Protein AF-0000000081631351 (afdb_homodimer)

Solvent-accessible surface area (backbone atoms only — not comparable to full-atom values): 30092 Å² total; per-residue (Å²): 136,74,83,63,80,68,80,69,80,75,77,76,64,79,64,84,70,84,74,77,76,72,81,70,78,74,83,83,75,81,66,84,67,86,76,77,79,75,81,73,78,77,80,75,79,80,76,78,82,72,78,80,76,76,81,75,80,80,75,80,74,75,80,72,78,80,72,78,82,71,82,80,69,78,81,71,82,78,73,76,79,73,76,80,75,77,73,80,62,75,58,62,59,49,53,46,48,52,51,51,51,48,42,53,54,51,51,52,50,44,52,53,49,49,55,54,34,49,43,35,45,32,50,47,59,69,66,31,41,72,54,90,85,36,37,36,36,71,63,84,40,70,35,27,51,68,58,32,41,50,54,21,42,76,32,73,27,36,41,25,63,56,66,44,70,70,44,38,49,48,53,26,51,54,20,45,76,69,70,35,41,24,45,37,47,36,33,17,74,92,42,82,92,48,56,20,37,85,84,63,45,72,66,87,45,84,53,61,31,90,81,40,71,63,38,70,94,75,56,31,39,24,30,30,35,34,38,87,78,49,31,31,38,50,31,49,44,81,47,67,30,31,33,32,23,27,77,131,88,82,83,83,76,88,74,85,85,81,91,82,88,86,80,84,76,84,77,82,75,89,74,83,86,86,81,85,73,73,70,77,76,79,81,75,85,74,84,81,78,82,77,82,77,76,83,80,75,84,82,69,85,77,76,79,78,75,80,71,78,77,71,82,77,72,79,79,70,81,78,68,78,80,69,78,78,73,75,79,71,74,79,75,78,74,80,61,75,59,61,61,50,52,46,48,50,51,49,50,50,41,51,54,49,51,52,49,43,52,54,50,49,54,55,34,48,44,35,44,32,50,46,58,70,66,31,43,71,54,90,85,36,36,37,37,71,64,84,42,68,34,26,50,69,58,32,41,51,55,20,42,76,33,72,28,35,40,26,63,56,67,44,69,69,43,38,48,47,54,26,51,54,20,44,76,69,69,34,41,23,47,36,46,37,33,18,75,92,42,83,90,48,57,19,37,86,84,62,45,72,67,87,45,84,52,60,31,91,82,40,73,63,38,69,95,73,56,31,37,24,31,29,35,34,40,88,78,47,31,30,37,50,29,48,44,79,48,69,28,31,32,33,24,27,76

InterPro domains:
  IPR001304 C-type lectin-like [PF00059] (143-247)
  IPR001304 C-type lectin-like [PS50041] (131-246)
  IPR001304 C-type lectin-like [SM00034] (125-246)
  IPR008160 Collagen triple helix repeat [PF01391] (38-93)
  IPR015097 Lung surfactant protein D coiled-coil trimerisation [PF09006] (97-136)
  IPR016186 C-type lectin-like/link domain superfamily [G3DSA:3.10.100.10] (130-247)
  IPR016187 C-type lectin fold [SSF56436] (133-247)
  IPR018378 C-type lectin, conserved site [PS00615] (222-245)
  IPR051077 Calcium-dependent Lectin [PTHR24024] (21-247)

pLDDT: mean 70.55, std 33.7, range [17.92, 98.94]

Structure (mmCIF, N/CA/C/O backbone):
data_AF-0000000081631351-model_v1
#
loop_
_entity.id
_entity.type
_entity.pdbx_description
1 polymer 'Pulmonary surfactant-associated protein D-like'
#
loop_
_atom_site.group_PDB
_atom_site.id
_atom_site.type_symbol
_atom_site.label_atom_id
_atom_site.label_alt_id
_atom_site.label_comp_id
_atom_site.label_asym_id
_atom_site.label_entity_id
_atom_site.label_seq_id
_atom_site.pdbx_PDB_ins_code
_atom_site.Cartn_x
_atom_site.Cartn_y
_atom_site.Cartn_z
_atom_site.occupancy
_atom_site.B_iso_or_equiv
_atom_site.auth_seq_id
_atom_site.auth_comp_id
_atom_site.auth_asym_id
_atom_site.auth_atom_id
_atom_site.pdbx_PDB_model_num
ATOM 1 N N . MET A 1 1 ? 14.141 -91.062 14.047 1 21.83 1 MET A N 1
ATOM 2 C CA . MET A 1 1 ? 14.945 -90.812 15.227 1 21.83 1 MET A CA 1
ATOM 3 C C . MET A 1 1 ? 15.031 -89.312 15.477 1 21.83 1 MET A C 1
ATOM 5 O O . MET A 1 1 ? 14.977 -88.5 14.531 1 21.83 1 MET A O 1
ATOM 9 N N . TYR A 1 2 ? 14.805 -88.75 16.734 1 21.77 2 TYR A N 1
ATOM 10 C CA . TYR A 1 2 ? 14.125 -87.688 17.438 1 21.77 2 TYR A CA 1
ATOM 11 C C . TYR A 1 2 ? 14.969 -86.438 17.469 1 21.77 2 TYR A C 1
ATOM 13 O O . TYR A 1 2 ? 14.578 -85.438 18.078 1 21.77 2 TYR A O 1
ATOM 21 N N . LEU A 1 3 ? 15.906 -86.188 16.484 1 21.81 3 LEU A N 1
ATOM 22 C CA . LEU A 1 3 ? 17.016 -85.562 17.203 1 21.81 3 LEU A CA 1
ATOM 23 C C . LEU A 1 3 ? 16.688 -84.125 17.562 1 21.81 3 LEU A C 1
ATOM 25 O O . LEU A 1 3 ? 16.484 -83.25 16.672 1 21.81 3 LEU A O 1
ATOM 29 N N . LEU A 1 4 ? 16.016 -83.875 18.625 1 22.67 4 LEU A N 1
ATOM 30 C CA . LEU A 1 4 ? 15.461 -82.75 19.406 1 22.67 4 LEU A CA 1
ATOM 31 C C . LEU A 1 4 ? 16.547 -81.75 19.766 1 22.67 4 LEU A C 1
ATOM 33 O O . LEU A 1 4 ? 16.5 -81.188 20.844 1 22.67 4 LEU A O 1
ATOM 37 N N . GLN A 1 5 ? 17.609 -81.75 18.844 1 22.48 5 GLN A N 1
ATOM 38 C CA . GLN A 1 5 ? 18.656 -81.188 19.688 1 22.48 5 GLN A CA 1
ATOM 39 C C . GLN A 1 5 ? 18.297 -79.812 20.203 1 22.48 5 GLN A C 1
ATOM 41 O O . GLN A 1 5 ? 17.875 -78.938 19.438 1 22.48 5 GLN A O 1
ATOM 46 N N . LEU A 1 6 ? 18.031 -79.75 21.484 1 23.58 6 LEU A N 1
ATOM 47 C CA . LEU A 1 6 ? 17.656 -78.75 22.531 1 23.58 6 LEU A CA 1
ATOM 48 C C . LEU A 1 6 ? 18.688 -77.625 22.625 1 23.58 6 LEU A C 1
ATOM 50 O O . LEU A 1 6 ? 19.828 -77.875 23.031 1 23.58 6 LEU A O 1
ATOM 54 N N . PHE A 1 7 ? 19.062 -77.125 21.453 1 23.23 7 PHE A N 1
ATOM 55 C CA . PHE A 1 7 ? 20.234 -76.312 21.75 1 23.23 7 PHE A CA 1
ATOM 56 C C . PHE A 1 7 ? 19.938 -75.25 22.859 1 23.23 7 PHE A C 1
ATOM 58 O O . PHE A 1 7 ? 18.969 -74.5 22.75 1 23.23 7 PHE A O 1
ATOM 65 N N . THR A 1 8 ? 20.406 -75.562 24.094 1 20.7 8 THR A N 1
ATOM 66 C CA . THR A 1 8 ? 20.281 -75 25.438 1 20.7 8 THR A CA 1
ATOM 67 C C . THR A 1 8 ? 20.953 -73.625 25.484 1 20.7 8 THR A C 1
ATOM 69 O O . THR A 1 8 ? 20.672 -72.812 26.391 1 20.7 8 THR A O 1
ATOM 72 N N . ALA A 1 9 ? 21.562 -73.25 24.297 1 21.36 9 ALA A N 1
ATOM 73 C CA . ALA A 1 9 ? 22.719 -72.5 24.812 1 21.36 9 ALA A CA 1
ATOM 74 C C . ALA A 1 9 ? 22.297 -71.438 25.844 1 21.36 9 ALA A C 1
ATOM 76 O O . ALA A 1 9 ? 21.156 -71 25.828 1 21.36 9 ALA A O 1
ATOM 77 N N . LEU A 1 10 ? 23.25 -71.125 26.562 1 21.03 10 LEU A N 1
ATOM 78 C CA . LEU A 1 10 ? 23.891 -70.688 27.812 1 21.03 10 LEU A CA 1
ATOM 79 C C . LEU A 1 10 ? 23.688 -69.188 28.047 1 21.03 10 LEU A C 1
ATOM 81 O O . LEU A 1 10 ? 24.047 -68.375 27.188 1 21.03 10 LEU A O 1
ATOM 85 N N . VAL A 1 11 ? 22.594 -68.812 28.766 1 23.8 11 VAL A N 1
ATOM 86 C CA . VAL A 1 11 ? 22.125 -67.562 29.328 1 23.8 11 VAL A CA 1
ATOM 87 C C . VAL A 1 11 ? 23.281 -66.812 30.016 1 23.8 11 VAL A C 1
ATOM 89 O O . VAL A 1 11 ? 23.406 -66.875 31.25 1 23.8 11 VAL A O 1
ATOM 92 N N . MET A 1 12 ? 24.453 -66.938 29.234 1 20.89 12 MET A N 1
ATOM 93 C CA . MET A 1 12 ? 25.516 -66.5 30.125 1 20.89 12 MET A CA 1
ATOM 94 C C . MET A 1 12 ? 25.125 -65.188 30.844 1 20.89 12 MET A C 1
ATOM 96 O O . MET A 1 12 ? 24.641 -64.25 30.219 1 20.89 12 MET A O 1
ATOM 100 N N . GLY A 1 13 ? 24.812 -65.312 32.125 1 21.83 13 GLY A N 1
ATOM 101 C CA . GLY A 1 13 ? 24.453 -64.5 33.281 1 21.83 13 GLY A CA 1
ATOM 102 C C . GLY A 1 13 ? 25.469 -63.406 33.531 1 21.83 13 GLY A C 1
ATOM 103 O O . GLY A 1 13 ? 25.375 -62.688 34.531 1 21.83 13 GLY A O 1
ATOM 104 N N . THR A 1 14 ? 26.281 -63.094 32.438 1 21.61 14 THR A N 1
ATOM 105 C CA . THR A 1 14 ? 27.438 -62.531 33.125 1 21.61 14 THR A CA 1
ATOM 106 C C . THR A 1 14 ? 27.016 -61.469 34.125 1 21.61 14 THR A C 1
ATOM 108 O O . THR A 1 14 ? 26.141 -60.656 33.812 1 21.61 14 THR A O 1
ATOM 111 N N . SER A 1 15 ? 27.281 -61.781 35.375 1 21.94 15 SER A N 1
ATOM 112 C CA . SER A 1 15 ? 27.094 -61.125 36.656 1 21.94 15 SER A CA 1
ATOM 113 C C . SER A 1 15 ? 27.844 -59.812 36.75 1 21.94 15 SER A C 1
ATOM 115 O O . SER A 1 15 ? 27.812 -59.156 37.781 1 21.94 15 SER A O 1
ATOM 117 N N . LEU A 1 16 ? 28.297 -59.375 35.625 1 21.81 16 LEU A N 1
ATOM 118 C CA . LEU A 1 16 ? 29.484 -58.656 36.031 1 21.81 16 LEU A CA 1
ATOM 119 C C . LEU A 1 16 ? 29.188 -57.75 37.219 1 21.81 16 LEU A C 1
ATOM 121 O O . LEU A 1 16 ? 28.219 -57 37.219 1 21.81 16 LEU A O 1
ATOM 125 N N . VAL A 1 17 ? 29.859 -58.125 38.25 1 21.83 17 VAL A N 1
ATOM 126 C CA . VAL A 1 17 ? 30 -57.781 39.656 1 21.83 17 VAL A CA 1
ATOM 127 C C . VAL A 1 17 ? 30.172 -56.281 39.812 1 21.83 17 VAL A C 1
ATOM 129 O O . VAL A 1 17 ? 29.453 -55.656 40.594 1 21.83 17 VAL A O 1
ATOM 132 N N . CYS A 1 18 ? 31.391 -55.938 39.406 1 22.14 18 CYS A N 1
ATOM 133 C CA . CYS A 1 18 ? 32.188 -55.5 40.531 1 22.14 18 CYS A CA 1
ATOM 134 C C . CYS A 1 18 ? 31.625 -54.188 41.125 1 22.14 18 CYS A C 1
ATOM 136 O O . CYS A 1 18 ? 30.844 -53.5 40.469 1 22.14 18 CYS A O 1
ATOM 138 N N . VAL A 1 19 ? 32.531 -53.406 41.562 1 22.27 19 VAL A N 1
ATOM 139 C CA . VAL A 1 19 ? 33.156 -52.875 42.781 1 22.27 19 VAL A CA 1
ATOM 140 C C . VAL A 1 19 ? 32.875 -51.375 42.875 1 22.27 19 VAL A C 1
ATOM 142 O O . VAL A 1 19 ? 33.156 -50.625 41.938 1 22.27 19 VAL A O 1
ATOM 145 N N . VAL A 1 20 ? 31.938 -51 43.656 1 24.47 20 VAL A N 1
ATOM 146 C CA . VAL A 1 20 ? 31.359 -49.719 44.062 1 24.47 20 VAL A CA 1
ATOM 147 C C . VAL A 1 20 ? 32.469 -48.75 44.469 1 24.47 20 VAL A C 1
ATOM 149 O O . VAL A 1 20 ? 32.219 -47.719 45.062 1 24.47 20 VAL A O 1
ATOM 152 N N . VAL A 1 21 ? 33.531 -48.844 43.688 1 22.55 21 VAL A N 1
ATOM 153 C CA . VAL A 1 21 ? 34.656 -48.344 44.469 1 22.55 21 VAL A CA 1
ATOM 154 C C . VAL A 1 21 ? 34.281 -47 45.094 1 22.55 21 VAL A C 1
ATOM 156 O O . VAL A 1 21 ? 33.688 -46.156 44.438 1 22.55 21 VAL A O 1
ATOM 159 N N . SER A 1 22 ? 34.531 -46.906 46.375 1 20.41 22 SER A 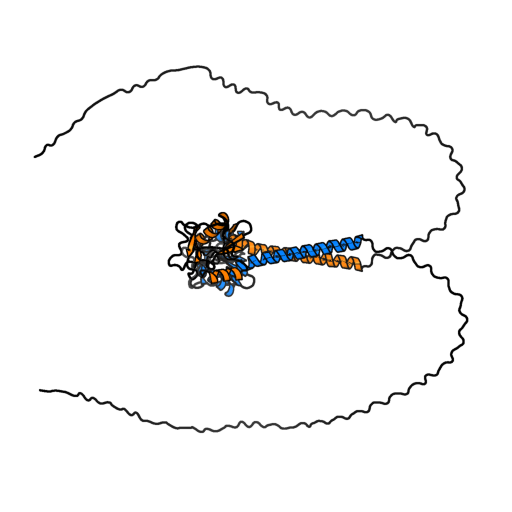N 1
ATOM 160 C CA . SER A 1 22 ? 34.156 -46.156 47.562 1 20.41 22 SER A CA 1
ATOM 161 C C . SER A 1 22 ? 34.656 -44.719 47.469 1 20.41 22 SER A C 1
ATOM 163 O O . SER A 1 22 ? 34 -43.781 47.969 1 20.41 22 SER A O 1
ATOM 165 N N . GLU A 1 23 ? 35.812 -44.469 46.844 1 21.09 23 GLU A N 1
ATOM 166 C CA . GLU A 1 23 ? 36.656 -43.812 47.812 1 21.09 23 GLU A CA 1
ATOM 167 C C . GLU A 1 23 ? 36.281 -42.344 47.969 1 21.09 23 GLU A C 1
ATOM 169 O O . GLU A 1 23 ? 36.125 -41.625 46.969 1 21.09 23 GLU A O 1
ATOM 174 N N . VAL A 1 24 ? 35.75 -41.938 49.094 1 27.8 24 VAL A N 1
ATOM 175 C CA . VAL A 1 24 ? 35.25 -40.719 49.719 1 27.8 24 VAL A CA 1
ATOM 176 C C . VAL A 1 24 ? 36.375 -39.688 49.75 1 27.8 24 VAL A C 1
ATOM 178 O O . VAL A 1 24 ? 37.031 -39.5 50.781 1 27.8 24 VAL A O 1
ATOM 181 N N . SER A 1 25 ? 37.219 -39.656 48.844 1 20.55 25 SER A N 1
ATOM 182 C CA . SER A 1 25 ? 38.406 -39.125 49.469 1 20.55 25 SER A CA 1
ATOM 183 C C . SER A 1 25 ? 38.125 -37.812 50.219 1 20.55 25 SER A C 1
ATOM 185 O O . SER A 1 25 ? 37.219 -37.062 49.812 1 20.55 25 SER A O 1
ATOM 187 N N . SER A 1 26 ? 38.781 -37.562 51.344 1 20.67 26 SER A N 1
ATOM 188 C CA . SER A 1 26 ? 38.688 -36.75 52.531 1 20.67 26 SER A CA 1
ATOM 189 C C . SER A 1 26 ? 38.969 -35.281 52.219 1 20.67 26 SER A C 1
ATOM 191 O O . SER A 1 26 ? 38.625 -34.375 53 1 20.67 26 SER A O 1
ATOM 193 N N . PRO A 1 27 ? 39.656 -34.906 51.156 1 21.98 27 PRO A N 1
ATOM 194 C CA . PRO A 1 27 ? 40.656 -34.062 51.781 1 21.98 27 PRO A CA 1
ATOM 195 C C . PRO A 1 27 ? 40.094 -32.844 52.5 1 21.98 27 PRO A C 1
ATOM 197 O O . PRO A 1 27 ? 38.938 -32.469 52.25 1 21.98 27 PRO A O 1
ATOM 200 N N . GLU A 1 28 ? 41 -32 53.125 1 22.25 28 GLU A N 1
ATOM 201 C CA . GLU A 1 28 ? 41.406 -31.016 54.125 1 22.25 28 GLU A CA 1
ATOM 202 C C . GLU A 1 28 ? 40.938 -29.609 53.781 1 22.25 28 GLU A C 1
ATOM 204 O O . GLU A 1 28 ? 41 -29.203 52.625 1 22.25 28 GLU A O 1
ATOM 209 N N . THR A 1 29 ? 40.156 -28.906 54.688 1 21.09 29 THR A N 1
ATOM 210 C CA . THR A 1 29 ? 39.344 -27.688 54.719 1 21.09 29 THR A CA 1
ATOM 211 C C . THR A 1 29 ? 40.188 -26.453 54.469 1 21.09 29 THR A C 1
ATOM 213 O O . THR A 1 29 ? 39.656 -25.359 54.312 1 21.09 29 THR A O 1
ATOM 216 N N . ASN A 1 30 ? 40.969 -26.312 53.594 1 20.17 30 ASN A N 1
ATOM 217 C CA . ASN A 1 30 ? 41.906 -25.266 54.062 1 20.17 30 ASN A CA 1
ATOM 218 C C . ASN A 1 30 ? 41.156 -23.969 54.344 1 20.17 30 ASN A C 1
ATOM 220 O O . ASN A 1 30 ? 40.438 -23.453 53.5 1 20.17 30 ASN A O 1
ATOM 224 N N . THR A 1 31 ? 41.062 -23.5 55.656 1 19.67 31 THR A N 1
ATOM 225 C CA . THR A 1 31 ? 40.344 -22.5 56.438 1 19.67 31 THR A CA 1
ATOM 226 C C . THR A 1 31 ? 40.688 -21.094 55.938 1 19.67 31 THR A C 1
ATOM 228 O O . THR A 1 31 ? 40.062 -20.125 56.375 1 19.67 31 THR A O 1
ATOM 231 N N . CYS A 1 32 ? 40.844 -20.656 54.781 1 19.92 32 CYS A N 1
ATOM 232 C CA . CYS A 1 32 ? 41.594 -19.422 55 1 19.92 32 CYS A CA 1
ATOM 233 C C . CYS A 1 32 ? 40.844 -18.5 55.969 1 19.92 32 CYS A C 1
ATOM 235 O O . CYS A 1 32 ? 39.688 -18.219 55.781 1 19.92 32 CYS A O 1
ATOM 237 N N . SER A 1 33 ? 41.344 -18.266 57.219 1 17.92 33 SER A N 1
ATOM 238 C CA . SER A 1 33 ? 41 -17.609 58.469 1 17.92 33 SER A CA 1
ATOM 239 C C . SER A 1 33 ? 40.719 -16.125 58.25 1 17.92 33 SER A C 1
ATOM 241 O O . SER A 1 33 ? 40.406 -15.406 59.219 1 17.92 33 SER A O 1
ATOM 243 N N . MET A 1 34 ? 40.938 -15.469 57.125 1 20.5 34 MET A N 1
ATOM 244 C CA . MET A 1 34 ? 41.344 -14.164 57.594 1 20.5 34 MET A CA 1
ATOM 245 C C . MET A 1 34 ? 40.344 -13.602 58.594 1 20.5 34 MET A C 1
ATOM 247 O O . MET A 1 34 ? 39.156 -13.875 58.5 1 20.5 34 MET A O 1
ATOM 251 N N . VAL A 1 35 ? 40.906 -12.992 59.688 1 19.62 35 VAL A N 1
ATOM 252 C CA . VAL A 1 35 ? 40.688 -12.344 60.969 1 19.62 35 VAL A CA 1
ATOM 253 C C . VAL A 1 35 ? 39.719 -11.188 60.812 1 19.62 35 VAL A C 1
ATOM 255 O O . VAL A 1 35 ? 39.781 -10.438 59.844 1 19.62 35 VAL A O 1
ATOM 258 N N . ALA A 1 36 ? 38.688 -11.125 61.594 1 21.97 36 ALA A N 1
ATOM 259 C CA . ALA A 1 36 ? 37.469 -10.352 61.812 1 21.97 36 ALA A CA 1
ATOM 260 C C . ALA A 1 36 ? 37.781 -8.906 62.156 1 21.97 36 ALA A C 1
ATOM 262 O O . ALA A 1 36 ? 36.875 -8.07 62.281 1 21.97 36 ALA A O 1
ATOM 263 N N . CYS A 1 37 ? 38.938 -8.281 61.562 1 21.78 37 CYS A N 1
ATOM 264 C CA . CYS A 1 37 ? 39.312 -7.297 62.562 1 21.78 37 CYS A CA 1
ATOM 265 C C . CYS A 1 37 ? 38.094 -6.578 63.125 1 21.78 37 CYS A C 1
ATOM 267 O O . CYS A 1 37 ? 37.125 -6.371 62.406 1 21.78 37 CYS A O 1
ATOM 269 N N . GLY A 1 38 ? 38.156 -6.305 64.375 1 18.31 38 GLY A N 1
ATOM 270 C CA . GLY A 1 38 ? 37.344 -5.906 65.562 1 18.31 38 GLY A CA 1
ATOM 271 C C . GLY A 1 38 ? 36.531 -4.668 65.25 1 18.31 38 GLY A C 1
ATOM 272 O O . GLY A 1 38 ? 35.312 -4.68 65.5 1 18.31 38 GLY A O 1
ATOM 273 N N . ILE A 1 39 ? 37.094 -3.424 65.312 1 21.19 39 ILE A N 1
ATOM 274 C CA . ILE A 1 39 ? 36.781 -2.764 66.625 1 21.19 39 ILE A CA 1
ATOM 275 C C . ILE A 1 39 ? 35.438 -2.086 66.5 1 21.19 39 ILE A C 1
ATOM 277 O O . ILE A 1 39 ? 35.062 -1.534 65.5 1 21.19 39 ILE A O 1
ATOM 281 N N . PRO A 1 40 ? 34.531 -2.113 67.5 1 20.88 40 PRO A N 1
ATOM 282 C CA . PRO A 1 40 ? 33.156 -1.727 67.812 1 20.88 40 PRO A CA 1
ATOM 283 C C . PRO A 1 40 ? 32.938 -0.221 67.688 1 20.88 40 PRO A C 1
ATOM 285 O O . PRO A 1 40 ? 31.781 0.233 67.688 1 20.88 40 PRO A O 1
ATOM 288 N N . GLY A 1 41 ? 33.594 0.679 66.812 1 21.25 41 GLY A N 1
ATOM 289 C CA . GLY A 1 41 ? 33.594 1.886 67.625 1 21.25 41 GLY A CA 1
ATOM 290 C C . GLY A 1 41 ? 32.219 2.252 68.125 1 21.25 41 GLY A C 1
ATOM 291 O O . GLY A 1 41 ? 31.188 1.795 67.625 1 21.25 41 GLY A O 1
ATOM 292 N N . LEU A 1 42 ? 32.156 2.787 69.438 1 20.33 42 LEU A N 1
ATOM 293 C CA . LEU A 1 42 ? 31.188 3.025 70.5 1 20.33 42 LEU A CA 1
ATOM 294 C C . LEU A 1 42 ? 30.062 3.924 70 1 20.33 42 LEU A C 1
ATOM 296 O O . LEU A 1 42 ? 30.219 4.656 69 1 20.33 42 LEU A O 1
ATOM 300 N N . PRO A 1 43 ? 28.891 3.781 70.562 1 21.55 43 PRO A N 1
ATOM 301 C CA . PRO A 1 43 ? 27.5 4.266 70.5 1 21.55 43 PRO A CA 1
ATOM 302 C C . PRO A 1 43 ? 27.406 5.785 70.625 1 21.55 43 PRO A C 1
ATOM 304 O O . PRO A 1 43 ? 26.344 6.355 70.375 1 21.55 43 PRO A O 1
ATOM 307 N N . GLY A 1 44 ? 28.375 6.652 70 1 21.42 44 GLY A N 1
ATOM 308 C CA . GLY A 1 44 ? 28.422 7.82 70.875 1 21.42 44 GLY A CA 1
ATOM 309 C C . GLY A 1 44 ? 27.047 8.352 71.25 1 21.42 44 GLY A C 1
ATOM 310 O O . GLY A 1 44 ? 26.062 8.047 70.562 1 21.42 44 GLY A O 1
ATOM 311 N N . ARG A 1 45 ? 26.984 9.008 72.5 1 21.42 45 ARG A N 1
ATOM 312 C CA . ARG A 1 45 ? 26 9.422 73.438 1 21.42 45 ARG A CA 1
ATOM 313 C C . ARG A 1 45 ? 24.969 10.367 72.875 1 21.42 45 ARG A C 1
ATOM 315 O O . ARG A 1 45 ? 25.219 10.969 71.812 1 21.42 45 ARG A O 1
ATOM 322 N N . ASP A 1 46 ? 23.828 10.484 73.562 1 22.53 46 ASP A N 1
ATOM 323 C CA . ASP A 1 46 ? 22.484 11.062 73.562 1 22.53 46 ASP A CA 1
ATOM 324 C C . ASP A 1 46 ? 22.531 12.586 73.5 1 22.53 46 ASP A C 1
ATOM 326 O O . ASP A 1 46 ? 21.5 13.234 73.312 1 22.53 46 ASP A O 1
ATOM 330 N N . GLY A 1 47 ? 23.438 13.289 72.688 1 21.36 47 GLY A N 1
ATOM 331 C CA . GLY A 1 47 ? 23.672 14.586 73.312 1 21.36 47 GLY A CA 1
ATOM 332 C C . GLY A 1 47 ? 22.391 15.312 73.688 1 21.36 47 GLY A C 1
ATOM 333 O O . GLY A 1 47 ? 21.328 15.039 73.125 1 21.36 47 GLY A O 1
ATOM 334 N N . ARG A 1 48 ? 22.453 15.992 74.875 1 22.45 48 ARG A N 1
ATOM 335 C CA . ARG A 1 48 ? 21.531 16.641 75.75 1 22.45 48 ARG A CA 1
ATOM 336 C C . ARG A 1 48 ? 20.672 17.672 75.062 1 22.45 48 ARG A C 1
ATOM 338 O O . ARG A 1 48 ? 21.047 18.172 74 1 22.45 48 ARG A O 1
ATOM 345 N N . ASP A 1 49 ? 19.438 17.922 75.625 1 23.55 49 ASP A N 1
ATOM 346 C CA . ASP A 1 49 ? 18.188 18.641 75.438 1 23.55 49 ASP A CA 1
ATOM 347 C C . ASP A 1 49 ? 18.422 20.156 75.438 1 23.55 49 ASP A C 1
ATOM 349 O O . ASP A 1 49 ? 17.5 20.938 75.188 1 23.55 49 ASP A O 1
ATOM 353 N N . GLY A 1 50 ? 19.531 20.75 74.75 1 21.42 50 GLY A N 1
ATOM 354 C CA . GLY A 1 50 ? 19.906 22.062 75.25 1 21.42 50 GLY A CA 1
ATOM 355 C C . GLY A 1 50 ? 18.703 23 75.438 1 21.42 50 GLY A C 1
ATOM 356 O O . GLY A 1 50 ? 17.672 22.797 74.812 1 21.42 50 GLY A O 1
ATOM 357 N N . THR A 1 51 ? 18.719 23.703 76.562 1 21.39 51 THR A N 1
ATOM 358 C CA . THR A 1 51 ? 17.766 24.5 77.312 1 21.39 51 THR A CA 1
ATOM 359 C C . THR A 1 51 ? 17.234 25.656 76.5 1 21.39 51 THR A C 1
ATOM 361 O O . THR A 1 51 ? 17.922 26.141 75.562 1 21.39 51 THR A O 1
ATOM 364 N N . LYS A 1 52 ? 15.953 25.703 76.312 1 25.77 52 LYS A N 1
ATOM 365 C CA . LYS A 1 52 ? 15.07 26.641 75.625 1 25.77 52 LYS A CA 1
ATOM 366 C C . LYS A 1 52 ? 15.398 28.078 76 1 25.77 52 LYS A C 1
ATOM 368 O O . LYS A 1 52 ? 15.438 28.422 77.188 1 25.77 52 LYS A O 1
ATOM 373 N N . GLY A 1 53 ? 16.531 28.672 75.375 1 23.25 53 GLY A N 1
ATOM 374 C CA . GLY A 1 53 ? 16.984 29.984 75.812 1 23.25 53 GLY A CA 1
ATOM 375 C C . GLY A 1 53 ? 15.852 30.953 76.125 1 23.25 53 GLY A C 1
ATOM 376 O O . GLY A 1 53 ? 14.727 30.734 75.625 1 23.25 53 GLY A O 1
ATOM 377 N N . GLU A 1 54 ? 16.094 31.766 77.125 1 22.22 54 GLU A N 1
ATOM 378 C CA . GLU A 1 54 ? 15.234 32.625 77.938 1 22.22 54 GLU A CA 1
ATOM 379 C C . GLU A 1 54 ? 14.547 33.688 77.062 1 22.22 54 GLU A C 1
ATOM 381 O O . GLU A 1 54 ? 15.109 34.125 76.125 1 22.22 54 GLU A O 1
ATOM 386 N N . LYS A 1 55 ? 13.234 33.625 77.062 1 27.14 55 LYS A N 1
ATOM 387 C CA . LYS A 1 55 ? 12.266 34.5 76.375 1 27.14 55 LYS A CA 1
ATOM 388 C C . LYS A 1 55 ? 12.547 35.969 76.688 1 27.14 55 LYS A C 1
ATOM 390 O O . LYS A 1 55 ? 12.648 36.344 77.875 1 27.14 55 LYS A O 1
ATOM 395 N N . GLY A 1 56 ? 13.547 36.625 75.938 1 24.28 56 GLY A N 1
ATOM 396 C CA . GLY A 1 56 ? 13.93 37.969 76.25 1 24.28 56 GLY A CA 1
ATOM 397 C C . GLY A 1 56 ? 12.75 38.875 76.562 1 24.28 56 GLY A C 1
ATOM 398 O O . GLY A 1 56 ? 11.609 38.562 76.25 1 24.28 56 GLY A O 1
ATOM 399 N N . ASP A 1 57 ? 13 39.875 77.5 1 21.72 57 ASP A N 1
ATOM 400 C CA . ASP A 1 57 ? 12.164 40.75 78.312 1 21.72 57 ASP A CA 1
ATOM 401 C C . ASP A 1 57 ? 11.25 41.625 77.438 1 21.72 57 ASP A C 1
ATOM 403 O O . ASP A 1 57 ? 11.586 41.938 76.312 1 21.72 57 ASP A O 1
ATOM 407 N N . GLN A 1 58 ? 9.922 41.562 77.688 1 22.67 58 GLN A N 1
ATOM 408 C CA . GLN A 1 58 ? 8.742 42.219 77.125 1 22.67 58 GLN A CA 1
ATOM 409 C C . GLN A 1 58 ? 8.883 43.719 77.188 1 22.67 58 GLN A C 1
ATOM 411 O O . GLN A 1 58 ? 9.047 44.281 78.312 1 22.67 58 GLN A O 1
ATOM 416 N N . GLY A 1 59 ? 9.734 44.344 76.25 1 25.42 59 GLY A N 1
ATOM 417 C CA . GLY A 1 59 ? 9.953 45.781 76.375 1 25.42 59 GLY A CA 1
ATOM 418 C C . GLY A 1 59 ? 8.688 46.562 76.625 1 25.42 59 GLY A C 1
ATOM 419 O O . GLY A 1 59 ? 7.582 46.094 76.312 1 25.42 59 GLY A O 1
ATOM 420 N N . VAL A 1 60 ? 8.758 47.438 77.625 1 25.39 60 VAL A N 1
ATOM 421 C CA . VAL A 1 60 ? 7.789 48.25 78.375 1 25.39 60 VAL A CA 1
ATOM 422 C C . VAL A 1 60 ? 7.043 49.156 77.438 1 25.39 60 VAL A C 1
ATOM 424 O O . VAL A 1 60 ? 7.664 49.844 76.562 1 25.39 60 VAL A O 1
ATOM 427 N N . GLY A 1 61 ? 5.852 48.781 76.875 1 25.12 61 GLY A N 1
ATOM 428 C CA . GLY A 1 61 ? 4.918 49.469 76 1 25.12 61 GLY A CA 1
ATOM 429 C C . GLY A 1 61 ? 4.516 50.844 76.5 1 25.12 61 GLY A C 1
ATOM 430 O O . GLY A 1 61 ? 3.717 50.938 77.375 1 25.12 61 GLY A O 1
ATOM 431 N N . LEU A 1 62 ? 5.559 51.719 76.875 1 26.59 62 LEU A N 1
ATOM 432 C CA . LEU A 1 62 ? 4.98 52.875 77.562 1 26.59 62 LEU A CA 1
ATOM 433 C C . LEU A 1 62 ? 3.9 53.531 76.688 1 26.59 62 LEU A C 1
ATOM 435 O O . LEU A 1 62 ? 4.023 53.562 75.5 1 26.59 62 LEU A O 1
ATOM 439 N N . LYS A 1 63 ? 2.689 53.594 77.25 1 26.8 63 LYS A N 1
ATOM 440 C CA . LYS A 1 63 ? 1.398 54.125 76.812 1 26.8 63 LYS A CA 1
ATOM 441 C C . LYS A 1 63 ? 1.495 55.625 76.5 1 26.8 63 LYS A C 1
ATOM 443 O O . LYS A 1 63 ? 1.799 56.406 77.438 1 26.8 63 LYS A O 1
ATOM 448 N N . GLY A 1 64 ? 2.146 56.031 75.438 1 25.36 64 GLY A N 1
ATOM 449 C CA . GLY A 1 64 ? 2.254 57.469 75.125 1 25.36 64 GLY A CA 1
ATOM 450 C C . GLY A 1 64 ? 0.921 58.188 75.125 1 25.36 64 GLY A C 1
ATOM 451 O O . GLY A 1 64 ? -0.134 57.562 75 1 25.36 64 GLY A O 1
ATOM 452 N N . TYR A 1 65 ? 0.819 59.25 75.938 1 25.95 65 TYR A N 1
ATOM 453 C CA . TYR A 1 65 ? -0.303 60.156 76.188 1 25.95 65 TYR A CA 1
ATOM 454 C C . TYR A 1 65 ? -0.898 60.656 74.875 1 25.95 65 TYR A C 1
ATOM 456 O O . TYR A 1 65 ? -0.171 60.906 73.938 1 25.95 65 TYR A O 1
ATOM 464 N N . GLN A 1 66 ? -2.133 60.281 74.625 1 24.91 66 GLN A N 1
ATOM 465 C CA . GLN A 1 66 ? -3.008 60.594 73.5 1 24.91 66 GLN A CA 1
ATOM 466 C C . GLN A 1 66 ? -3.158 62.094 73.312 1 24.91 66 GLN A C 1
ATOM 468 O O . GLN A 1 66 ? -3.672 62.781 74.188 1 24.91 66 GLN A O 1
ATOM 473 N N . GLY A 1 67 ? -2.203 62.781 72.688 1 26.61 67 GLY A N 1
ATOM 474 C CA . GLY A 1 67 ? -2.332 64.188 72.5 1 26.61 67 GLY A CA 1
ATOM 475 C C . GLY A 1 67 ? -3.654 64.625 71.875 1 26.61 67 GLY A C 1
ATOM 476 O O . GLY A 1 67 ? -4.371 63.75 71.312 1 26.61 67 GLY A O 1
ATOM 477 N N . SER A 1 68 ? -4.242 65.75 72.25 1 29.48 68 SER A N 1
ATOM 478 C CA . SER A 1 68 ? -5.52 66.375 71.938 1 29.48 68 SER A CA 1
ATOM 479 C C . SER A 1 68 ? -5.668 66.562 70.438 1 29.48 68 SER A C 1
ATOM 481 O O . SER A 1 68 ? -4.695 66.875 69.688 1 29.48 68 SER A O 1
ATOM 483 N N . PRO A 1 69 ? -6.699 66 69.75 1 27.5 69 PRO A N 1
ATOM 484 C CA . PRO A 1 69 ? -6.957 66 68.312 1 27.5 69 PRO A CA 1
ATOM 485 C C . PRO A 1 69 ? -6.934 67.375 67.75 1 27.5 69 PRO A C 1
ATOM 487 O O . PRO A 1 69 ? -7.473 68.312 68.312 1 27.5 69 PRO A O 1
ATOM 490 N N . GLY A 1 70 ? -5.863 67.812 67.125 1 28.66 70 GLY A N 1
ATOM 491 C CA . GLY A 1 70 ? -5.762 69.062 66.438 1 28.66 70 GLY A CA 1
ATOM 492 C C . GLY A 1 70 ? -6.938 69.375 65.5 1 28.66 70 GLY A C 1
ATOM 493 O O . GLY A 1 70 ? -7.684 68.438 65.125 1 28.66 70 GLY A O 1
ATOM 494 N N . LYS A 1 71 ? -7.344 70.625 65.438 1 32.47 71 LYS A N 1
ATOM 495 C CA . LYS A 1 71 ? -8.484 71.188 64.688 1 32.47 71 LYS A CA 1
ATOM 496 C C . LYS A 1 71 ? -8.43 70.75 63.219 1 32.47 71 LYS A C 1
ATOM 498 O O . LYS A 1 71 ? -7.359 70.75 62.625 1 32.47 71 LYS A O 1
ATOM 503 N N . ALA A 1 72 ? -9.43 70 62.781 1 32.06 72 ALA A N 1
ATOM 504 C CA . ALA A 1 72 ? -9.617 69.5 61.438 1 32.06 72 ALA A CA 1
ATOM 505 C C . ALA A 1 72 ? -9.484 70.625 60.406 1 32.06 72 ALA A C 1
ATOM 507 O O . ALA A 1 72 ? -10.086 71.688 60.562 1 32.06 72 ALA A O 1
ATOM 508 N N . GLY A 1 73 ? -8.359 70.75 59.688 1 32 73 GLY A N 1
ATOM 509 C CA . GLY A 1 73 ? -8.227 71.688 58.656 1 32 73 GLY A CA 1
ATOM 510 C C . GLY A 1 73 ? -9.367 71.688 57.656 1 32 73 GLY A C 1
ATOM 511 O O . GLY A 1 73 ? -10.117 70.688 57.594 1 32 73 GLY A O 1
ATOM 512 N N . PRO A 1 74 ? -9.781 72.75 57 1 35.53 74 PRO A N 1
ATOM 513 C CA . PRO A 1 74 ? -10.953 72.812 56.125 1 35.53 74 PRO A CA 1
ATOM 514 C C . PRO A 1 74 ? -10.891 71.75 55 1 35.53 74 PRO A C 1
ATOM 516 O O . PRO A 1 74 ? -9.797 71.375 54.625 1 35.53 74 PRO A O 1
ATOM 519 N N . PRO A 1 75 ? -11.969 71 54.781 1 33.88 75 PRO A N 1
ATOM 520 C CA . PRO A 1 75 ? -12 69.938 53.75 1 33.88 75 PRO A CA 1
ATOM 521 C C . PRO A 1 75 ? -11.492 70.438 52.406 1 33.88 75 PRO A C 1
ATOM 523 O O . PRO A 1 75 ? -11.75 71.562 52.031 1 33.88 75 PRO A O 1
ATOM 526 N N . GLY A 1 76 ? -10.344 70 51.969 1 34.38 76 GLY A N 1
ATOM 527 C CA . GLY A 1 76 ? -9.828 70.375 50.656 1 34.38 76 GLY A CA 1
ATOM 528 C C . GLY A 1 76 ? -10.828 70.125 49.531 1 34.38 76 GLY A C 1
ATOM 529 O O . GLY A 1 76 ? -11.805 69.438 49.719 1 34.38 76 GLY A O 1
ATOM 530 N N . PRO A 1 77 ? -10.945 71 48.531 1 37.47 77 PRO A N 1
ATOM 531 C CA . PRO A 1 77 ? -11.977 70.812 47.469 1 37.47 77 PRO A CA 1
ATOM 532 C C . PRO A 1 77 ? -11.969 69.438 46.844 1 37.47 77 PRO A C 1
ATOM 534 O O . PRO A 1 77 ? -10.938 68.75 46.844 1 37.47 77 PRO A O 1
ATOM 537 N N . PHE A 1 78 ? -13.117 68.75 46.781 1 37.12 78 PHE A N 1
ATOM 538 C CA . PHE A 1 78 ? -13.32 67.438 46.156 1 37.12 78 PHE A CA 1
ATOM 539 C C . PHE A 1 78 ? -12.719 67.438 44.75 1 37.12 78 PHE A C 1
ATOM 541 O O . PHE A 1 78 ? -12.953 68.312 43.938 1 37.12 78 PHE A O 1
ATOM 548 N N . GLY A 1 79 ? -11.609 66.75 44.562 1 35 79 GLY A N 1
ATOM 549 C CA . GLY A 1 79 ? -11.047 66.562 43.219 1 35 79 GLY A CA 1
ATOM 550 C C . GLY A 1 79 ? -12.062 66.062 42.219 1 35 79 GLY A C 1
ATOM 551 O O . GLY A 1 79 ? -12.992 65.375 42.562 1 35 79 GLY A O 1
ATOM 552 N N . MET A 1 80 ? -12.359 66.812 41.188 1 40.25 80 MET A N 1
ATOM 553 C CA . MET A 1 80 ? -13.281 66.438 40.125 1 40.25 80 MET A CA 1
ATOM 554 C C . MET A 1 80 ? -12.953 65.062 39.625 1 40.25 80 MET A C 1
ATOM 556 O O . MET A 1 80 ? -11.789 64.688 39.438 1 40.25 80 MET A O 1
ATOM 560 N N . GLN A 1 81 ? -13.805 64.062 39.781 1 40.22 81 GLN A N 1
ATOM 561 C CA . GLN A 1 81 ? -13.688 62.719 39.219 1 40.22 81 GLN A CA 1
ATOM 562 C C . GLN A 1 81 ? -13.227 62.75 37.781 1 40.22 81 GLN A C 1
ATOM 564 O O . GLN A 1 81 ? -13.812 63.469 36.969 1 40.22 81 GLN A O 1
ATOM 569 N N . GLY A 1 82 ? -12 62.406 37.438 1 41.34 82 GLY A N 1
ATOM 570 C CA . GLY A 1 82 ? -11.523 62.344 36.062 1 41.34 82 GLY A CA 1
ATOM 571 C C . GLY A 1 82 ? -12.453 61.562 35.156 1 41.34 82 GLY A C 1
ATOM 572 O O . GLY A 1 82 ? -13.258 60.75 35.625 1 41.34 82 GLY A O 1
ATOM 573 N N . PRO A 1 83 ? -12.789 62 33.969 1 42.69 83 PRO A N 1
ATOM 574 C CA . PRO A 1 83 ? -13.727 61.312 33.094 1 42.69 83 PRO A CA 1
ATOM 575 C C . PRO A 1 83 ? -13.344 59.844 32.875 1 42.69 83 PRO A C 1
ATOM 577 O O . PRO A 1 83 ? -12.172 59.469 33 1 42.69 83 PRO A O 1
ATOM 580 N N . PRO A 1 84 ? -14.203 58.875 33 1 45.19 84 PRO A N 1
ATOM 581 C CA . PRO A 1 84 ? -13.938 57.438 32.75 1 45.19 84 PRO A CA 1
ATOM 582 C C . PRO A 1 84 ? -13.188 57.188 31.453 1 45.19 84 PRO A C 1
ATOM 584 O O . PRO A 1 84 ? -13.391 57.938 30.484 1 45.19 84 PRO A O 1
ATOM 587 N N . GLY A 1 85 ? -12 56.656 31.453 1 44.34 85 GLY A N 1
ATOM 588 C CA . GLY A 1 85 ? -11.242 56.281 30.281 1 44.34 85 GLY A CA 1
ATOM 589 C C . GLY A 1 85 ? -12.086 55.594 29.219 1 44.34 85 GLY A C 1
ATOM 590 O O . GLY A 1 85 ? -13.125 55 29.516 1 44.34 85 GLY A O 1
ATOM 591 N N . GLU A 1 86 ? -12.055 56 28 1 43.94 86 GLU A N 1
ATOM 592 C CA . GLU A 1 86 ? -12.797 55.375 26.906 1 43.94 86 GLU A CA 1
ATOM 593 C C . GLU A 1 86 ? -12.547 53.875 26.844 1 43.94 86 GLU A C 1
ATOM 595 O O . GLU A 1 86 ? -11.406 53.438 27 1 43.94 86 GLU A O 1
ATOM 600 N N . LYS A 1 87 ? -13.461 52.969 27.047 1 47.31 87 LYS A N 1
ATOM 601 C CA . LYS A 1 87 ? -13.375 51.531 26.781 1 47.31 87 LYS A CA 1
ATOM 602 C C . LYS A 1 87 ? -12.562 51.25 25.516 1 47.31 87 LYS A C 1
ATOM 604 O O . LYS A 1 87 ? -12.695 51.969 24.516 1 47.31 87 LYS A O 1
ATOM 609 N N . GLY A 1 88 ? -11.398 50.594 25.641 1 48.41 88 GLY A N 1
ATOM 610 C CA . GLY A 1 88 ? -10.68 50.125 24.469 1 48.41 88 GLY A CA 1
ATOM 611 C C . GLY A 1 88 ? -11.594 49.781 23.297 1 48.41 88 GLY A C 1
ATOM 612 O O . GLY A 1 88 ? -12.703 49.281 23.5 1 48.41 88 GLY A O 1
ATOM 613 N N . GLN A 1 89 ? -11.398 50.344 22.156 1 50.25 89 GLN A N 1
ATOM 614 C CA . GLN A 1 89 ? -12.305 50.344 21.016 1 50.25 89 GLN A CA 1
ATOM 615 C C . GLN A 1 89 ? -12.609 48.938 20.547 1 50.25 89 GLN A C 1
ATOM 617 O O . GLN A 1 89 ? -11.758 48.062 20.609 1 50.25 89 GLN A O 1
ATOM 622 N N . LYS A 1 90 ? -13.906 48.438 20.391 1 56.84 90 LYS A N 1
ATOM 623 C CA . LYS A 1 90 ? -14.523 47.25 19.797 1 56.84 90 LYS A CA 1
ATOM 624 C C . LYS A 1 90 ? -13.656 46.688 18.672 1 56.84 90 LYS A C 1
ATOM 626 O O . LYS A 1 90 ? -13.656 45.469 18.438 1 56.84 90 LYS A O 1
ATOM 631 N N . GLY A 1 91 ? -12.656 47.406 18.234 1 58.25 91 GLY A N 1
ATOM 632 C CA . GLY A 1 91 ? -11.844 47 17.094 1 58.25 91 GLY A CA 1
ATOM 633 C C . GLY A 1 91 ? -10.758 46 17.469 1 58.25 91 GLY A C 1
ATOM 634 O O . GLY A 1 91 ? -10.477 45.094 16.719 1 58.25 91 GLY A O 1
ATOM 635 N N . GLU A 1 92 ? -10 46.312 18.578 1 61.22 92 GLU A N 1
ATOM 636 C CA . GLU A 1 92 ? -8.898 45.438 18.984 1 61.22 92 GLU A CA 1
ATOM 637 C C . GLU A 1 92 ? -9.406 44.062 19.359 1 61.22 92 GLU A C 1
ATOM 639 O O . GLU A 1 92 ? -8.797 43.062 19.016 1 61.22 92 GLU A O 1
ATOM 644 N N . ARG A 1 93 ? -10.445 44.031 20.094 1 66.25 93 ARG A N 1
ATOM 645 C CA . ARG A 1 93 ? -11.047 42.75 20.453 1 66.25 93 ARG A CA 1
ATOM 646 C C . ARG A 1 93 ? -11.492 42 19.219 1 66.25 93 ARG A C 1
ATOM 648 O O . ARG A 1 93 ? -11.344 40.781 19.141 1 66.25 93 ARG A O 1
ATOM 655 N N . ALA A 1 94 ? -11.906 42.781 18.25 1 71.81 94 ALA A N 1
ATOM 656 C CA . ALA A 1 94 ? -12.383 42.156 17.016 1 71.81 94 ALA A CA 1
ATOM 657 C C . ALA A 1 94 ? -11.227 41.5 16.25 1 71.81 94 ALA A C 1
ATOM 659 O O . ALA A 1 94 ? -11.383 40.406 15.695 1 71.81 94 ALA A O 1
ATOM 660 N N . ALA A 1 95 ? -10.047 42.094 16.328 1 72.31 95 ALA A N 1
ATOM 661 C CA . ALA A 1 95 ? -8.891 41.562 15.625 1 72.31 95 ALA A CA 1
ATOM 662 C C . ALA A 1 95 ? -8.383 40.312 16.312 1 72.31 95 ALA A C 1
ATOM 664 O O . ALA A 1 95 ? -8.039 39.312 15.648 1 72.31 95 ALA A O 1
ATOM 665 N N . THR A 1 96 ? -8.383 40.281 17.625 1 77.56 96 THR A N 1
ATOM 666 C CA . THR A 1 96 ? -7.941 39.094 18.375 1 77.56 96 THR A CA 1
ATOM 667 C C . THR A 1 96 ? -8.914 37.938 18.188 1 77.56 96 THR A C 1
ATOM 669 O O . THR A 1 96 ? -8.492 36.781 18.047 1 77.56 96 THR A O 1
ATOM 672 N N . ASP A 1 97 ? -10.109 38.281 18.125 1 81.31 97 ASP A N 1
ATOM 673 C CA . ASP A 1 97 ? -11.117 37.25 17.922 1 81.31 97 ASP A CA 1
ATOM 674 C C . ASP A 1 97 ? -10.992 36.625 16.531 1 81.31 97 ASP A C 1
ATOM 676 O O . ASP A 1 97 ? -11.156 35.406 16.375 1 81.31 97 ASP A O 1
ATOM 680 N N . ALA A 1 98 ? -10.742 37.438 15.578 1 81.62 98 ALA A N 1
ATOM 681 C CA . ALA A 1 98 ? -10.586 36.938 14.219 1 81.62 98 ALA A CA 1
ATOM 682 C C . ALA A 1 98 ? -9.391 36 14.117 1 81.62 98 ALA A C 1
ATOM 684 O O . ALA A 1 98 ? -9.477 34.938 13.469 1 81.62 98 ALA A O 1
ATOM 685 N N . VAL A 1 99 ? -8.305 36.344 14.781 1 86.62 99 VAL A N 1
ATOM 686 C CA . VAL A 1 99 ? -7.113 35.5 14.734 1 86.62 99 VAL A CA 1
ATOM 687 C C . VAL A 1 99 ? -7.355 34.219 15.523 1 86.62 99 VAL A C 1
ATOM 689 O O . VAL A 1 99 ? -6.902 33.125 15.133 1 86.62 99 VAL A O 1
ATOM 692 N N . GLN A 1 100 ? -8.102 34.344 16.562 1 88.69 100 GLN A N 1
ATOM 693 C CA . GLN A 1 100 ? -8.445 33.156 17.344 1 88.69 100 GLN A CA 1
ATOM 694 C C . GLN A 1 100 ? -9.336 32.219 16.531 1 88.69 100 GLN A C 1
ATOM 696 O O . GLN A 1 100 ? -9.211 31 16.641 1 88.69 100 GLN A O 1
ATOM 701 N N . ASN A 1 101 ? -10.227 32.844 15.781 1 91.31 101 ASN A N 1
ATOM 702 C CA . ASN A 1 101 ? -11.047 32.031 14.891 1 91.31 101 ASN A CA 1
ATOM 703 C C . ASN A 1 101 ? -10.195 31.328 13.836 1 91.31 101 ASN A C 1
ATOM 705 O O . ASN A 1 101 ? -10.477 30.188 13.461 1 91.31 101 ASN A O 1
ATOM 709 N N . GLN A 1 102 ? -9.18 32 13.398 1 91.38 102 GLN A N 1
ATOM 710 C CA . GLN A 1 102 ? -8.258 31.391 12.453 1 91.38 102 GLN A CA 1
ATOM 711 C C . GLN A 1 102 ? -7.527 30.219 13.086 1 91.38 102 GLN A C 1
ATOM 713 O O . GLN A 1 102 ? -7.328 29.188 12.438 1 91.38 102 GLN A O 1
ATOM 718 N N . VAL A 1 103 ? -7.16 30.328 14.305 1 92.19 103 VAL A N 1
ATOM 719 C CA . VAL A 1 103 ? -6.477 29.266 15.031 1 92.19 103 VAL A CA 1
ATOM 720 C C . VAL A 1 103 ? -7.391 28.047 15.141 1 92.19 103 VAL A C 1
ATOM 722 O O . VAL A 1 103 ? -6.969 26.922 14.859 1 92.19 103 VAL A O 1
ATOM 725 N N . THR A 1 104 ? -8.617 28.312 15.43 1 93.38 104 THR A N 1
ATOM 726 C CA . THR A 1 104 ? -9.57 27.219 15.578 1 93.38 104 THR A CA 1
ATOM 727 C C . THR A 1 104 ? -9.797 26.516 14.234 1 93.38 104 THR A C 1
ATOM 729 O O . THR A 1 104 ? -9.852 25.297 14.18 1 93.38 104 THR A O 1
ATOM 732 N N . ALA A 1 105 ? -9.898 27.281 13.219 1 94.06 105 ALA A N 1
ATOM 733 C CA . ALA A 1 105 ? -10.094 26.719 11.883 1 94.06 105 ALA A CA 1
ATOM 734 C C . ALA A 1 105 ? -8.891 25.875 11.469 1 94.06 105 ALA A C 1
ATOM 736 O O . ALA A 1 105 ? -9.062 24.781 10.906 1 94.06 105 ALA A O 1
ATOM 737 N N . LEU A 1 106 ? -7.715 26.328 11.812 1 94.31 106 LEU A N 1
ATOM 738 C CA . LEU A 1 106 ? -6.496 25.609 11.469 1 94.31 106 LEU A CA 1
ATOM 739 C C . LEU A 1 106 ? -6.371 24.328 12.289 1 94.31 106 LEU A C 1
ATOM 741 O O . LEU A 1 106 ? -5.934 23.297 11.773 1 94.31 106 LEU A O 1
ATOM 745 N N . GLU A 1 107 ? -6.793 24.344 13.469 1 95.12 107 GLU A N 1
ATOM 746 C CA . GLU A 1 107 ? -6.766 23.156 14.32 1 95.12 107 GLU A CA 1
ATOM 747 C C . GLU A 1 107 ? -7.73 22.094 13.805 1 95.12 107 GLU A C 1
ATOM 749 O O . GLU A 1 107 ? -7.406 20.906 13.805 1 95.12 107 GLU A O 1
ATOM 754 N N . ASN A 1 108 ? -8.891 22.578 13.367 1 95.88 108 ASN A N 1
ATOM 755 C CA . ASN A 1 108 ? -9.852 21.641 12.789 1 95.88 108 ASN A CA 1
ATOM 756 C C . ASN A 1 108 ? -9.32 21.016 11.508 1 95.88 108 ASN A C 1
ATOM 758 O O . ASN A 1 108 ? -9.484 19.812 11.289 1 95.88 108 ASN A O 1
ATOM 762 N N . LYS A 1 109 ? -8.719 21.812 10.75 1 95.69 109 LYS A N 1
ATOM 763 C CA . LYS A 1 109 ? -8.133 21.312 9.516 1 95.69 109 LYS A CA 1
ATOM 764 C C . LYS A 1 109 ? -7.016 20.312 9.805 1 95.69 109 LYS A C 1
ATOM 766 O O . LYS A 1 109 ? -6.898 19.297 9.125 1 95.69 109 LYS A O 1
ATOM 771 N N . LEU A 1 110 ? -6.246 20.594 10.812 1 95.88 110 LEU A N 1
ATOM 772 C C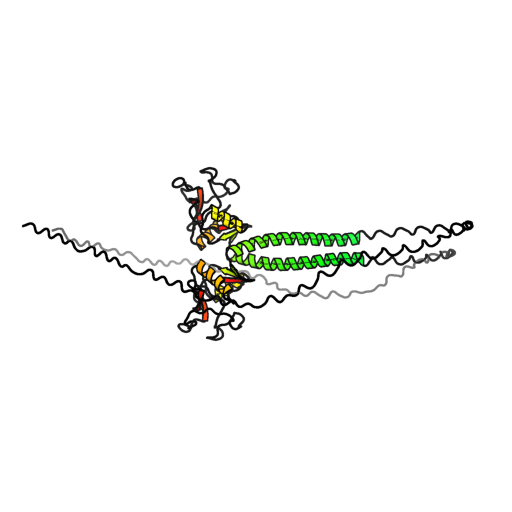A . LEU A 1 110 ? -5.148 19.719 11.211 1 95.88 110 LEU A CA 1
ATOM 773 C C . LEU A 1 110 ? -5.676 18.375 11.695 1 95.88 110 LEU A C 1
ATOM 775 O O . LEU A 1 110 ? -5.125 17.328 11.359 1 95.88 110 LEU A O 1
ATOM 779 N N . GLN A 1 111 ? -6.727 18.406 12.391 1 95.5 111 GLN A N 1
ATOM 780 C CA . GLN A 1 111 ? -7.316 17.172 12.906 1 95.5 111 GLN A CA 1
ATOM 781 C C . GLN A 1 111 ? -7.887 16.328 11.781 1 95.5 111 GLN A C 1
ATOM 783 O O . GLN A 1 111 ? -7.703 15.102 11.766 1 95.5 111 GLN A O 1
ATOM 788 N N . ALA A 1 112 ? -8.523 16.984 10.875 1 95.19 112 ALA A N 1
ATOM 789 C CA . ALA A 1 112 ? -9.094 16.281 9.742 1 95.19 112 ALA A CA 1
ATOM 790 C C . ALA A 1 112 ? -8 15.648 8.875 1 95.19 112 ALA A C 1
ATOM 792 O O . ALA A 1 112 ? -8.125 14.5 8.445 1 95.19 112 ALA A O 1
ATOM 793 N N . LEU A 1 113 ? -6.969 16.406 8.656 1 95.69 113 LEU A N 1
ATOM 794 C CA . LEU A 1 113 ? -5.859 15.914 7.852 1 95.69 113 LEU A CA 1
ATOM 795 C C . LEU A 1 113 ? -5.145 14.766 8.555 1 95.69 113 LEU A C 1
ATOM 797 O O . LEU A 1 113 ? -4.742 13.797 7.918 1 95.69 113 LEU A O 1
ATOM 801 N N . GLN A 1 114 ? -5.027 14.883 9.812 1 96.38 114 GLN A N 1
ATOM 802 C CA . GLN A 1 114 ? -4.383 13.828 10.594 1 96.38 114 GLN A CA 1
ATOM 803 C C . GLN A 1 114 ? -5.168 12.523 10.516 1 96.38 114 GLN A C 1
ATOM 805 O O . GLN A 1 114 ? -4.578 11.445 10.422 1 96.38 114 GLN A O 1
ATOM 810 N N . ALA A 1 115 ? -6.453 12.641 10.555 1 94.56 115 ALA A N 1
ATOM 811 C CA . ALA A 1 115 ? -7.301 11.453 10.453 1 94.56 115 ALA A CA 1
ATOM 812 C C . ALA A 1 115 ? -7.145 10.781 9.086 1 94.56 115 ALA A C 1
ATOM 814 O O . ALA A 1 115 ? -7.023 9.562 9 1 94.56 115 ALA A O 1
ATOM 815 N N . GLU A 1 116 ? -7.113 11.578 8.086 1 93.94 116 GLU A N 1
ATOM 816 C CA . GLU A 1 116 ? -6.922 11.047 6.738 1 93.94 116 GLU A CA 1
ATOM 817 C C . GLU A 1 116 ? -5.535 10.438 6.578 1 93.94 116 GLU A C 1
ATOM 819 O O . GLU A 1 116 ? -5.387 9.359 6.004 1 93.94 116 GLU A O 1
ATOM 824 N N . PHE A 1 117 ? -4.57 11.117 7.121 1 96.44 117 PHE A N 1
ATOM 825 C CA . PHE A 1 117 ? -3.189 10.656 7.082 1 96.44 117 PHE A CA 1
ATOM 826 C C . PHE A 1 117 ? -3.064 9.281 7.734 1 96.44 117 PHE A C 1
ATOM 828 O O . PHE A 1 117 ? -2.402 8.391 7.199 1 96.44 117 PHE A O 1
ATOM 835 N N . ASN A 1 118 ? -3.738 9.125 8.758 1 95.69 118 ASN A N 1
ATOM 836 C CA . ASN A 1 118 ? -3.652 7.871 9.5 1 95.69 118 ASN A CA 1
ATOM 837 C C . ASN A 1 118 ? -4.23 6.703 8.695 1 95.69 118 ASN A C 1
ATOM 839 O O . ASN A 1 118 ? -3.707 5.59 8.75 1 95.69 118 ASN A O 1
ATOM 843 N N . LYS A 1 119 ? -5.242 6.926 7.98 1 93.56 119 LYS A N 1
ATOM 844 C CA . LYS A 1 119 ? -5.832 5.875 7.152 1 93.56 119 LYS A CA 1
ATOM 845 C C . LYS A 1 119 ? -4.832 5.363 6.121 1 93.56 119 LYS A C 1
ATOM 847 O O . LYS A 1 119 ? -4.629 4.156 5.992 1 93.56 119 LYS A O 1
ATOM 852 N N . TYR A 1 120 ? -4.215 6.281 5.48 1 95.12 120 TYR A N 1
ATOM 853 C CA . TYR A 1 120 ? -3.258 5.914 4.441 1 95.12 120 TYR A CA 1
ATOM 854 C C . TYR A 1 120 ? -2.012 5.281 5.051 1 95.12 120 TYR A C 1
ATOM 856 O O . TYR A 1 120 ? -1.474 4.312 4.508 1 95.12 120 TYR A O 1
ATOM 864 N N . LYS A 1 121 ? -1.606 5.863 6.133 1 95.38 121 LYS A N 1
ATOM 865 C CA . LYS A 1 121 ? -0.444 5.316 6.828 1 95.38 121 LYS A CA 1
ATOM 866 C C . LYS A 1 121 ? -0.689 3.875 7.262 1 95.38 121 LYS A C 1
ATOM 868 O O . LYS A 1 121 ? 0.181 3.016 7.102 1 95.38 121 LYS A O 1
ATOM 873 N N . ASN A 1 122 ? -1.859 3.545 7.734 1 94.56 122 ASN A N 1
ATOM 874 C CA . ASN A 1 122 ? -2.197 2.197 8.18 1 94.56 122 ASN A CA 1
ATOM 875 C C . ASN A 1 122 ? -2.176 1.202 7.023 1 94.56 122 ASN A C 1
ATOM 877 O O . ASN A 1 122 ? -1.733 0.064 7.188 1 94.56 122 ASN A O 1
ATOM 881 N N . VAL A 1 123 ? -2.613 1.6 5.902 1 93.62 123 VAL A N 1
ATOM 882 C CA . VAL A 1 123 ? -2.615 0.741 4.723 1 93.62 123 VAL A CA 1
ATOM 883 C C . VAL A 1 123 ? -1.18 0.414 4.32 1 93.62 123 VAL A C 1
ATOM 885 O O . VAL A 1 123 ? -0.85 -0.746 4.059 1 93.62 123 VAL A O 1
ATOM 888 N N . VAL A 1 124 ? -0.365 1.407 4.309 1 94.56 124 VAL A N 1
ATOM 889 C CA . VAL A 1 124 ? 1.021 1.214 3.893 1 94.56 124 VAL A CA 1
ATOM 890 C C . VAL A 1 124 ? 1.74 0.317 4.898 1 94.56 124 VAL A C 1
ATOM 892 O O . VAL A 1 124 ? 2.547 -0.533 4.512 1 94.56 124 VAL A O 1
ATOM 895 N N . LEU A 1 125 ? 1.388 0.464 6.125 1 92.25 125 LEU A N 1
ATOM 896 C CA . LEU A 1 125 ? 2.039 -0.324 7.164 1 92.25 125 LEU A CA 1
ATOM 897 C C . LEU A 1 125 ? 1.583 -1.778 7.109 1 92.25 125 LEU A C 1
ATOM 899 O O . LEU A 1 125 ? 2.281 -2.672 7.594 1 92.25 125 LEU A O 1
ATOM 903 N N . LEU A 1 126 ? 0.451 -1.989 6.562 1 91.5 126 LEU A N 1
ATOM 904 C CA . LEU A 1 126 ? -0.05 -3.35 6.398 1 91.5 126 LEU A CA 1
ATOM 905 C C . LEU A 1 126 ? 0.709 -4.078 5.293 1 91.5 126 LEU A C 1
ATOM 907 O O . LEU A 1 126 ? 0.875 -5.297 5.348 1 91.5 126 LEU A O 1
ATOM 911 N N . GLN A 1 127 ? 1.206 -3.352 4.332 1 90.94 127 GLN A N 1
ATOM 912 C CA . GLN A 1 127 ? 1.771 -3.959 3.133 1 90.94 127 GLN A CA 1
ATOM 913 C C . GLN A 1 127 ? 3.285 -3.77 3.08 1 90.94 127 GLN A C 1
ATOM 915 O O . GLN A 1 127 ? 3.994 -4.57 2.471 1 90.94 127 GLN A O 1
ATOM 920 N N . GLY A 1 128 ? 3.725 -2.658 3.689 1 94.25 128 GLY A N 1
ATOM 921 C CA . GLY A 1 128 ? 5.133 -2.299 3.646 1 94.25 128 GLY A CA 1
ATOM 922 C C . GLY A 1 128 ? 5.879 -2.648 4.918 1 94.25 128 GLY A C 1
ATOM 923 O O . GLY A 1 128 ? 5.297 -3.205 5.852 1 94.25 128 GLY A O 1
ATOM 924 N N . LEU A 1 129 ? 7.207 -2.422 4.883 1 96.81 129 LEU A N 1
ATOM 925 C CA . LEU A 1 129 ? 8.078 -2.641 6.031 1 96.81 129 LEU A CA 1
ATOM 926 C C . LEU A 1 129 ? 8.898 -1.39 6.34 1 96.81 129 LEU A C 1
ATOM 928 O O . LEU A 1 129 ? 9.492 -0.797 5.438 1 96.81 129 LEU A O 1
ATOM 932 N N . THR A 1 130 ? 8.859 -1.088 7.621 1 97.44 130 THR A N 1
ATOM 933 C CA . THR A 1 130 ? 9.539 0.139 8.023 1 97.44 130 THR A CA 1
ATOM 934 C C . THR A 1 130 ? 10.773 -0.177 8.867 1 97.44 130 THR A C 1
ATOM 936 O O . THR A 1 130 ? 10.719 -1.01 9.773 1 97.44 130 THR A O 1
ATOM 939 N N . VAL A 1 131 ? 11.852 0.418 8.492 1 98.25 131 VAL A N 1
ATOM 940 C CA . VAL A 1 131 ? 13.109 0.369 9.234 1 98.25 131 VAL A CA 1
ATOM 941 C C . VAL A 1 131 ? 13.602 1.788 9.508 1 98.25 131 VAL A C 1
ATOM 943 O O . VAL A 1 131 ? 14.008 2.5 8.586 1 98.25 131 VAL A O 1
ATOM 946 N N . GLY A 1 132 ? 13.531 2.117 10.797 1 96.38 132 GLY A N 1
ATOM 947 C CA . GLY A 1 132 ? 13.828 3.51 11.094 1 96.38 132 GLY A CA 1
ATOM 948 C C . GLY A 1 132 ? 12.852 4.477 10.445 1 96.38 132 GLY A C 1
ATOM 949 O O . GLY A 1 132 ? 11.641 4.371 10.641 1 96.38 132 GLY A O 1
ATOM 950 N N . GLN A 1 133 ? 13.398 5.344 9.609 1 93.81 133 GLN A N 1
ATOM 951 C CA . GLN A 1 133 ? 12.562 6.359 8.977 1 93.81 133 GLN A CA 1
ATOM 952 C C . GLN A 1 133 ? 12.211 5.969 7.543 1 93.81 133 GLN A C 1
ATOM 954 O O . GLN A 1 133 ? 11.531 6.715 6.836 1 93.81 133 GLN A O 1
ATOM 959 N N . LYS A 1 134 ? 12.625 4.781 7.156 1 96.56 134 LYS A N 1
ATOM 960 C CA . LYS A 1 134 ? 12.375 4.352 5.785 1 96.56 134 LYS A CA 1
ATOM 961 C C . LYS A 1 134 ? 11.273 3.295 5.73 1 96.56 134 LYS A C 1
ATOM 963 O O . LYS A 1 134 ? 11.219 2.402 6.582 1 96.56 134 LYS A O 1
ATOM 968 N N . THR A 1 135 ? 10.438 3.494 4.828 1 97.56 135 THR A N 1
ATOM 969 C CA . THR A 1 135 ? 9.43 2.484 4.535 1 97.56 135 THR A CA 1
ATOM 970 C C . THR A 1 135 ? 9.656 1.868 3.158 1 97.56 135 THR A C 1
ATOM 972 O O . THR A 1 135 ? 9.812 2.588 2.17 1 97.56 135 THR A O 1
ATOM 975 N N . PHE A 1 136 ? 9.758 0.529 3.18 1 98.44 136 PHE A N 1
ATOM 976 C CA . PHE A 1 136 ? 9.914 -0.237 1.948 1 98.44 136 PHE A CA 1
ATOM 977 C C . PHE A 1 136 ? 8.594 -0.88 1.54 1 98.44 136 PHE A C 1
ATOM 979 O O . PHE A 1 136 ? 7.852 -1.381 2.389 1 98.44 136 PHE A O 1
ATOM 986 N N . PHE A 1 137 ? 8.273 -0.833 0.226 1 96.44 137 PHE A N 1
ATOM 987 C CA . PHE A 1 137 ? 7.031 -1.44 -0.224 1 96.44 137 PHE A CA 1
ATOM 988 C C . PHE A 1 137 ? 7.176 -1.993 -1.637 1 96.44 137 PHE A C 1
ATOM 990 O O . PHE A 1 137 ? 7.926 -1.448 -2.447 1 96.44 137 PHE A O 1
ATOM 997 N N . SER A 1 138 ? 6.531 -3.066 -1.897 1 95.88 138 SER A N 1
ATOM 998 C CA . SER A 1 138 ? 6.531 -3.678 -3.223 1 95.88 138 SER A CA 1
ATOM 999 C C . SER A 1 138 ? 5.449 -3.072 -4.109 1 95.88 138 SER A C 1
ATOM 1001 O O . SER A 1 138 ? 4.316 -2.879 -3.672 1 95.88 138 SER A O 1
ATOM 1003 N N . THR A 1 139 ? 5.812 -2.773 -5.352 1 93.94 139 THR A N 1
ATOM 1004 C CA . THR A 1 139 ? 4.824 -2.305 -6.316 1 93.94 139 THR A CA 1
ATOM 1005 C C . THR A 1 139 ? 4.109 -3.48 -6.977 1 93.94 139 THR A C 1
ATOM 1007 O O . THR A 1 139 ? 3.088 -3.299 -7.641 1 93.94 139 THR A O 1
ATOM 1010 N N . ARG A 1 140 ? 4.684 -4.625 -6.887 1 89.44 140 ARG A N 1
ATOM 1011 C CA . ARG A 1 140 ? 4.219 -5.875 -7.48 1 89.44 140 ARG A CA 1
ATOM 1012 C C . ARG A 1 140 ? 4.375 -5.855 -8.992 1 89.44 140 ARG A C 1
ATOM 1014 O O . ARG A 1 140 ? 3.906 -6.762 -9.688 1 89.44 140 ARG A O 1
ATOM 1021 N N . ARG A 1 141 ? 5 -4.91 -9.438 1 92.69 141 ARG A N 1
ATOM 1022 C CA . ARG A 1 141 ? 5.262 -4.812 -10.867 1 92.69 141 ARG A CA 1
ATOM 1023 C C . ARG A 1 141 ? 6.66 -5.312 -11.211 1 92.69 141 ARG A C 1
ATOM 1025 O O . ARG A 1 141 ? 7.582 -5.188 -10.398 1 92.69 141 ARG A O 1
ATOM 1032 N N . HIS A 1 142 ? 6.727 -5.938 -12.375 1 96.62 142 HIS A N 1
ATOM 1033 C CA . HIS A 1 142 ? 7.988 -6.398 -12.945 1 96.62 142 HIS A CA 1
ATOM 1034 C C . HIS A 1 142 ? 8.375 -5.578 -14.172 1 96.62 142 HIS A C 1
ATOM 1036 O O . HIS A 1 142 ? 7.617 -5.512 -15.141 1 96.62 142 HIS A O 1
ATOM 1042 N N . ASP A 1 143 ? 9.492 -4.961 -14.055 1 98.19 143 ASP A N 1
ATOM 1043 C CA . ASP A 1 143 ? 9.906 -4.098 -15.156 1 98.19 143 ASP A CA 1
ATOM 1044 C C . ASP A 1 143 ? 11.43 -3.969 -15.211 1 98.19 143 ASP A C 1
ATOM 1046 O O . ASP A 1 143 ? 12.141 -4.555 -14.383 1 98.19 143 ASP A O 1
ATOM 1050 N N . THR A 1 144 ? 11.938 -3.258 -16.219 1 98.81 144 THR A N 1
ATOM 1051 C CA . THR A 1 144 ? 13.367 -2.979 -16.312 1 98.81 144 THR A CA 1
ATOM 1052 C C . THR A 1 144 ? 13.812 -2.031 -15.211 1 98.81 144 THR A C 1
ATOM 1054 O O . THR A 1 144 ? 12.977 -1.438 -14.523 1 98.81 144 THR A O 1
ATOM 1057 N N . PHE A 1 145 ? 15.133 -1.943 -15.07 1 98.81 145 PHE A N 1
ATOM 1058 C CA . PHE A 1 145 ? 15.703 -1.089 -14.031 1 98.81 145 PHE A CA 1
ATOM 1059 C C . PHE A 1 145 ? 15.25 0.354 -14.211 1 98.81 145 PHE A C 1
ATOM 1061 O O . PHE A 1 145 ? 14.758 0.976 -13.266 1 98.81 145 PHE A O 1
ATOM 1068 N N . ALA A 1 146 ? 15.359 0.896 -15.422 1 98.62 146 ALA A N 1
A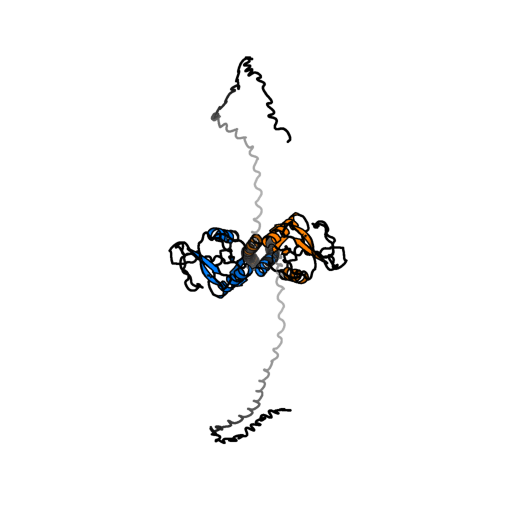TOM 1069 C CA . ALA A 1 146 ? 15.023 2.289 -15.711 1 98.62 146 ALA A CA 1
ATOM 1070 C C . ALA A 1 146 ? 13.539 2.555 -15.484 1 98.62 146 ALA A C 1
ATOM 1072 O O . ALA A 1 146 ? 13.172 3.553 -14.859 1 98.62 146 ALA A O 1
ATOM 1073 N N . ASN A 1 147 ? 12.719 1.678 -15.953 1 98.69 147 ASN A N 1
ATOM 1074 C CA . ASN A 1 147 ? 11.281 1.826 -15.766 1 98.69 147 ASN A CA 1
ATOM 1075 C C . ASN A 1 147 ? 10.891 1.716 -14.297 1 98.69 147 ASN A C 1
ATOM 1077 O O . ASN A 1 147 ? 9.969 2.387 -13.844 1 98.69 147 ASN A O 1
ATOM 1081 N N . GLY A 1 148 ? 11.602 0.813 -13.578 1 98.62 148 GLY A N 1
ATOM 1082 C CA . GLY A 1 148 ? 11.344 0.677 -12.148 1 98.62 148 GLY A CA 1
ATOM 1083 C C . GLY A 1 148 ? 11.664 1.935 -11.367 1 98.62 148 GLY A C 1
ATOM 1084 O O . GLY A 1 148 ? 10.891 2.346 -10.5 1 98.62 148 GLY A O 1
ATOM 1085 N N . ARG A 1 149 ? 12.734 2.539 -11.75 1 98.31 149 ARG A N 1
ATOM 1086 C CA . ARG A 1 149 ? 13.094 3.799 -11.109 1 98.31 149 ARG A CA 1
ATOM 1087 C C . ARG A 1 149 ? 12.047 4.871 -11.375 1 98.31 149 ARG A C 1
ATOM 1089 O O . ARG A 1 149 ? 11.672 5.617 -10.469 1 98.31 149 ARG A O 1
ATOM 1096 N N . ALA A 1 150 ? 11.602 4.918 -12.547 1 98.06 150 ALA A N 1
ATOM 1097 C CA . ALA A 1 150 ? 10.586 5.898 -12.922 1 98.06 150 ALA A CA 1
ATOM 1098 C C . ALA A 1 150 ? 9.273 5.641 -12.188 1 98.06 150 ALA A C 1
ATOM 1100 O O . ALA A 1 150 ? 8.594 6.582 -11.773 1 98.06 150 ALA A O 1
ATOM 1101 N N . LEU A 1 151 ? 8.953 4.418 -12.031 1 97.5 151 LEU A N 1
ATOM 1102 C CA . LEU A 1 151 ? 7.734 4.039 -11.328 1 97.5 151 LEU A CA 1
ATOM 1103 C C . LEU A 1 151 ? 7.762 4.523 -9.883 1 97.5 151 LEU A C 1
ATOM 1105 O O . LEU A 1 151 ? 6.781 5.09 -9.391 1 97.5 151 LEU A O 1
ATOM 1109 N N . CYS A 1 152 ? 8.859 4.27 -9.211 1 98.06 152 CYS A N 1
ATOM 1110 C CA . CYS A 1 152 ? 8.992 4.719 -7.824 1 98.06 152 CYS A CA 1
ATOM 1111 C C . CYS A 1 152 ? 8.969 6.242 -7.742 1 98.06 152 CYS A C 1
ATOM 1113 O O . CYS A 1 152 ? 8.344 6.809 -6.848 1 98.06 152 CYS A O 1
ATOM 1115 N N . ALA A 1 153 ? 9.531 6.891 -8.688 1 96.81 153 ALA A N 1
ATOM 1116 C CA . ALA A 1 153 ? 9.578 8.352 -8.703 1 96.81 153 ALA A CA 1
ATOM 1117 C C . ALA A 1 153 ? 8.18 8.945 -8.867 1 96.81 153 ALA A C 1
ATOM 1119 O O . ALA A 1 153 ? 7.871 9.984 -8.289 1 96.81 153 ALA A O 1
ATOM 1120 N N . LYS A 1 154 ? 7.355 8.32 -9.602 1 93.75 154 LYS A N 1
ATOM 1121 C CA . LYS A 1 154 ? 5.984 8.781 -9.805 1 93.75 154 LYS A CA 1
ATOM 1122 C C . LYS A 1 154 ? 5.227 8.836 -8.477 1 93.75 154 LYS A C 1
ATOM 1124 O O . LYS A 1 154 ? 4.34 9.672 -8.297 1 93.75 154 LYS A O 1
ATOM 1129 N N . ALA A 1 155 ? 5.668 7.984 -7.594 1 92.94 155 ALA A N 1
ATOM 1130 C CA . ALA A 1 155 ? 5.035 7.945 -6.277 1 92.94 155 ALA A CA 1
ATOM 1131 C C . ALA A 1 155 ? 5.797 8.805 -5.273 1 92.94 155 ALA A C 1
ATOM 1133 O O . ALA A 1 155 ? 5.605 8.672 -4.062 1 92.94 155 ALA A O 1
ATOM 1134 N N . GLU A 1 156 ? 6.695 9.586 -5.801 1 94.44 156 GLU A N 1
ATOM 1135 C CA . GLU A 1 156 ? 7.551 10.422 -4.961 1 94.44 156 GLU A CA 1
ATOM 1136 C C . GLU A 1 156 ? 8.375 9.578 -3.998 1 94.44 156 GLU A C 1
ATOM 1138 O O . GLU A 1 156 ? 8.586 9.969 -2.848 1 94.44 156 GLU A O 1
ATOM 1143 N N . ALA A 1 157 ? 8.688 8.406 -4.438 1 97.06 157 ALA A N 1
ATOM 1144 C CA . ALA A 1 157 ? 9.586 7.473 -3.76 1 97.06 157 ALA A CA 1
ATOM 1145 C C . ALA A 1 157 ? 10.797 7.145 -4.629 1 97.06 157 ALA A C 1
ATOM 1147 O O . ALA A 1 157 ? 10.977 7.734 -5.695 1 97.06 157 ALA A O 1
ATOM 1148 N N . THR A 1 158 ? 11.688 6.379 -4.066 1 97.94 158 THR A N 1
ATOM 1149 C CA . THR A 1 158 ? 12.836 5.891 -4.82 1 97.94 158 THR A CA 1
ATOM 1150 C C . THR A 1 158 ? 12.891 4.367 -4.801 1 97.94 158 THR A C 1
ATOM 1152 O O . THR A 1 158 ? 12.25 3.729 -3.963 1 97.94 158 THR A O 1
ATOM 1155 N N . MET A 1 159 ? 13.586 3.838 -5.758 1 98.62 159 MET A N 1
ATOM 1156 C CA . MET A 1 159 ? 13.789 2.393 -5.727 1 98.62 159 MET A CA 1
ATOM 1157 C C . MET A 1 159 ? 14.586 1.986 -4.488 1 98.62 159 MET A C 1
ATOM 1159 O O . MET A 1 159 ? 15.438 2.74 -4.012 1 98.62 159 MET A O 1
ATOM 1163 N N . ALA A 1 160 ? 14.281 0.822 -3.984 1 98.81 160 ALA A N 1
ATOM 1164 C CA . ALA A 1 160 ? 14.852 0.34 -2.732 1 98.81 160 ALA A CA 1
ATOM 1165 C C . ALA A 1 160 ? 16.375 0.288 -2.812 1 98.81 160 ALA A C 1
ATOM 1167 O O . ALA A 1 160 ? 16.938 -0.184 -3.807 1 98.81 160 ALA A O 1
ATOM 1168 N N . CYS A 1 161 ? 17.031 0.773 -1.803 1 98.56 161 CYS A N 1
ATOM 1169 C CA . CYS A 1 161 ? 18.484 0.812 -1.672 1 98.56 161 CYS A CA 1
ATOM 1170 C C . CYS A 1 161 ? 18.906 0.612 -0.222 1 98.56 161 CYS A C 1
ATOM 1172 O O . CYS A 1 161 ? 19.141 1.582 0.5 1 98.56 161 CYS A O 1
ATOM 1174 N N . PRO A 1 162 ? 19.016 -0.623 0.177 1 98.44 162 PRO A N 1
ATOM 1175 C CA . PRO A 1 162 ? 19.375 -0.871 1.578 1 98.44 162 PRO A CA 1
ATOM 1176 C C . PRO A 1 162 ? 20.781 -0.399 1.928 1 98.44 162 PRO A C 1
ATOM 1178 O O . PRO A 1 162 ? 21.719 -0.6 1.146 1 98.44 162 PRO A O 1
ATOM 1181 N N . LYS A 1 163 ? 20.844 0.188 3.107 1 97.94 163 LYS A N 1
ATOM 1182 C CA . LYS A 1 163 ? 22.125 0.747 3.533 1 97.94 163 LYS A CA 1
ATOM 1183 C C . LYS A 1 163 ? 22.672 0.017 4.762 1 97.94 163 LYS A C 1
ATOM 1185 O O . LYS A 1 163 ? 23.719 0.375 5.293 1 97.94 163 LYS A O 1
ATOM 1190 N N . ASN A 1 164 ? 21.969 -0.931 5.23 1 98.19 164 ASN A N 1
ATOM 1191 C CA . ASN A 1 164 ? 22.391 -1.776 6.344 1 98.19 164 ASN A CA 1
ATOM 1192 C C . ASN A 1 164 ? 21.641 -3.107 6.348 1 98.19 164 ASN A C 1
ATOM 1194 O O . ASN A 1 164 ? 20.75 -3.326 5.527 1 98.19 164 ASN A O 1
ATOM 1198 N N . ALA A 1 165 ? 22.031 -3.934 7.234 1 98.5 165 ALA A N 1
ATOM 1199 C CA . ALA A 1 165 ? 21.5 -5.297 7.262 1 98.5 165 ALA A CA 1
ATOM 1200 C C . ALA A 1 165 ? 20 -5.297 7.539 1 98.5 165 ALA A C 1
ATOM 1202 O O . ALA A 1 165 ? 19.25 -6.109 6.977 1 98.5 165 ALA A O 1
ATOM 1203 N N . ALA A 1 166 ? 19.562 -4.422 8.414 1 98.75 166 ALA A N 1
ATOM 1204 C CA . ALA A 1 166 ? 18.141 -4.355 8.75 1 98.75 166 ALA A CA 1
ATOM 1205 C C . ALA A 1 166 ? 17.312 -3.949 7.539 1 98.75 166 ALA A C 1
ATOM 1207 O O . ALA A 1 166 ? 16.266 -4.539 7.273 1 98.75 166 ALA A O 1
ATOM 1208 N N . GLU A 1 167 ? 17.766 -2.965 6.828 1 98.69 167 GLU A N 1
ATOM 1209 C CA . GLU A 1 167 ? 17.078 -2.531 5.617 1 98.69 167 GLU A CA 1
ATOM 1210 C C . GLU A 1 167 ? 17.094 -3.625 4.555 1 98.69 167 GLU A C 1
ATOM 1212 O O . GLU A 1 167 ? 16.078 -3.85 3.875 1 98.69 167 GLU A O 1
ATOM 1217 N N . ASN A 1 168 ? 18.203 -4.316 4.438 1 98.88 168 ASN A N 1
ATOM 1218 C CA . ASN A 1 168 ? 18.281 -5.426 3.492 1 98.88 168 ASN A CA 1
ATOM 1219 C C . ASN A 1 168 ? 17.297 -6.535 3.836 1 98.88 168 ASN A C 1
ATOM 1221 O O . ASN A 1 168 ? 16.672 -7.117 2.941 1 98.88 168 ASN A O 1
ATOM 1225 N N . ALA A 1 169 ? 17.188 -6.785 5.062 1 98.81 169 ALA A N 1
ATOM 1226 C CA . ALA A 1 169 ? 16.25 -7.809 5.508 1 98.81 169 ALA A CA 1
ATOM 1227 C C . ALA A 1 169 ? 14.812 -7.422 5.16 1 98.81 169 ALA A C 1
ATOM 1229 O O . ALA A 1 169 ? 14 -8.273 4.793 1 98.81 169 ALA A O 1
ATOM 1230 N N . ALA A 1 170 ? 14.516 -6.16 5.301 1 98.56 170 ALA A N 1
ATOM 1231 C CA . ALA A 1 170 ? 13.18 -5.684 4.953 1 98.56 170 ALA A CA 1
ATOM 1232 C C . ALA A 1 170 ? 12.898 -5.879 3.465 1 98.56 170 ALA A C 1
ATOM 1234 O O . ALA A 1 170 ? 11.828 -6.371 3.088 1 98.56 170 ALA A O 1
ATOM 1235 N N . VAL A 1 171 ? 13.844 -5.516 2.689 1 98.81 171 VAL A N 1
ATOM 1236 C CA . VAL A 1 171 ? 13.672 -5.68 1.25 1 98.81 171 VAL A CA 1
ATOM 1237 C C . VAL A 1 171 ? 13.578 -7.164 0.904 1 98.81 171 VAL A C 1
ATOM 1239 O O . VAL A 1 171 ? 12.734 -7.562 0.1 1 98.81 171 VAL A O 1
ATOM 1242 N N . HIS A 1 172 ? 14.406 -7.965 1.541 1 98.81 172 HIS A N 1
ATOM 1243 C CA . HIS A 1 172 ? 14.406 -9.406 1.337 1 98.81 172 HIS A CA 1
ATOM 1244 C C . HIS A 1 172 ? 13.031 -10 1.65 1 98.81 172 HIS A C 1
ATOM 1246 O O . HIS A 1 172 ? 12.516 -10.812 0.88 1 98.81 172 HIS A O 1
ATOM 1252 N N . GLU A 1 173 ? 12.492 -9.578 2.738 1 97.88 173 GLU A N 1
ATOM 1253 C CA . GLU A 1 173 ? 11.18 -10.094 3.127 1 97.88 173 GLU A CA 1
ATOM 1254 C C . GLU A 1 173 ? 10.133 -9.789 2.061 1 97.88 173 GLU A C 1
ATOM 1256 O O . GLU A 1 173 ? 9.281 -10.625 1.763 1 97.88 173 GLU A O 1
ATOM 1261 N N . LEU A 1 174 ? 10.18 -8.625 1.493 1 96.75 174 LEU A N 1
ATOM 1262 C CA . LEU A 1 174 ? 9.234 -8.25 0.452 1 96.75 174 LEU A CA 1
ATOM 1263 C C . LEU A 1 174 ? 9.422 -9.109 -0.793 1 96.75 174 LEU A C 1
ATOM 1265 O O . LEU A 1 174 ? 8.445 -9.469 -1.456 1 96.75 174 LEU A O 1
ATOM 1269 N N . THR A 1 175 ? 10.68 -9.461 -1.101 1 97.81 175 THR A N 1
ATOM 1270 C CA . THR A 1 175 ? 10.938 -10.336 -2.24 1 97.81 175 THR A CA 1
ATOM 1271 C C . THR A 1 175 ? 10.367 -11.727 -1.99 1 97.81 175 THR A C 1
ATOM 1273 O O . THR A 1 175 ? 9.883 -12.383 -2.918 1 97.81 175 THR A O 1
ATOM 1276 N N . LYS A 1 176 ? 10.477 -12.156 -0.802 1 95.88 176 LYS A N 1
ATOM 1277 C CA . LYS A 1 176 ? 9.945 -13.469 -0.45 1 95.88 176 LYS A CA 1
ATOM 1278 C C . LYS A 1 176 ? 8.43 -13.523 -0.652 1 95.88 176 LYS A C 1
ATOM 1280 O O . LYS A 1 176 ? 7.898 -14.516 -1.151 1 95.88 176 LYS A O 1
ATOM 1285 N N . ARG A 1 177 ? 7.809 -12.461 -0.246 1 89.75 177 ARG A N 1
ATOM 1286 C CA . ARG A 1 177 ? 6.355 -12.391 -0.367 1 89.75 177 ARG A CA 1
ATOM 1287 C C . ARG A 1 177 ? 5.922 -12.547 -1.82 1 89.75 177 ARG A C 1
ATOM 1289 O O . ARG A 1 177 ? 4.895 -13.172 -2.104 1 89.75 177 ARG A O 1
ATOM 1296 N N . ASP A 1 178 ? 6.691 -11.992 -2.723 1 89.81 178 ASP A N 1
ATOM 1297 C CA . ASP A 1 178 ? 6.352 -12.023 -4.145 1 89.81 178 ASP A CA 1
ATOM 1298 C C . ASP A 1 178 ? 7.055 -13.18 -4.852 1 89.81 178 ASP A C 1
ATOM 1300 O O . ASP A 1 178 ? 6.746 -13.484 -6.008 1 89.81 178 ASP A O 1
ATOM 1304 N N . SER A 1 179 ? 7.988 -13.852 -4.172 1 93 179 SER A N 1
ATOM 1305 C CA . SER A 1 179 ? 8.805 -14.93 -4.719 1 93 179 SER A CA 1
ATOM 1306 C C . SER A 1 179 ? 9.492 -14.492 -6.012 1 93 179 SER A C 1
ATOM 1308 O O . SER A 1 179 ? 9.477 -15.227 -7.004 1 93 179 SER A O 1
ATOM 1310 N N . LYS A 1 180 ? 10.039 -13.312 -5.98 1 95.44 180 LYS A N 1
ATOM 1311 C CA . LYS A 1 180 ? 10.711 -12.727 -7.133 1 95.44 180 LYS A CA 1
ATOM 1312 C C . LYS A 1 180 ? 11.977 -11.977 -6.711 1 95.44 180 LYS A C 1
ATOM 1314 O O . LYS A 1 180 ? 12.008 -11.359 -5.645 1 95.44 180 LYS A O 1
ATOM 1319 N N . PHE A 1 181 ? 12.969 -12.031 -7.559 1 97.81 181 PHE A N 1
ATOM 1320 C CA . PHE A 1 181 ? 14.094 -11.125 -7.32 1 97.81 181 PHE A CA 1
ATOM 1321 C C . PHE A 1 181 ? 13.703 -9.688 -7.613 1 97.81 181 PHE A C 1
ATOM 1323 O O . PHE A 1 181 ? 12.805 -9.43 -8.422 1 97.81 181 PHE A O 1
ATOM 1330 N N . ALA A 1 182 ? 14.367 -8.758 -6.938 1 98.88 182 ALA A N 1
ATOM 1331 C CA . ALA A 1 182 ? 14.016 -7.348 -7.062 1 98.88 182 ALA A CA 1
ATOM 1332 C C . ALA A 1 182 ? 15.25 -6.496 -7.328 1 98.88 182 ALA A C 1
ATOM 1334 O O . ALA A 1 182 ? 16.328 -6.781 -6.809 1 98.88 182 ALA A O 1
ATOM 1335 N N . TYR A 1 183 ? 15.039 -5.508 -8.094 1 98.94 183 TYR A N 1
ATOM 1336 C CA . TYR A 1 183 ? 16.109 -4.547 -8.328 1 98.94 183 TYR A CA 1
ATOM 1337 C C . TYR A 1 183 ? 16.422 -3.754 -7.066 1 98.94 183 TYR A C 1
ATOM 1339 O O . TYR A 1 183 ? 15.516 -3.43 -6.293 1 98.94 183 TYR A O 1
ATOM 1347 N N . LEU A 1 184 ? 17.656 -3.402 -6.902 1 98.94 184 LEU A N 1
ATOM 1348 C CA . LEU A 1 184 ? 18.125 -2.393 -5.961 1 98.94 184 LEU A CA 1
ATOM 1349 C C . LEU A 1 184 ? 18.641 -1.165 -6.703 1 98.94 184 LEU A C 1
ATOM 1351 O O . LEU A 1 184 ? 19.203 -1.284 -7.797 1 98.94 184 LEU A O 1
ATOM 1355 N N . ASP A 1 185 ? 18.516 -0.021 -6.105 1 98.88 185 ASP A N 1
ATOM 1356 C CA . ASP A 1 185 ? 18.938 1.211 -6.77 1 98.88 185 ASP A CA 1
ATOM 1357 C C . ASP A 1 185 ? 20.453 1.385 -6.691 1 98.88 185 ASP A C 1
ATOM 1359 O O . ASP A 1 185 ? 20.938 2.383 -6.16 1 98.88 185 ASP A O 1
ATOM 1363 N N . ILE A 1 186 ? 21.125 0.504 -7.199 1 98.75 186 ILE A N 1
ATOM 1364 C CA . ILE A 1 186 ? 22.578 0.41 -7.23 1 98.75 186 ILE A CA 1
ATOM 1365 C C . ILE A 1 186 ? 23.047 0.016 -8.633 1 98.75 186 ILE A C 1
ATOM 1367 O O . ILE A 1 186 ? 22.484 -0.904 -9.242 1 98.75 186 ILE A O 1
ATOM 1371 N N . THR A 1 187 ? 24.031 0.729 -9.188 1 98.75 187 THR A N 1
ATOM 1372 C CA . THR A 1 187 ? 24.516 0.399 -10.531 1 98.75 187 THR A CA 1
ATOM 1373 C C . THR A 1 187 ? 26.016 0.651 -10.648 1 98.75 187 THR A C 1
ATOM 1375 O O . THR A 1 187 ? 26.609 1.311 -9.789 1 98.75 187 THR A O 1
ATOM 1378 N N . ASP A 1 188 ? 26.609 0.102 -11.656 1 98.56 188 ASP A N 1
ATOM 1379 C CA . ASP A 1 188 ? 27.969 0.466 -12.062 1 98.56 188 ASP A CA 1
ATOM 1380 C C . ASP A 1 188 ? 28 0.934 -13.516 1 98.56 188 ASP A C 1
ATOM 1382 O O . ASP A 1 188 ? 29 0.746 -14.203 1 98.56 188 ASP A O 1
ATOM 1386 N N . ILE A 1 189 ? 26.922 1.559 -13.914 1 97 189 ILE A N 1
ATOM 1387 C CA . ILE A 1 189 ? 26.766 1.999 -15.297 1 97 189 ILE A CA 1
ATOM 1388 C C . ILE A 1 189 ? 27.797 3.082 -15.617 1 97 189 ILE A C 1
ATOM 1390 O O . ILE A 1 189 ? 28.328 3.127 -16.719 1 97 189 ILE A O 1
ATOM 1394 N N . GLN A 1 190 ? 28.062 3.957 -14.672 1 96 190 GLN A N 1
ATOM 1395 C CA . GLN A 1 190 ? 28.984 5.066 -14.891 1 96 190 GLN A CA 1
ATOM 1396 C C . GLN A 1 190 ? 30.422 4.57 -15.07 1 96 190 GLN A C 1
ATOM 1398 O O . GLN A 1 190 ? 31.141 5.031 -15.953 1 96 190 GLN A O 1
ATOM 1403 N N . THR A 1 191 ? 30.828 3.717 -14.18 1 97.19 191 THR A N 1
ATOM 1404 C CA . THR A 1 191 ? 32.125 3.074 -14.227 1 97.19 191 THR A CA 1
ATOM 1405 C C . THR A 1 191 ? 32 1.58 -13.945 1 97.19 191 THR A C 1
ATOM 1407 O O . THR A 1 191 ? 31.75 1.178 -12.812 1 97.19 191 THR A O 1
ATOM 1410 N N . GLU A 1 192 ? 32.344 0.782 -15 1 97.19 192 GLU A N 1
ATOM 1411 C CA . GLU A 1 192 ? 32.219 -0.666 -14.859 1 97.19 192 GLU A CA 1
ATOM 1412 C C . GLU A 1 192 ? 33.062 -1.174 -13.695 1 97.19 192 GLU A C 1
ATOM 1414 O O . GLU A 1 192 ? 34.25 -0.818 -13.562 1 97.19 192 GLU A O 1
ATOM 1419 N N . GLY A 1 193 ? 32.406 -1.961 -12.852 1 97.12 193 GLY A N 1
ATOM 1420 C CA . GLY A 1 193 ? 33.094 -2.555 -11.711 1 97.12 193 GLY A CA 1
ATOM 1421 C C . GLY A 1 193 ? 32.969 -1.731 -10.445 1 97.12 193 GLY A C 1
ATOM 1422 O O . GLY A 1 193 ? 33.281 -2.217 -9.352 1 97.12 193 GLY A O 1
ATOM 1423 N N . ARG A 1 194 ? 32.5 -0.545 -10.586 1 98 194 ARG A N 1
ATOM 1424 C CA . ARG A 1 194 ? 32.312 0.329 -9.43 1 98 194 ARG A CA 1
ATOM 1425 C C . ARG A 1 194 ? 30.828 0.612 -9.195 1 98 194 ARG A C 1
ATOM 1427 O O . ARG A 1 194 ? 30.281 1.567 -9.742 1 98 194 ARG A O 1
ATOM 1434 N N . PHE A 1 195 ? 30.312 -0.165 -8.336 1 98.75 195 PHE A N 1
ATOM 1435 C CA . PHE A 1 195 ? 28.891 0.018 -8.016 1 98.75 195 PHE A CA 1
ATOM 1436 C C . PHE A 1 195 ? 28.703 1.187 -7.055 1 98.75 195 PHE A C 1
ATOM 1438 O O . PHE A 1 195 ? 29.438 1.318 -6.074 1 98.75 195 PHE A O 1
ATOM 1445 N N . VAL A 1 196 ? 27.688 2.039 -7.379 1 98.56 196 VAL A N 1
ATOM 1446 C CA . VAL A 1 196 ? 27.469 3.252 -6.602 1 98.56 196 VAL A CA 1
ATOM 1447 C C . VAL A 1 196 ? 25.969 3.436 -6.352 1 98.56 196 VAL A C 1
ATOM 1449 O O . VAL A 1 196 ? 25.141 2.807 -7.016 1 98.56 196 VAL A O 1
ATOM 1452 N N . TYR A 1 197 ? 25.703 4.305 -5.418 1 97.88 197 TYR A N 1
ATOM 1453 C CA . TYR A 1 197 ? 24.328 4.746 -5.199 1 97.88 197 TYR A CA 1
ATOM 1454 C C . TYR A 1 197 ? 23.891 5.707 -6.297 1 97.88 197 TYR A C 1
ATOM 1456 O O . TYR A 1 197 ? 24.703 6.125 -7.129 1 97.88 197 TYR A O 1
ATOM 1464 N N . ALA A 1 198 ? 22.641 6.043 -6.227 1 95.88 198 ALA A N 1
ATOM 1465 C CA . ALA A 1 198 ? 22.047 6.895 -7.258 1 95.88 198 ALA A CA 1
ATOM 1466 C C . ALA A 1 198 ? 22.75 8.258 -7.305 1 95.88 198 ALA A C 1
ATOM 1468 O O . ALA A 1 198 ? 22.875 8.859 -8.375 1 95.88 198 ALA A O 1
ATOM 1469 N N . ASN A 1 199 ? 23.203 8.625 -6.199 1 94.69 199 ASN A N 1
ATOM 1470 C CA . ASN A 1 199 ? 23.828 9.938 -6.137 1 94.69 199 ASN A CA 1
ATOM 1471 C C . ASN A 1 199 ? 25.328 9.852 -6.469 1 94.69 199 ASN A C 1
ATOM 1473 O O . ASN A 1 199 ? 26.047 10.852 -6.363 1 94.69 199 ASN A O 1
ATOM 1477 N N . GLY A 1 200 ? 25.797 8.719 -6.723 1 96.19 200 GLY A N 1
ATOM 1478 C CA . GLY A 1 200 ? 27.188 8.539 -7.129 1 96.19 200 GLY A CA 1
ATOM 1479 C C . GLY A 1 200 ? 28.094 8.156 -5.98 1 96.19 200 GLY A C 1
ATOM 1480 O O . GLY A 1 200 ? 29.266 7.801 -6.195 1 96.19 200 GLY A O 1
ATOM 1481 N N . ALA A 1 201 ? 27.625 8.188 -4.785 1 97 201 ALA A N 1
ATOM 1482 C CA . ALA A 1 201 ? 28.438 7.832 -3.627 1 97 201 ALA A CA 1
ATOM 1483 C C . ALA A 1 201 ? 28.75 6.34 -3.613 1 97 201 ALA A C 1
ATOM 1485 O O . ALA A 1 201 ? 27.953 5.527 -4.078 1 97 201 ALA A O 1
ATOM 1486 N N . PRO A 1 202 ? 29.906 6.051 -3.035 1 97.31 202 PRO A N 1
ATOM 1487 C CA . PRO A 1 202 ? 30.234 4.625 -2.906 1 97.31 202 PRO A CA 1
ATOM 1488 C C . PRO A 1 202 ? 29.297 3.896 -1.939 1 97.31 202 PRO A C 1
ATOM 1490 O O . PRO A 1 202 ? 28.719 4.52 -1.049 1 97.31 202 PRO A O 1
ATOM 1493 N N . LEU A 1 203 ? 29.234 2.604 -2.119 1 98.25 203 LEU A N 1
ATOM 1494 C CA . LEU A 1 203 ? 28.375 1.804 -1.25 1 98.25 203 LEU A CA 1
ATOM 1495 C C . LEU A 1 203 ? 28.969 1.704 0.152 1 98.25 203 LEU A C 1
ATOM 1497 O O . LEU A 1 203 ? 30.172 1.478 0.309 1 98.25 203 LEU A O 1
ATOM 1501 N N . SER A 1 204 ? 28.078 1.893 1.117 1 96.81 204 SER A N 1
ATOM 1502 C CA . SER A 1 204 ? 28.5 1.719 2.506 1 96.81 204 SER A CA 1
ATOM 1503 C C . SER A 1 204 ? 28.078 0.357 3.043 1 96.81 204 SER A C 1
ATOM 1505 O O . SER A 1 204 ? 28.469 -0.032 4.145 1 96.81 204 SER A O 1
ATOM 1507 N N . TYR A 1 205 ? 27.328 -0.312 2.365 1 98.38 205 TYR A N 1
ATOM 1508 C CA . TYR A 1 205 ? 26.812 -1.637 2.691 1 98.38 205 TYR A CA 1
ATOM 1509 C C . TYR A 1 205 ? 26.625 -2.479 1.434 1 98.38 205 TYR A C 1
ATOM 1511 O O . TYR A 1 205 ? 26.172 -1.979 0.405 1 98.38 205 TYR A O 1
ATOM 1519 N N . THR A 1 206 ? 27.031 -3.719 1.505 1 98.56 206 THR A N 1
ATOM 1520 C CA . THR A 1 206 ? 26.781 -4.672 0.427 1 98.56 206 THR A CA 1
ATOM 1521 C C . THR A 1 206 ? 26.422 -6.043 0.989 1 98.56 206 THR A C 1
ATOM 1523 O O . THR A 1 206 ? 26.703 -6.332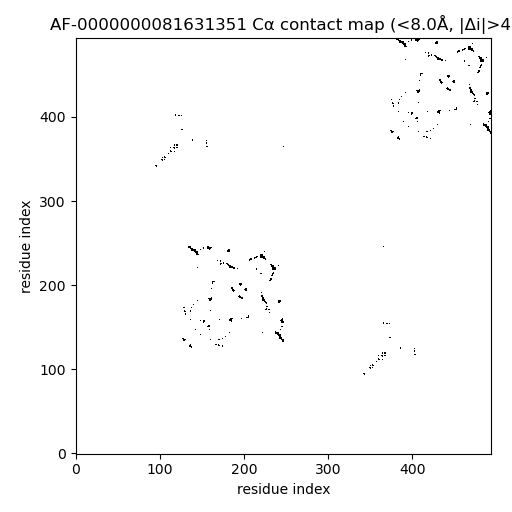 2.158 1 98.56 206 THR A O 1
ATOM 1526 N N . ASN A 1 207 ? 25.781 -6.828 0.2 1 98.81 207 ASN A N 1
ATOM 1527 C CA . ASN A 1 207 ? 25.453 -8.203 0.566 1 98.81 207 ASN A CA 1
ATOM 1528 C C . ASN A 1 207 ? 25.547 -9.141 -0.635 1 98.81 207 ASN A C 1
ATOM 1530 O O . ASN A 1 207 ? 24.594 -9.867 -0.927 1 98.81 207 ASN A O 1
ATOM 1534 N N . TRP A 1 208 ? 26.688 -9.211 -1.177 1 98.81 208 TRP A N 1
ATOM 1535 C CA . TRP A 1 208 ? 26.906 -9.938 -2.422 1 98.81 208 TRP A CA 1
ATOM 1536 C C . TRP A 1 208 ? 26.891 -11.445 -2.188 1 98.81 208 TRP A C 1
ATOM 1538 O O . TRP A 1 208 ? 27.438 -11.922 -1.188 1 98.81 208 TRP A O 1
ATOM 1548 N N . LYS A 1 209 ? 26.344 -12.094 -3.115 1 98.69 209 LYS A N 1
ATOM 1549 C CA . LYS A 1 209 ? 26.531 -13.539 -3.178 1 98.69 209 LYS A CA 1
ATOM 1550 C C . LYS A 1 209 ? 27.984 -13.891 -3.514 1 98.69 209 LYS A C 1
ATOM 1552 O O . LYS A 1 209 ? 28.641 -13.148 -4.234 1 98.69 209 LYS A O 1
ATOM 1557 N N . GLY A 1 210 ? 28.406 -15.023 -2.977 1 98 210 GLY A N 1
ATOM 1558 C CA . GLY A 1 210 ? 29.734 -15.469 -3.342 1 98 210 GLY A CA 1
ATOM 1559 C C . GLY A 1 210 ? 29.953 -15.539 -4.84 1 98 210 GLY A C 1
ATOM 1560 O O . GLY A 1 210 ? 29.125 -16.094 -5.57 1 98 210 GLY A O 1
ATOM 1561 N N . GLY A 1 211 ? 31.078 -14.93 -5.332 1 98.31 211 GLY A N 1
ATOM 1562 C CA . GLY A 1 211 ? 31.391 -14.938 -6.754 1 98.31 211 GLY A CA 1
ATOM 1563 C C . GLY A 1 211 ? 30.766 -13.766 -7.504 1 98.31 211 GLY A C 1
ATOM 1564 O O . GLY A 1 211 ? 30.984 -13.609 -8.703 1 98.31 211 GLY A O 1
ATOM 1565 N N . GLU A 1 212 ? 29.984 -13.023 -6.801 1 98.25 212 GLU A N 1
ATOM 1566 C CA . GLU A 1 212 ? 29.359 -11.844 -7.395 1 98.25 212 GLU A CA 1
ATOM 1567 C C . GLU A 1 212 ? 29.953 -10.555 -6.84 1 98.25 212 GLU A C 1
ATOM 1569 O O . GLU A 1 212 ? 30.484 -10.547 -5.73 1 98.25 212 GLU A O 1
ATOM 1574 N N . PRO A 1 213 ? 29.797 -9.461 -7.473 1 98.38 213 PRO A N 1
ATOM 1575 C CA . PRO A 1 213 ? 29.344 -9.328 -8.859 1 98.38 213 PRO A CA 1
ATOM 1576 C C . PRO A 1 213 ? 30.344 -9.906 -9.859 1 98.38 213 PRO A C 1
ATOM 1578 O O . PRO A 1 213 ? 31.562 -9.789 -9.664 1 98.38 213 PRO A O 1
ATOM 1581 N N . ASN A 1 214 ? 29.859 -10.531 -11 1 98.38 214 ASN A N 1
ATOM 1582 C CA . ASN A 1 214 ? 30.781 -11.188 -11.922 1 98.38 214 ASN A CA 1
ATOM 1583 C C . ASN A 1 214 ? 30.609 -10.664 -13.344 1 98.38 214 ASN A C 1
ATOM 1585 O O . ASN A 1 214 ? 31.312 -11.102 -14.258 1 98.38 214 ASN A O 1
ATOM 1589 N N . ASN A 1 215 ? 29.672 -9.742 -13.531 1 98.5 215 ASN A N 1
ATOM 1590 C CA . ASN A 1 215 ? 29.438 -9.148 -14.844 1 98.5 215 ASN A CA 1
ATOM 1591 C C . ASN A 1 215 ? 29.281 -10.219 -15.922 1 98.5 215 ASN A C 1
ATOM 1593 O O . ASN A 1 215 ? 29.891 -10.133 -16.984 1 98.5 215 ASN A O 1
ATOM 1597 N N . TYR A 1 216 ? 28.453 -11.195 -15.664 1 97.25 216 TYR A N 1
ATOM 1598 C CA . TYR A 1 216 ? 28.25 -12.297 -16.609 1 97.25 216 TYR A CA 1
ATOM 1599 C C . TYR A 1 216 ? 27.953 -11.773 -18 1 97.25 216 TYR A C 1
ATOM 1601 O O . TYR A 1 216 ? 27.094 -10.906 -18.188 1 97.25 216 TYR A O 1
ATOM 1609 N N . ASN A 1 217 ? 28.766 -12.156 -19.031 1 97.31 217 ASN A N 1
ATOM 1610 C CA . ASN A 1 217 ? 28.688 -11.789 -20.438 1 97.31 217 ASN A CA 1
ATOM 1611 C C . ASN A 1 217 ? 28.984 -10.312 -20.656 1 97.31 217 ASN A C 1
ATOM 1613 O O . ASN A 1 217 ? 28.734 -9.773 -21.734 1 97.31 217 ASN A O 1
ATOM 1617 N N . GLY A 1 218 ? 29.359 -9.625 -19.641 1 97.38 218 GLY A N 1
ATOM 1618 C CA . GLY A 1 218 ? 29.781 -8.242 -19.75 1 97.38 218 GLY A CA 1
ATOM 1619 C C . GLY A 1 218 ? 28.625 -7.266 -19.859 1 97.38 218 GLY A C 1
ATOM 1620 O O . GLY A 1 218 ? 28.797 -6.148 -20.344 1 97.38 218 GLY A O 1
ATOM 1621 N N . ILE A 1 219 ? 27.359 -7.719 -19.375 1 97.56 219 ILE A N 1
ATOM 1622 C CA . ILE A 1 219 ? 26.219 -6.863 -19.641 1 97.56 219 ILE A CA 1
ATOM 1623 C C . ILE A 1 219 ? 25.469 -6.57 -18.344 1 97.56 219 ILE A C 1
ATOM 1625 O O . ILE A 1 219 ? 24.375 -6.016 -18.359 1 97.56 219 ILE A O 1
ATOM 1629 N N . GLU A 1 220 ? 26.047 -6.957 -17.188 1 98.62 220 GLU A N 1
ATOM 1630 C CA . GLU A 1 220 ? 25.344 -6.793 -15.922 1 98.62 220 GLU A CA 1
ATOM 1631 C C . GLU A 1 220 ? 25.797 -5.523 -15.203 1 98.62 220 GLU A C 1
ATOM 1633 O O . GLU A 1 220 ? 26.922 -5.457 -14.688 1 98.62 220 GLU A O 1
ATOM 1638 N N . ASP A 1 221 ? 24.906 -4.551 -15.164 1 98.75 221 ASP A N 1
ATOM 1639 C CA . ASP A 1 221 ? 25.266 -3.264 -14.578 1 98.75 221 ASP A CA 1
ATOM 1640 C C . ASP A 1 221 ? 24.312 -2.887 -13.453 1 98.75 221 ASP A C 1
ATOM 1642 O O . ASP A 1 221 ? 24.453 -1.829 -12.836 1 98.75 221 ASP A O 1
ATOM 1646 N N . CYS A 1 222 ? 23.328 -3.693 -13.219 1 98.88 222 CYS A N 1
ATOM 1647 C CA . CYS A 1 222 ? 22.359 -3.467 -12.164 1 98.88 222 CYS A CA 1
ATOM 1648 C C . CYS A 1 222 ? 22.438 -4.555 -11.094 1 98.88 222 CYS A C 1
ATOM 1650 O O . CYS A 1 222 ? 23.203 -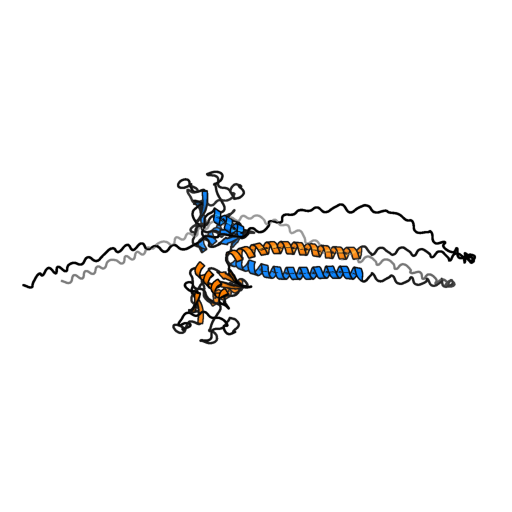5.512 -11.242 1 98.88 222 CYS A O 1
ATOM 1652 N N . VAL A 1 223 ? 21.734 -4.336 -9.992 1 98.94 223 VAL A N 1
ATOM 1653 C CA . VAL A 1 223 ? 21.828 -5.246 -8.859 1 98.94 223 VAL A CA 1
ATOM 1654 C C . VAL A 1 223 ? 20.438 -5.762 -8.492 1 98.94 223 VAL A C 1
ATOM 1656 O O . VAL A 1 223 ? 19.469 -5 -8.477 1 98.94 223 VAL A O 1
ATOM 1659 N N . ILE A 1 224 ? 20.375 -7.066 -8.266 1 98.88 224 ILE A N 1
ATOM 1660 C CA . ILE A 1 224 ? 19.125 -7.656 -7.781 1 98.88 224 ILE A CA 1
ATOM 1661 C C . ILE A 1 224 ? 19.375 -8.359 -6.445 1 98.88 224 ILE A C 1
ATOM 1663 O O . ILE A 1 224 ? 20.5 -8.766 -6.156 1 98.88 224 ILE A O 1
ATOM 1667 N N . ILE A 1 225 ? 18.406 -8.398 -5.66 1 98.88 225 ILE A N 1
ATOM 1668 C CA . ILE A 1 225 ? 18.375 -9.195 -4.441 1 98.88 225 ILE A CA 1
ATOM 1669 C C . ILE A 1 225 ? 17.516 -10.438 -4.664 1 98.88 225 ILE A C 1
ATOM 1671 O O . ILE A 1 225 ? 16.438 -10.359 -5.273 1 98.88 225 ILE A O 1
ATOM 1675 N N . VAL A 1 226 ? 17.984 -11.523 -4.227 1 98.38 226 VAL A N 1
ATOM 1676 C CA . VAL A 1 226 ? 17.312 -12.781 -4.539 1 98.38 226 VAL A CA 1
ATOM 1677 C C . VAL A 1 226 ? 16.469 -13.234 -3.342 1 98.38 226 VAL A C 1
ATOM 1679 O O . VAL A 1 226 ? 16.906 -13.117 -2.195 1 98.38 226 VAL A O 1
ATOM 1682 N N . PRO A 1 227 ? 15.242 -13.758 -3.559 1 98.12 227 PRO A N 1
ATOM 1683 C CA . PRO A 1 227 ? 14.312 -14.078 -2.471 1 98.12 227 PRO A CA 1
ATOM 1684 C C . PRO A 1 227 ? 14.773 -15.273 -1.642 1 98.12 227 PRO A C 1
ATOM 1686 O O . PRO A 1 227 ? 14.391 -15.406 -0.476 1 98.12 227 PRO A O 1
ATOM 1689 N N . GLU A 1 228 ? 15.594 -16.078 -2.166 1 98 228 GLU A N 1
ATOM 1690 C CA . GLU A 1 228 ? 15.977 -17.312 -1.501 1 98 228 GLU A CA 1
ATOM 1691 C C . GLU A 1 228 ? 16.859 -17.047 -0.284 1 98 228 GLU A C 1
ATOM 1693 O O . GLU A 1 228 ? 16.703 -17.688 0.755 1 98 228 GLU A O 1
ATOM 1698 N N . ASN A 1 229 ? 17.75 -16.047 -0.39 1 98.12 229 ASN A N 1
ATOM 1699 C CA . ASN A 1 229 ? 18.703 -15.898 0.696 1 98.12 229 ASN A CA 1
ATOM 1700 C C . ASN A 1 229 ? 18.984 -14.43 0.993 1 98.12 229 ASN A C 1
ATOM 1702 O O . ASN A 1 229 ? 19.688 -14.109 1.953 1 98.12 229 ASN A O 1
ATOM 1706 N N . GLY A 1 230 ? 18.469 -13.547 0.19 1 98.62 230 GLY A N 1
ATOM 1707 C CA . GLY A 1 230 ? 18.609 -12.125 0.446 1 98.62 230 GLY A CA 1
ATOM 1708 C C . GLY A 1 230 ? 19.938 -11.562 -0.033 1 98.62 230 GLY A C 1
ATOM 1709 O O . GLY A 1 230 ? 20.281 -10.43 0.283 1 98.62 230 GLY A O 1
ATOM 1710 N N . LEU A 1 231 ? 20.688 -12.352 -0.797 1 98.88 231 LEU A N 1
ATOM 1711 C CA . LEU A 1 231 ? 21.984 -11.93 -1.304 1 98.88 231 LEU A CA 1
ATOM 1712 C C . LEU A 1 231 ? 21.844 -11.234 -2.652 1 98.88 231 LEU A C 1
ATOM 1714 O O . LEU A 1 231 ? 20.781 -11.297 -3.281 1 98.88 231 LEU A O 1
ATOM 1718 N N . TRP A 1 232 ? 22.953 -10.547 -3.008 1 98.94 232 TRP A N 1
ATOM 1719 C CA . TRP A 1 232 ? 22.906 -9.688 -4.188 1 98.94 232 TRP A CA 1
ATOM 1720 C C . TRP A 1 232 ? 23.594 -10.352 -5.375 1 98.94 232 TRP A C 1
ATOM 1722 O O . TRP A 1 232 ? 24.516 -11.148 -5.199 1 98.94 232 TRP A O 1
ATOM 1732 N N . ASN A 1 233 ? 23.078 -10.07 -6.523 1 98.81 233 ASN A N 1
ATOM 1733 C CA . ASN A 1 233 ? 23.672 -10.477 -7.793 1 98.81 233 ASN A CA 1
ATOM 1734 C C . ASN A 1 233 ? 23.625 -9.344 -8.82 1 98.81 233 ASN A C 1
ATOM 1736 O O . ASN A 1 233 ? 22.609 -8.648 -8.93 1 98.81 233 ASN A O 1
ATOM 1740 N N . ASP A 1 234 ? 24.766 -9.094 -9.477 1 98.75 234 ASP A N 1
ATOM 1741 C CA . ASP A 1 234 ? 24.656 -8.148 -10.586 1 98.75 234 ASP A CA 1
ATOM 1742 C C . ASP A 1 234 ? 23.875 -8.758 -11.75 1 98.75 234 ASP A C 1
ATOM 1744 O O . ASP A 1 234 ? 23.906 -9.969 -11.961 1 98.75 234 ASP A O 1
ATOM 1748 N N . TYR A 1 235 ? 23.188 -7.941 -12.43 1 98.56 235 TYR A N 1
ATOM 1749 C CA . TYR A 1 235 ? 22.141 -8.375 -13.352 1 98.56 235 TYR A CA 1
ATOM 1750 C C . TYR A 1 235 ? 22.016 -7.422 -14.531 1 98.56 235 TYR A C 1
ATOM 1752 O O . TYR A 1 235 ? 22.531 -6.301 -14.484 1 98.56 235 TYR A O 1
ATOM 1760 N N . ASN A 1 236 ? 21.516 -7.957 -15.648 1 98.75 236 ASN A N 1
ATOM 1761 C CA . ASN A 1 236 ? 21.25 -7.133 -16.812 1 98.75 236 ASN A CA 1
ATOM 1762 C C . ASN A 1 236 ? 20.109 -6.148 -16.562 1 98.75 236 ASN A C 1
ATOM 1764 O O . ASN A 1 236 ? 19 -6.559 -16.266 1 98.75 236 ASN A O 1
ATOM 1768 N N . CYS A 1 237 ? 20.344 -4.848 -16.812 1 98.75 237 CYS A N 1
ATOM 1769 C CA . CYS A 1 237 ? 19.406 -3.783 -16.469 1 98.75 237 CYS A CA 1
ATOM 1770 C C . CYS A 1 237 ? 18.172 -3.82 -17.344 1 98.75 237 CYS A C 1
ATOM 1772 O O . CYS A 1 237 ? 17.156 -3.205 -17.031 1 98.75 237 CYS A O 1
ATOM 1774 N N . ASP A 1 238 ? 18.25 -4.508 -18.406 1 98.5 238 ASP A N 1
ATOM 1775 C CA . ASP A 1 238 ? 17.156 -4.508 -19.375 1 98.5 238 ASP A CA 1
ATOM 1776 C C . ASP A 1 238 ? 16.188 -5.652 -19.125 1 98.5 238 ASP A C 1
ATOM 1778 O O . ASP A 1 238 ? 15.117 -5.715 -19.734 1 98.5 238 ASP A O 1
ATOM 1782 N N . GLN A 1 239 ? 16.609 -6.551 -18.203 1 98.31 239 GLN A N 1
ATOM 1783 C CA . GLN A 1 239 ? 15.711 -7.633 -17.828 1 98.31 239 GLN A CA 1
ATOM 1784 C C . GLN A 1 239 ? 14.672 -7.156 -16.828 1 98.31 239 GLN A C 1
ATOM 1786 O O . GLN A 1 239 ? 14.914 -6.215 -16.062 1 98.31 239 GLN A O 1
ATOM 1791 N N . LYS A 1 240 ? 13.531 -7.812 -16.828 1 98.38 240 LYS A N 1
ATOM 1792 C CA . LYS A 1 240 ? 12.477 -7.422 -15.898 1 98.38 240 LYS A CA 1
ATOM 1793 C C . LYS A 1 240 ? 12.672 -8.07 -14.531 1 98.38 240 LYS A C 1
ATOM 1795 O O . LYS A 1 240 ? 13.07 -9.234 -14.445 1 98.38 240 LYS A O 1
ATOM 1800 N N . SER A 1 241 ? 12.484 -7.32 -13.516 1 98.44 241 SER A N 1
ATOM 1801 C CA . SER A 1 241 ? 12.523 -7.766 -12.125 1 98.44 241 SER A CA 1
ATOM 1802 C C . SER A 1 241 ? 11.5 -7.02 -11.281 1 98.44 241 SER A C 1
ATOM 1804 O O . SER A 1 241 ? 10.93 -6.02 -11.719 1 98.44 241 SER A O 1
ATOM 1806 N N . LEU A 1 242 ? 11.25 -7.547 -10.125 1 98.25 242 LEU A N 1
ATOM 1807 C CA . LEU A 1 242 ? 10.328 -6.902 -9.188 1 98.25 242 LEU A CA 1
ATOM 1808 C C . LEU A 1 242 ? 10.828 -5.512 -8.812 1 98.25 242 LEU A C 1
ATOM 1810 O O . LEU A 1 242 ? 12.023 -5.316 -8.586 1 98.25 242 LEU A O 1
ATOM 1814 N N . ILE A 1 243 ? 9.852 -4.617 -8.695 1 98.5 243 ILE A N 1
ATOM 1815 C CA . ILE A 1 243 ? 10.18 -3.248 -8.32 1 98.5 243 ILE A CA 1
ATOM 1816 C C . ILE A 1 243 ? 9.734 -2.988 -6.883 1 98.5 243 ILE A C 1
ATOM 1818 O O . ILE A 1 243 ? 8.539 -2.992 -6.586 1 98.5 243 ILE A O 1
ATOM 1822 N N . ILE A 1 244 ? 10.703 -2.797 -6.016 1 98.56 244 ILE A N 1
ATOM 1823 C CA . ILE A 1 244 ? 10.477 -2.398 -4.629 1 98.56 244 ILE A CA 1
ATOM 1824 C C . ILE A 1 244 ? 10.945 -0.959 -4.426 1 98.56 244 ILE A C 1
ATOM 1826 O O . ILE A 1 244 ? 12.023 -0.577 -4.895 1 98.56 244 ILE A O 1
ATOM 1830 N N . CYS A 1 245 ? 10.086 -0.2 -3.805 1 98.62 245 CYS A N 1
ATOM 1831 C CA . CYS A 1 245 ? 10.398 1.208 -3.578 1 98.62 245 CYS A CA 1
ATOM 1832 C C . CYS A 1 245 ? 10.594 1.49 -2.094 1 98.62 245 CYS A C 1
ATOM 1834 O O . CYS A 1 245 ? 10.305 0.641 -1.25 1 98.62 245 CYS A O 1
ATOM 1836 N N . GLU A 1 246 ? 11.156 2.727 -1.878 1 98.25 246 GLU A N 1
ATOM 1837 C CA . GLU A 1 246 ? 11.297 3.211 -0.508 1 98.25 246 GLU A CA 1
ATOM 1838 C C . GLU A 1 246 ? 11.016 4.707 -0.42 1 98.25 246 GLU A C 1
ATOM 1840 O O . GLU A 1 246 ? 11.148 5.43 -1.409 1 98.25 246 GLU A O 1
ATOM 1845 N N . PHE A 1 247 ? 10.539 5.066 0.803 1 96.62 247 PHE A N 1
ATOM 1846 C CA . PHE A 1 247 ? 10.414 6.492 1.081 1 96.62 247 PHE A CA 1
ATOM 1847 C C . PHE A 1 247 ? 10.68 6.785 2.553 1 96.62 247 PHE A C 1
ATOM 1849 O O . PHE A 1 247 ? 10.625 5.879 3.389 1 96.62 247 PHE A O 1
ATOM 1856 N N . MET B 1 1 ? -17.203 -57.5 -63.062 1 24.31 1 MET B N 1
ATOM 1857 C CA . MET B 1 1 ? -16.969 -57.125 -64.438 1 24.31 1 MET B CA 1
ATOM 1858 C C . MET B 1 1 ? -17.234 -55.625 -64.688 1 24.31 1 MET B C 1
ATOM 1860 O O . MET B 1 1 ? -17.266 -55.156 -65.812 1 24.31 1 MET B O 1
ATOM 1864 N N . TYR B 1 2 ? -17.859 -54.969 -63.688 1 24.03 2 TYR B N 1
ATOM 1865 C CA . TYR B 1 2 ? -18.562 -53.781 -64.125 1 24.03 2 TYR B CA 1
ATOM 1866 C C . TYR B 1 2 ? -17.609 -52.75 -64.688 1 24.03 2 TYR B C 1
ATOM 1868 O O . TYR B 1 2 ? -16.453 -52.656 -64.25 1 24.03 2 TYR B O 1
ATOM 1876 N N . LEU B 1 3 ? -18.188 -51.969 -65.625 1 21.94 3 LEU B N 1
ATOM 1877 C CA . LEU B 1 3 ? -18 -51.094 -66.75 1 21.94 3 LEU B CA 1
ATOM 1878 C C . LEU B 1 3 ? -17.438 -49.75 -66.312 1 21.94 3 LEU B C 1
ATOM 1880 O O . LEU B 1 3 ? -17.828 -49.188 -65.312 1 21.94 3 LEU B O 1
ATOM 1884 N N . LEU B 1 4 ? -16.438 -49.125 -67.125 1 23.73 4 LEU B N 1
ATOM 1885 C CA . LEU B 1 4 ? -15.328 -48.188 -67.188 1 23.73 4 LEU B CA 1
ATOM 1886 C C . LEU B 1 4 ? -15.844 -46.75 -67.25 1 23.73 4 LEU B C 1
ATOM 1888 O O . LEU B 1 4 ? -15.203 -45.844 -66.75 1 23.73 4 LEU B O 1
ATOM 1892 N N . GLN B 1 5 ? -17.172 -46.375 -67.75 1 22.58 5 GLN B N 1
ATOM 1893 C CA . GLN B 1 5 ? -17 -45.469 -68.875 1 22.58 5 GLN B CA 1
ATOM 1894 C C . GLN B 1 5 ? -16.609 -44.062 -68.375 1 22.58 5 GLN B C 1
ATOM 1896 O O . GLN B 1 5 ? -16.891 -43.719 -67.25 1 22.58 5 GLN B O 1
ATOM 1901 N N . LEU B 1 6 ? -16.016 -43.094 -69.438 1 23.41 6 LEU B N 1
ATOM 1902 C CA . LEU B 1 6 ? -15.188 -42 -69.938 1 23.41 6 LEU B CA 1
ATOM 1903 C C . LEU B 1 6 ? -15.914 -40.688 -69.812 1 23.41 6 LEU B C 1
ATOM 1905 O O . LEU B 1 6 ? -15.344 -39.625 -70.125 1 23.41 6 LEU B O 1
ATOM 1909 N N . PHE B 1 7 ? -16.891 -40.438 -68.875 1 22.94 7 PHE B N 1
ATOM 1910 C CA . PHE B 1 7 ? -17.766 -39.406 -69.5 1 22.94 7 PHE B CA 1
ATOM 1911 C C . PHE B 1 7 ? -16.984 -38.156 -69.75 1 22.94 7 PHE B C 1
ATOM 1913 O O . PHE B 1 7 ? -16.203 -37.688 -68.938 1 22.94 7 PHE B O 1
ATOM 1920 N N . THR B 1 8 ? -17.078 -37.562 -71.125 1 19.98 8 THR B N 1
ATOM 1921 C CA . THR B 1 8 ? -16.578 -36.625 -72.125 1 19.98 8 THR B CA 1
ATOM 1922 C C . THR B 1 8 ? -16.938 -35.188 -71.75 1 19.98 8 THR B C 1
ATOM 1924 O O . THR B 1 8 ? -16.344 -34.25 -72.312 1 19.98 8 THR B O 1
ATOM 1927 N N . ALA B 1 9 ? -17.906 -34.938 -70.875 1 20.75 9 ALA B N 1
ATOM 1928 C CA . ALA B 1 9 ? -18.75 -33.875 -71.375 1 20.75 9 ALA B CA 1
ATOM 1929 C C . ALA B 1 9 ? -17.906 -32.656 -71.75 1 20.75 9 ALA B C 1
ATOM 1931 O O . ALA B 1 9 ? -17 -32.25 -71 1 20.75 9 ALA B O 1
ATOM 1932 N N . LEU B 1 10 ? -18.25 -32 -72.875 1 21.02 10 LEU B N 1
ATOM 1933 C CA . LEU B 1 10 ? -18 -31.141 -74 1 21.02 10 LEU B CA 1
ATO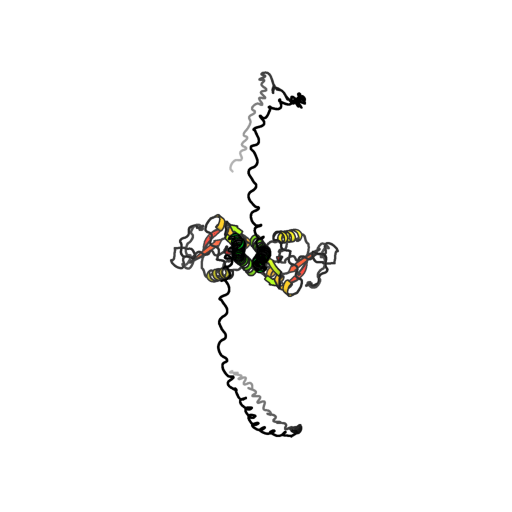M 1934 C C . LEU B 1 10 ? -17.781 -29.688 -73.562 1 21.02 10 LEU B C 1
ATOM 1936 O O . LEU B 1 10 ? -18.141 -29.312 -72.438 1 21.02 10 LEU B O 1
ATOM 1940 N N . VAL B 1 11 ? -18.422 -28.688 -74.312 1 20.67 11 VAL B N 1
ATOM 1941 C CA . VAL B 1 11 ? -18.031 -27.734 -75.312 1 20.67 11 VAL B CA 1
ATOM 1942 C C . VAL B 1 11 ? -17.984 -26.328 -74.75 1 20.67 11 VAL B C 1
ATOM 1944 O O . VAL B 1 11 ? -16.984 -25.625 -74.875 1 20.67 11 VAL B O 1
ATOM 1947 N N . MET B 1 12 ? -19.156 -25.531 -74.562 1 21.2 12 MET B N 1
ATOM 1948 C CA . MET B 1 12 ? -19.422 -24.453 -75.5 1 21.2 12 MET B CA 1
ATOM 1949 C C . MET B 1 12 ? -18.734 -23.156 -75.062 1 21.2 12 MET B C 1
ATOM 1951 O O . MET B 1 12 ? -18.469 -22.984 -73.875 1 21.2 12 MET B O 1
ATOM 1955 N N . GLY B 1 13 ? -18.594 -22 -76.062 1 20.38 13 GLY B N 1
ATOM 1956 C CA . GLY B 1 13 ? -17.844 -20.938 -76.688 1 20.38 13 GLY B CA 1
ATOM 1957 C C . GLY B 1 13 ? -18.062 -19.578 -76.062 1 20.38 13 GLY B C 1
ATOM 1958 O O . GLY B 1 13 ? -17.219 -18.688 -76.125 1 20.38 13 GLY B O 1
ATOM 1959 N N . THR B 1 14 ? -19.281 -19.219 -75.5 1 22.42 14 THR B N 1
ATOM 1960 C CA . THR B 1 14 ? -19.766 -17.969 -76.062 1 22.42 14 THR B CA 1
ATOM 1961 C C . THR B 1 14 ? -18.859 -16.797 -75.688 1 22.42 14 THR B C 1
ATOM 1963 O O . THR B 1 14 ? -18.156 -16.875 -74.688 1 22.42 14 THR B O 1
ATOM 1966 N N . SER B 1 15 ? -19.125 -15.508 -76.312 1 21.48 15 SER B N 1
ATOM 1967 C CA . SER B 1 15 ? -18.672 -14.312 -77.062 1 21.48 15 SER B CA 1
ATOM 1968 C C . SER B 1 15 ? -18.438 -13.156 -76.125 1 21.48 15 SER B C 1
ATOM 1970 O O . SER B 1 15 ? -19.078 -13.055 -75.062 1 21.48 15 SER B O 1
ATOM 1972 N N . LEU B 1 16 ? -17.328 -12.156 -76.375 1 23.64 16 LEU B N 1
ATOM 1973 C CA . LEU B 1 16 ? -16.422 -11.172 -75.812 1 23.64 16 LEU B CA 1
ATOM 1974 C C . LEU B 1 16 ? -17.125 -9.828 -75.625 1 23.64 16 LEU B C 1
ATOM 1976 O O . LEU B 1 16 ? -16.609 -8.953 -74.938 1 23.64 16 LEU B O 1
ATOM 1980 N N . VAL B 1 17 ? -18.453 -9.664 -75.812 1 22.53 17 VAL B N 1
ATOM 1981 C CA . VAL B 1 17 ? -18.672 -8.391 -76.5 1 22.53 17 VAL B CA 1
ATOM 1982 C C . VAL B 1 17 ? -18.266 -7.238 -75.625 1 22.53 17 VAL B C 1
ATOM 1984 O O . VAL B 1 17 ? -18.562 -7.238 -74.375 1 22.53 17 VAL B O 1
ATOM 1987 N N . CYS B 1 18 ? -17.359 -6.242 -76.125 1 23.03 18 CYS B N 1
ATOM 1988 C CA . CYS B 1 18 ? -16.484 -5.121 -75.75 1 23.03 18 CYS B CA 1
ATOM 1989 C C . CYS B 1 18 ? -17.312 -3.895 -75.375 1 23.03 18 CYS B C 1
ATOM 1991 O O . CYS B 1 18 ? -16.75 -2.891 -74.938 1 23.03 18 CYS B O 1
ATOM 1993 N N . VAL B 1 19 ? -18.641 -3.875 -75.375 1 23.91 19 VAL B N 1
ATOM 1994 C CA . VAL B 1 19 ? -19.094 -2.676 -76.062 1 23.91 19 VAL B CA 1
ATOM 1995 C C . VAL B 1 19 ? -18.703 -1.435 -75.25 1 23.91 19 VAL B C 1
ATOM 1997 O O . VAL B 1 19 ? -18.797 -1.413 -74 1 23.91 19 VAL B O 1
ATOM 2000 N N . VAL B 1 20 ? -18.172 -0.364 -76 1 23.28 20 VAL B N 1
ATOM 2001 C CA . VAL B 1 20 ? -17.422 0.893 -76.062 1 23.28 20 VAL B CA 1
ATOM 2002 C C . VAL B 1 20 ? -18.25 2.01 -75.438 1 23.28 20 VAL B C 1
ATOM 2004 O O . VAL B 1 20 ? -17.719 3.037 -75 1 23.28 20 VAL B O 1
ATOM 2007 N N . VAL B 1 21 ? -19.578 1.965 -75.312 1 23.55 21 VAL B N 1
ATOM 2008 C CA . VAL B 1 21 ? -20.125 3.119 -76.062 1 23.55 21 VAL B CA 1
ATOM 2009 C C . VAL B 1 21 ? -19.781 4.398 -75.25 1 23.55 21 VAL B C 1
ATOM 2011 O O . VAL B 1 21 ? -19.531 4.359 -74.062 1 23.55 21 VAL B O 1
ATOM 2014 N N . SER B 1 22 ? -20.266 5.648 -75.812 1 20.69 22 SER B N 1
ATOM 2015 C CA . SER B 1 22 ? -19.922 6.977 -76.312 1 20.69 22 SER B CA 1
ATOM 2016 C C . SER B 1 22 ? -20.172 8.047 -75.25 1 20.69 22 SER B C 1
ATOM 2018 O O . SER B 1 22 ? -19.609 9.141 -75.312 1 20.69 22 SER B O 1
ATOM 2020 N N . GLU B 1 23 ? -21.203 7.906 -74.375 1 24.5 23 GLU B N 1
ATOM 2021 C CA . GLU B 1 23 ? -22.016 9.125 -74.438 1 24.5 23 GLU B CA 1
ATOM 2022 C C . GLU B 1 23 ? -21.266 10.312 -73.812 1 24.5 23 GLU B C 1
ATOM 2024 O O . GLU B 1 23 ? -20.688 10.203 -72.75 1 24.5 23 GLU B O 1
ATOM 2029 N N . VAL B 1 24 ? -21.125 11.508 -74.5 1 25.23 24 VAL B N 1
ATOM 2030 C CA . VAL B 1 24 ? -20.328 12.719 -74.625 1 25.23 24 VAL B CA 1
ATOM 2031 C C . VAL B 1 24 ? -20.594 13.656 -73.438 1 25.23 24 VAL B C 1
ATOM 2033 O O . VAL B 1 24 ? -19.672 14.305 -72.938 1 25.23 24 VAL B O 1
ATOM 2036 N N . SER B 1 25 ? -21.844 13.977 -72.938 1 23.98 25 SER B N 1
ATOM 2037 C CA . SER B 1 25 ? -22.141 15.383 -73.188 1 23.98 25 SER B CA 1
ATOM 2038 C C . SER B 1 25 ? -21.266 16.297 -72.312 1 23.98 25 SER B C 1
ATOM 2040 O O . SER B 1 25 ? -20.688 15.859 -71.312 1 23.98 25 SER B O 1
ATOM 2042 N N . SER B 1 26 ? -21.828 17.688 -72.062 1 22.58 26 SER B N 1
ATOM 2043 C CA . SER B 1 26 ? -21.297 19.047 -72.188 1 22.58 26 SER B CA 1
ATOM 2044 C C . SER B 1 26 ? -20.562 19.453 -70.938 1 22.58 26 SER B C 1
ATOM 2046 O O . SER B 1 26 ? -20.797 18.891 -69.875 1 22.58 26 SER B O 1
ATOM 2048 N N . PRO B 1 27 ? -20.5 21 -70.75 1 25.67 27 PRO B N 1
ATOM 2049 C CA . PRO B 1 27 ? -19.344 21.844 -70.438 1 25.67 27 PRO B CA 1
ATOM 2050 C C . PRO B 1 27 ? -19.094 21.938 -68.938 1 25.67 27 PRO B C 1
ATOM 2052 O O . PRO B 1 27 ? -20.016 21.703 -68.125 1 25.67 27 PRO B O 1
ATOM 2055 N N . GLU B 1 28 ? -17.891 22.281 -68.438 1 27.39 28 GLU B N 1
ATOM 2056 C CA . GLU B 1 28 ? -16.953 22.109 -67.312 1 27.39 28 GLU B CA 1
ATOM 2057 C C . GLU B 1 28 ? -17.172 23.172 -66.25 1 27.39 28 GLU B C 1
ATOM 2059 O O . GLU B 1 28 ? -16.609 23.078 -65.125 1 27.39 28 GLU B O 1
ATOM 2064 N N . THR B 1 29 ? -18.219 24.219 -66.312 1 24.62 29 THR B N 1
ATOM 2065 C CA . THR B 1 29 ? -17.703 25.531 -65.938 1 24.62 29 THR B CA 1
ATOM 2066 C C . THR B 1 29 ? -17.438 25.609 -64.438 1 24.62 29 THR B C 1
ATOM 2068 O O . THR B 1 29 ? -18.297 25.266 -63.625 1 24.62 29 THR B O 1
ATOM 2071 N N . ASN B 1 30 ? -16.219 25.656 -63.938 1 25.23 30 ASN B N 1
ATOM 2072 C CA . ASN B 1 30 ? -15.508 25.562 -62.688 1 25.23 30 ASN B CA 1
ATOM 2073 C C . ASN B 1 30 ? -15.773 26.766 -61.781 1 25.23 30 ASN B C 1
ATOM 2075 O O . ASN B 1 30 ? -15.07 26.969 -60.781 1 25.23 30 ASN B O 1
ATOM 2079 N N . THR B 1 31 ? -16.875 27.609 -61.906 1 21.28 31 THR B N 1
ATOM 2080 C CA . THR B 1 31 ? -16.562 29.016 -61.75 1 21.28 31 THR B CA 1
ATOM 2081 C C . THR B 1 31 ? -16.328 29.344 -60.25 1 21.28 31 THR B C 1
ATOM 2083 O O . THR B 1 31 ? -17.281 29.391 -59.469 1 21.28 31 THR B O 1
ATOM 2086 N N . CYS B 1 32 ? -15.57 28.781 -59.562 1 24.64 32 CYS B N 1
ATOM 2087 C CA . CYS B 1 32 ? -15.695 29.109 -58.156 1 24.64 32 CYS B CA 1
ATOM 2088 C C . CYS B 1 32 ? -15.531 30.594 -57.906 1 24.64 32 CYS B C 1
ATOM 2090 O O . CYS B 1 32 ? -14.484 31.172 -58.219 1 24.64 32 CYS B O 1
ATOM 2092 N N . SER B 1 33 ? -16.594 31.328 -58.094 1 20.89 33 SER B N 1
ATOM 2093 C CA . SER B 1 33 ? -16.5 32.781 -58.188 1 20.89 33 SER B CA 1
ATOM 2094 C C . SER B 1 33 ? -15.594 33.344 -57.094 1 20.89 33 SER B C 1
ATOM 2096 O O . SER B 1 33 ? -15.523 32.781 -56 1 20.89 33 SER B O 1
ATOM 2098 N N . MET B 1 34 ? -14.766 34.312 -57.344 1 20.44 34 MET B N 1
ATOM 2099 C CA . MET B 1 34 ? -13.586 35.031 -56.875 1 20.44 34 MET B CA 1
ATOM 2100 C C . MET B 1 34 ? -13.859 35.688 -55.531 1 20.44 34 MET B C 1
ATOM 2102 O O . MET B 1 34 ? -12.961 35.75 -54.688 1 20.44 34 MET B O 1
ATOM 2106 N N . VAL B 1 35 ? -15.211 36 -55.125 1 22.39 35 VAL B N 1
ATOM 2107 C CA . VAL B 1 35 ? -15.102 37.469 -55 1 22.39 35 VAL B CA 1
ATOM 2108 C C . VAL B 1 35 ? -14.055 37.812 -53.969 1 22.39 35 VAL B C 1
ATOM 2110 O O . VAL B 1 35 ? -13.742 37 -53.062 1 22.39 35 VAL B O 1
ATOM 2113 N N . ALA B 1 36 ? -13.992 39.125 -53.688 1 22 36 ALA B N 1
ATOM 2114 C CA . ALA B 1 36 ? -13.016 40.188 -53.438 1 22 36 ALA B CA 1
ATOM 2115 C C . ALA B 1 36 ? -12.531 40.188 -52 1 22 36 ALA B C 1
ATOM 2117 O O . ALA B 1 36 ? -13.305 39.875 -51.094 1 22 36 ALA B O 1
ATOM 2118 N N . CYS B 1 37 ? -11.242 40.219 -51.719 1 25.42 37 CYS B N 1
ATOM 2119 C CA . CYS B 1 37 ? -10.141 40.156 -50.781 1 25.42 37 CYS B CA 1
ATOM 2120 C C . CYS B 1 37 ? -10.234 41.312 -49.781 1 25.42 37 CYS B C 1
ATOM 2122 O O . CYS B 1 37 ? -9.367 41.469 -48.906 1 25.42 37 CYS B O 1
ATOM 2124 N N . GLY B 1 38 ? -11.438 42.188 -49.812 1 21.58 38 GLY B N 1
ATOM 2125 C CA . GLY B 1 38 ? -10.977 43.531 -49.531 1 21.58 38 GLY B CA 1
ATOM 2126 C C . GLY B 1 38 ? -10.219 43.625 -48.219 1 21.58 38 GLY B C 1
ATOM 2127 O O . GLY B 1 38 ? -10.672 43.094 -47.188 1 21.58 38 GLY B O 1
ATOM 2128 N N . ILE B 1 39 ? -8.898 43.812 -48.281 1 24.73 39 ILE B N 1
ATOM 2129 C CA . ILE B 1 39 ? -7.703 43.969 -47.469 1 24.73 39 ILE B CA 1
ATOM 2130 C C . ILE B 1 39 ? -7.887 45.094 -46.469 1 24.73 39 ILE B C 1
ATOM 2132 O O . ILE B 1 39 ? -7.363 45.062 -45.375 1 24.73 39 ILE B O 1
ATOM 2136 N N . PRO B 1 40 ? -8.695 46.219 -46.938 1 21.48 40 PRO B N 1
ATOM 2137 C CA . PRO B 1 40 ? -7.984 47.5 -46.75 1 21.48 40 PRO B CA 1
ATOM 2138 C C . PRO B 1 40 ? -7.758 47.844 -45.281 1 21.48 40 PRO B C 1
ATOM 2140 O O . PRO B 1 40 ? -8.508 47.375 -44.406 1 21.48 40 PRO B O 1
ATOM 2143 N N . GLY B 1 41 ? -6.633 48.531 -44.844 1 21.94 41 GLY B N 1
ATOM 2144 C CA . GLY B 1 41 ? -5.664 48.969 -43.875 1 21.94 41 GLY B CA 1
ATOM 2145 C C . GLY B 1 41 ? -6.215 50 -42.906 1 21.94 41 GLY B C 1
ATOM 2146 O O . GLY B 1 41 ? -5.949 49.969 -41.719 1 21.94 41 GLY B O 1
ATOM 2147 N N . LEU B 1 42 ? -7.152 51.062 -43.125 1 20.34 42 LEU B N 1
ATOM 2148 C CA . LEU B 1 42 ? -6.633 52.406 -43.281 1 20.34 42 LEU B CA 1
ATOM 2149 C C . LEU B 1 42 ? -6.504 53.125 -41.969 1 20.34 42 LEU B C 1
ATOM 2151 O O . LEU B 1 42 ? -7.293 52.875 -41.031 1 20.34 42 LEU B O 1
ATOM 2155 N N . PRO B 1 43 ? -5.426 53.844 -41.594 1 24.52 43 PRO B N 1
ATOM 2156 C CA . PRO B 1 43 ? -4.855 54.594 -40.438 1 24.52 43 PRO B CA 1
ATOM 2157 C C . PRO B 1 43 ? -5.75 55.719 -39.969 1 24.52 43 PRO B C 1
ATOM 2159 O O . PRO B 1 43 ? -5.531 56.281 -38.875 1 24.52 43 PRO B O 1
ATOM 2162 N N . GLY B 1 44 ? -7.074 55.906 -40 1 21.33 44 GLY B N 1
ATOM 2163 C CA . GLY B 1 44 ? -7.352 57.281 -40.438 1 21.33 44 GLY B CA 1
ATOM 2164 C C . GLY B 1 44 ? -6.797 58.344 -39.531 1 21.33 44 GLY B C 1
ATOM 2165 O O . GLY B 1 44 ? -6.434 58.062 -38.375 1 21.33 44 GLY B O 1
ATOM 2166 N N . ARG B 1 45 ? -6.898 59.625 -40.031 1 21.78 45 ARG B N 1
ATOM 2167 C CA . ARG B 1 45 ? -6.219 60.938 -39.938 1 21.78 45 ARG B CA 1
ATOM 2168 C C . ARG B 1 45 ? -6.375 61.5 -38.531 1 21.78 45 ARG B C 1
ATOM 2170 O O . ARG B 1 45 ? -7.297 61.156 -37.812 1 21.78 45 ARG B O 1
ATOM 2177 N N . ASP B 1 46 ? -5.484 62.5 -38.219 1 24.03 46 ASP B N 1
ATOM 2178 C CA . ASP B 1 46 ? -4.957 63.344 -37.188 1 24.03 46 ASP B CA 1
ATOM 2179 C C . ASP B 1 46 ? -6.023 64.312 -36.688 1 24.03 46 ASP B C 1
ATOM 2181 O O . ASP B 1 46 ? -5.801 65.062 -35.719 1 24.03 46 ASP B O 1
ATOM 2185 N N . GLY B 1 47 ? -7.34 64.062 -36.469 1 22.59 47 GLY B N 1
ATOM 2186 C CA . GLY B 1 47 ? -8.102 65.25 -36.656 1 22.59 47 GLY B CA 1
ATOM 2187 C C . GLY B 1 47 ? -7.555 66.438 -35.844 1 22.59 47 GLY B C 1
ATOM 2188 O O . GLY B 1 47 ? -6.871 66.25 -34.844 1 22.59 47 GLY B O 1
ATOM 2189 N N . ARG B 1 48 ? -7.641 67.625 -36.469 1 22.52 48 ARG B N 1
ATOM 2190 C CA . ARG B 1 48 ? -7.035 68.938 -36.312 1 22.52 48 ARG B CA 1
ATOM 2191 C C . ARG B 1 48 ? -7.25 69.5 -34.906 1 22.52 48 ARG B C 1
ATOM 2193 O O . ARG B 1 48 ? -8.172 69.062 -34.219 1 22.52 48 ARG B O 1
ATOM 2200 N N . ASP B 1 49 ? -6.57 70.625 -34.625 1 22.8 49 ASP B N 1
ATOM 2201 C CA . ASP B 1 49 ? -6.043 71.438 -33.5 1 22.8 49 ASP B CA 1
ATOM 2202 C C . ASP B 1 49 ? -7.152 72.25 -32.844 1 22.8 49 ASP B C 1
ATOM 2204 O O . ASP B 1 49 ? -6.973 72.75 -31.734 1 22.8 49 ASP B O 1
ATOM 2208 N N . GLY B 1 50 ? -8.523 72.188 -33.219 1 22.17 50 GLY B N 1
ATOM 2209 C CA . GLY B 1 50 ? -8.945 73.562 -33.281 1 22.17 50 GLY B CA 1
ATOM 2210 C C . GLY B 1 50 ? -8.711 74.312 -31.984 1 22.17 50 GLY B C 1
ATOM 2211 O O . GLY B 1 50 ? -8.445 73.75 -30.938 1 22.17 50 GLY B O 1
ATOM 2212 N N . THR B 1 51 ? -9.039 75.688 -32.094 1 21.05 51 THR B N 1
ATOM 2213 C CA . THR B 1 51 ? -8.625 77 -31.5 1 21.05 51 THR B CA 1
ATOM 2214 C C . THR B 1 51 ? -9.125 77.125 -30.062 1 21.05 51 THR B C 1
ATOM 2216 O O . THR B 1 51 ? -10.195 76.562 -29.734 1 21.05 51 THR B O 1
ATOM 2219 N N . LYS B 1 52 ? -8.211 77.375 -29.219 1 23.34 52 LYS B N 1
ATOM 2220 C CA . LYS B 1 52 ? -8.188 77.438 -27.75 1 23.34 52 LYS B CA 1
ATOM 2221 C C . LYS B 1 52 ? -9.375 78.25 -27.219 1 23.34 52 LYS B C 1
ATOM 2223 O O . LYS B 1 52 ? -10.086 77.75 -26.328 1 23.34 52 LYS B O 1
ATOM 2228 N N . GLY B 1 53 ? -9.469 79.5 -27.453 1 22.7 53 GLY B N 1
ATOM 2229 C CA . GLY B 1 53 ? -9.086 80.312 -26.328 1 22.7 53 GLY B CA 1
ATOM 2230 C C . GLY B 1 53 ? -10.266 80.812 -25.516 1 22.7 53 GLY B C 1
ATOM 2231 O O . GLY B 1 53 ? -10.211 80.875 -24.281 1 22.7 53 GLY B O 1
ATOM 2232 N N . GLU B 1 54 ? -11.539 81.25 -26.125 1 22.98 54 GLU B N 1
ATOM 2233 C CA . GLU B 1 54 ? -11.719 82.688 -25.703 1 22.98 54 GLU B CA 1
ATOM 2234 C C . GLU B 1 54 ? -12.141 82.75 -24.234 1 22.98 54 GLU B C 1
ATOM 2236 O O . GLU B 1 54 ? -12.898 81.875 -23.766 1 22.98 54 GLU B O 1
ATOM 2241 N N . LYS B 1 55 ? -11.391 83.5 -23.422 1 28.17 55 LYS B N 1
ATOM 2242 C CA . LYS B 1 55 ? -11.375 83.812 -21.984 1 28.17 55 LYS B CA 1
ATOM 2243 C C . LYS B 1 55 ? -12.711 84.375 -21.531 1 28.17 55 LYS B C 1
ATOM 2245 O O . LYS B 1 55 ? -13.148 85.438 -22.047 1 28.17 55 LYS B O 1
ATOM 2250 N N . GLY B 1 56 ? -13.805 83.625 -21.359 1 25.39 56 GLY B N 1
ATOM 2251 C CA . GLY B 1 56 ? -15.094 84.25 -21.094 1 25.39 56 GLY B CA 1
ATOM 2252 C C . GLY B 1 56 ? -15.039 85.312 -20 1 25.39 56 GLY B C 1
ATOM 2253 O O . GLY B 1 56 ? -14.102 85.312 -19.203 1 25.39 56 GLY B O 1
ATOM 2254 N N . ASP B 1 57 ? -15.711 86.5 -20.156 1 22.89 57 ASP B N 1
ATOM 2255 C CA . ASP B 1 57 ? -15.711 87.75 -19.516 1 22.89 57 ASP B CA 1
ATOM 2256 C C . ASP B 1 57 ? -15.922 87.625 -18 1 22.89 57 ASP B C 1
ATOM 2258 O O . ASP B 1 57 ? -16.516 86.688 -17.531 1 22.89 57 ASP B O 1
ATOM 2262 N N . GLN B 1 58 ? -15.086 88.375 -17.172 1 23.47 58 GLN B N 1
ATOM 2263 C CA . GLN B 1 58 ? -14.836 88.562 -15.75 1 23.47 58 GLN B CA 1
ATOM 2264 C C . GLN B 1 58 ? -16.094 89.062 -15.039 1 23.47 58 GLN B C 1
ATOM 2266 O O . GLN B 1 58 ? -16.594 90.188 -15.328 1 23.47 58 GLN B O 1
ATOM 2271 N N . GLY B 1 59 ? -17.156 88.188 -14.938 1 25.95 59 GLY B N 1
ATOM 2272 C CA . GLY B 1 59 ? -18.391 88.75 -14.398 1 25.95 59 GLY B CA 1
ATOM 2273 C C . GLY B 1 59 ? -18.156 89.625 -13.148 1 25.95 59 GLY B C 1
ATOM 2274 O O . GLY B 1 59 ? -17.234 89.312 -12.383 1 25.95 59 GLY B O 1
ATOM 2275 N N . VAL B 1 60 ? -18.469 90.875 -13.188 1 27.81 60 VAL B N 1
ATOM 2276 C CA . VAL B 1 60 ? -18.266 92 -12.297 1 27.81 60 VAL B CA 1
ATOM 2277 C C . VAL B 1 60 ? -18.859 91.688 -10.922 1 27.81 60 VAL B C 1
ATOM 2279 O O . VAL B 1 60 ? -20.047 91.375 -10.797 1 27.81 60 VAL B O 1
ATOM 2282 N N . GLY B 1 61 ? -18.219 90.812 -10.133 1 26.41 61 GLY B N 1
ATOM 2283 C CA . GLY B 1 61 ? -18.719 90.375 -8.836 1 26.41 61 GLY B CA 1
ATOM 2284 C C . GLY B 1 61 ? -19.109 91.562 -7.941 1 26.41 61 GLY B C 1
ATOM 2285 O O . GLY B 1 61 ? -18.359 92.562 -7.828 1 26.41 61 GLY B O 1
ATOM 2286 N N . LEU B 1 62 ? -20.375 91.875 -7.938 1 27.75 62 LEU B N 1
ATOM 2287 C CA . LEU B 1 62 ? -20.906 93 -7.125 1 27.75 62 LEU B CA 1
ATOM 2288 C C . LEU B 1 62 ? -20.375 92.938 -5.699 1 27.75 62 LEU B C 1
ATOM 2290 O O . LEU B 1 62 ? -20.328 91.812 -5.105 1 27.75 62 LEU B O 1
ATOM 2294 N N . LYS B 1 63 ? -19.422 93.812 -5.355 1 27.55 63 LYS B N 1
ATOM 2295 C CA . LYS B 1 63 ? -18.703 94 -4.098 1 27.55 63 LYS B CA 1
ATOM 2296 C C . LYS B 1 63 ? -19.672 94.188 -2.938 1 27.55 63 LYS B C 1
ATOM 2298 O O . LYS B 1 63 ? -20.453 95.125 -2.928 1 27.55 63 LYS B O 1
ATOM 2303 N N . GLY B 1 64 ? -20.375 93.125 -2.496 1 26.69 64 GLY B N 1
ATOM 2304 C CA . GLY B 1 64 ? -21.266 93.375 -1.368 1 26.69 64 GLY B CA 1
ATOM 2305 C C . GLY B 1 64 ? -20.578 94.062 -0.204 1 26.69 64 GLY B C 1
ATOM 2306 O O . GLY B 1 64 ? -19.359 94.062 -0.097 1 26.69 64 GLY B O 1
ATOM 2307 N N . TYR B 1 65 ? -21.172 95.125 0.294 1 26.16 65 TYR B N 1
ATOM 2308 C CA . TYR B 1 65 ? -20.734 96.062 1.345 1 26.16 65 TYR B CA 1
ATOM 2309 C C . TYR B 1 65 ? -20.344 95.312 2.605 1 26.16 65 TYR B C 1
ATOM 2311 O O . TYR B 1 65 ? -21.062 94.375 3.012 1 26.16 65 TYR B O 1
ATOM 2319 N N . GLN B 1 66 ? -19.031 95.062 2.84 1 25.39 66 GLN B N 1
ATOM 2320 C CA . GLN B 1 66 ? -18.391 94.438 3.98 1 25.39 66 GLN B CA 1
ATOM 2321 C C . GLN B 1 66 ? -18.875 95 5.297 1 25.39 66 GLN B C 1
ATOM 2323 O O . GLN B 1 66 ? -18.719 96.188 5.543 1 25.39 66 GLN B O 1
ATOM 2328 N N . GLY B 1 67 ? -19.969 94.5 5.805 1 28.14 67 GLY B N 1
ATOM 2329 C CA . GLY B 1 67 ? -20.438 95 7.086 1 28.14 67 GLY B CA 1
ATOM 2330 C C . GLY B 1 67 ? -19.359 95.062 8.141 1 28.14 67 GLY B C 1
ATOM 2331 O O . GLY B 1 67 ? -18.297 94.438 7.984 1 28.14 67 GLY B O 1
ATOM 2332 N N . SER B 1 68 ? -19.297 96.125 9 1 28.7 68 SER B N 1
ATOM 2333 C CA . SER B 1 68 ? -18.312 96.438 10.023 1 28.7 68 SER B CA 1
ATOM 2334 C C . SER B 1 68 ? -18.062 95.312 10.969 1 28.7 68 SER B C 1
ATOM 2336 O O . SER B 1 68 ? -19 94.562 11.336 1 28.7 68 SER B O 1
ATOM 2338 N N . PRO B 1 69 ? -16.844 94.688 10.992 1 27.91 69 PRO B N 1
ATOM 2339 C CA . PRO B 1 69 ? -16.484 93.562 11.828 1 27.91 69 PRO B CA 1
ATOM 2340 C C . PRO B 1 69 ? -16.891 93.75 13.289 1 27.91 69 PRO B C 1
ATOM 2342 O O . PRO B 1 69 ? -16.75 94.812 13.836 1 27.91 69 PRO B O 1
ATOM 2345 N N . GLY B 1 70 ? -17.938 93.125 13.719 1 29.53 70 GLY B N 1
ATOM 2346 C CA . GLY B 1 70 ? -18.344 93.188 15.117 1 29.53 70 GLY B CA 1
ATOM 2347 C C . GLY B 1 70 ? -17.188 92.938 16.062 1 29.53 70 GLY B C 1
ATOM 2348 O O . GLY B 1 70 ? -16.141 92.375 15.664 1 29.53 70 GLY B O 1
ATOM 2349 N N . LYS B 1 71 ? -17.172 93.562 17.234 1 32 71 LYS B N 1
ATOM 2350 C CA . LYS B 1 71 ? -16.141 93.562 18.266 1 32 71 LYS B CA 1
ATOM 2351 C C . LYS B 1 71 ? -15.781 92.125 18.656 1 32 71 LYS B C 1
ATOM 2353 O O . LYS B 1 71 ? -16.672 91.25 18.766 1 32 71 LYS B O 1
ATOM 2358 N N . ALA B 1 72 ? -14.539 91.75 18.328 1 32.25 72 ALA B N 1
ATOM 2359 C CA . ALA B 1 72 ? -13.984 90.438 18.672 1 32.25 72 ALA B CA 1
ATOM 2360 C C . ALA B 1 72 ? -14.242 90.125 20.141 1 32.25 72 ALA B C 1
ATOM 2362 O O . ALA B 1 72 ? -14.008 90.938 21.016 1 32.25 72 ALA B O 1
ATOM 2363 N N . GLY B 1 73 ? -15.211 89.25 20.438 1 32.59 73 GLY B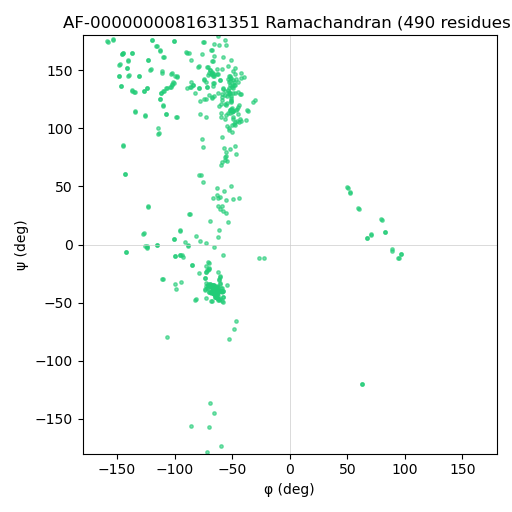 N 1
ATOM 2364 C CA . GLY B 1 73 ? -15.414 88.875 21.812 1 32.59 73 GLY B CA 1
ATOM 2365 C C . GLY B 1 73 ? -14.141 88.375 22.5 1 32.59 73 GLY B C 1
ATOM 2366 O O . GLY B 1 73 ? -13.148 88.125 21.828 1 32.59 73 GLY B O 1
ATOM 2367 N N . PRO B 1 74 ? -13.883 88.625 23.797 1 35.25 74 PRO B N 1
ATOM 2368 C CA . PRO B 1 74 ? -12.617 88.25 24.453 1 35.25 74 PRO B CA 1
ATOM 2369 C C . PRO B 1 74 ? -12.18 86.812 24.172 1 35.25 74 PRO B C 1
ATOM 2371 O O . PRO B 1 74 ? -13.016 85.938 23.859 1 35.25 74 PRO B O 1
ATOM 2374 N N . PRO B 1 75 ? -10.883 86.625 23.766 1 33.94 75 PRO B N 1
ATOM 2375 C CA . PRO B 1 75 ? -10.359 85.312 23.5 1 33.94 75 PRO B CA 1
ATOM 2376 C C . PRO B 1 75 ? -10.773 84.25 24.562 1 33.94 75 PRO B C 1
ATOM 2378 O O . PRO B 1 75 ? -10.805 84.625 25.75 1 33.94 75 PRO B O 1
ATOM 2381 N N . GLY B 1 76 ? -11.625 83.375 24.219 1 34.06 76 GLY B N 1
ATOM 2382 C CA . GLY B 1 76 ? -11.977 82.312 25.156 1 34.06 76 GLY B CA 1
ATOM 2383 C C . GLY B 1 76 ? -10.773 81.625 25.734 1 34.06 76 GLY B C 1
ATOM 2384 O O . GLY B 1 76 ? -9.672 81.688 25.188 1 34.06 76 GLY B O 1
ATOM 2385 N N . PRO B 1 77 ? -10.695 81.312 27 1 36.66 77 PRO B N 1
ATOM 2386 C CA . PRO B 1 77 ? -9.508 80.688 27.578 1 36.66 77 PRO B CA 1
ATOM 2387 C C . PRO B 1 77 ? -9.031 79.438 26.797 1 36.66 77 PRO B C 1
ATOM 2389 O O . PRO B 1 77 ? -9.828 78.812 26.109 1 36.66 77 PRO B O 1
ATOM 2392 N N . PHE B 1 78 ? -7.734 79.438 26.391 1 37.28 78 PHE B N 1
ATOM 2393 C CA . PHE B 1 78 ? -7.09 78.312 25.734 1 37.28 78 PHE B CA 1
ATOM 2394 C C . PHE B 1 78 ? -7.449 77 26.422 1 37.28 78 PHE B C 1
ATOM 2396 O O . PHE B 1 78 ? -7.348 76.938 27.641 1 37.28 78 PHE B O 1
ATOM 2403 N N . GLY B 1 79 ? -8.266 76.25 25.828 1 34.78 79 GLY B N 1
ATOM 2404 C CA . GLY B 1 79 ? -8.539 74.938 26.359 1 34.78 79 GLY B CA 1
ATOM 2405 C C . GLY B 1 79 ? -7.277 74.125 26.672 1 34.78 79 GLY B C 1
ATOM 2406 O O . GLY B 1 79 ? -6.262 74.312 25.984 1 34.78 79 GLY B O 1
ATOM 2407 N N . MET B 1 80 ? -7 73.812 27.891 1 39.5 80 MET B N 1
ATOM 2408 C CA . MET B 1 80 ? -5.859 73 28.297 1 39.5 80 MET B CA 1
ATOM 2409 C C . MET B 1 80 ? -5.738 71.812 27.406 1 39.5 80 MET B C 1
ATOM 2411 O O . MET B 1 80 ? -6.742 71.125 27.078 1 39.5 80 MET B O 1
ATOM 2415 N N . GLN B 1 81 ? -4.703 71.688 26.562 1 40.75 81 GLN B N 1
ATOM 2416 C CA . GLN B 1 81 ? -4.395 70.5 25.828 1 40.75 81 GLN B CA 1
ATOM 2417 C C . GLN B 1 81 ? -4.652 69.25 26.688 1 40.75 81 GLN B C 1
ATOM 2419 O O . GLN B 1 81 ? -4.16 69.125 27.812 1 40.75 81 GLN B O 1
ATOM 2424 N N . GLY B 1 82 ? -5.699 68.5 26.422 1 40.5 82 GLY B N 1
ATOM 2425 C CA . GLY B 1 82 ? -5.945 67.25 27.141 1 40.5 82 GLY B CA 1
ATOM 2426 C C . GLY B 1 82 ? -4.734 66.375 27.172 1 40.5 82 GLY B C 1
ATOM 2427 O O . GLY B 1 82 ? -3.822 66.5 26.359 1 40.5 82 GLY B O 1
ATOM 2428 N N . PRO B 1 83 ? -4.336 65.75 28.266 1 43.06 83 PRO B N 1
ATOM 2429 C CA . PRO B 1 83 ? -3.152 64.938 28.328 1 43.06 83 PRO B CA 1
ATOM 2430 C C . PRO B 1 83 ? -3.129 63.844 27.234 1 43.06 83 PRO B C 1
ATOM 2432 O O . PRO B 1 83 ? -4.184 63.469 26.734 1 43.06 83 PRO B O 1
ATOM 2435 N N . PRO B 1 84 ? -2.07 63.656 26.516 1 46.09 84 PRO B N 1
ATOM 2436 C CA . PRO B 1 84 ? -1.958 62.594 25.5 1 46.09 84 PRO B CA 1
ATOM 2437 C C . PRO B 1 84 ? -2.498 61.281 26 1 46.09 84 PRO B C 1
ATOM 2439 O O . PRO B 1 84 ? -2.406 60.969 27.203 1 46.09 84 PRO B O 1
ATOM 2442 N N . GLY B 1 85 ? -3.482 60.719 25.375 1 43.97 85 GLY B N 1
ATOM 2443 C CA . GLY B 1 85 ? -4.004 59.406 25.703 1 43.97 85 GLY B CA 1
ATOM 2444 C C . GLY B 1 85 ? -2.914 58.375 25.969 1 43.97 85 GLY B C 1
ATOM 2445 O O . GLY B 1 85 ? -1.794 58.5 25.469 1 43.97 85 GLY B O 1
ATOM 2446 N N . GLU B 1 86 ? -2.924 57.656 27 1 43.91 86 GLU B N 1
ATOM 2447 C CA . GLU B 1 86 ? -1.957 56.625 27.297 1 43.91 86 GLU B CA 1
ATOM 2448 C C . GLU B 1 86 ? -1.807 55.656 26.125 1 43.91 86 GLU B C 1
ATOM 2450 O O . GLU B 1 86 ? -2.799 55.25 25.516 1 43.91 86 GLU B O 1
ATOM 2455 N N . LYS B 1 87 ? -0.696 55.5 25.438 1 47.94 87 LYS B N 1
ATOM 2456 C CA . LYS B 1 87 ? -0.394 54.469 24.469 1 47.94 87 LYS B CA 1
ATOM 2457 C C . LYS B 1 87 ? -1.006 53.125 24.906 1 47.94 87 LYS B C 1
ATOM 2459 O O . LYS B 1 87 ? -0.967 52.781 26.078 1 47.94 87 LYS B O 1
ATOM 2464 N N . GLY B 1 88 ? -1.961 52.594 24.141 1 48.47 88 GLY B N 1
ATOM 2465 C CA . GLY B 1 88 ? -2.451 51.25 24.406 1 48.47 88 GLY B CA 1
ATOM 2466 C C . GLY B 1 88 ? -1.391 50.312 24.984 1 48.47 88 GLY B C 1
ATOM 2467 O O . GLY B 1 88 ? -0.215 50.406 24.609 1 48.47 88 GLY B O 1
ATOM 2468 N N . GLN B 1 89 ? -1.592 49.75 26.094 1 50.84 89 GLN B N 1
ATOM 2469 C CA . GLN B 1 89 ? -0.624 49 26.922 1 50.84 89 GLN B CA 1
ATOM 2470 C C . GLN B 1 89 ? 0.028 47.875 26.125 1 50.84 89 GLN B C 1
ATOM 2472 O O . GLN B 1 89 ? -0.626 47.25 25.297 1 50.84 89 GLN B O 1
ATOM 2477 N N . LYS B 1 90 ? 1.391 47.781 25.906 1 56.62 90 LYS B N 1
ATOM 2478 C CA . LYS B 1 90 ? 2.299 46.75 25.406 1 56.62 90 LYS B CA 1
ATOM 2479 C C . LYS B 1 90 ? 1.697 45.344 25.562 1 56.62 90 LYS B C 1
ATOM 2481 O O . LYS B 1 90 ? 1.982 44.469 24.766 1 56.62 90 LYS B O 1
ATOM 2486 N N . GLY B 1 91 ? 0.624 45.219 26.297 1 58.47 91 GLY B N 1
ATOM 2487 C CA . GLY B 1 91 ? 0.036 43.938 26.609 1 58.47 91 GLY B CA 1
ATOM 2488 C C . GLY B 1 91 ? -0.844 43.406 25.484 1 58.47 91 GLY B C 1
ATOM 2489 O O . GLY B 1 91 ? -0.846 42.219 25.203 1 58.47 91 GLY B O 1
ATOM 2490 N N . GLU B 1 92 ? -1.721 44.312 24.953 1 61.78 92 GLU B N 1
ATOM 2491 C CA . GLU B 1 92 ? -2.643 43.875 23.906 1 61.78 92 GLU B CA 1
ATOM 2492 C C . GLU B 1 92 ? -1.89 43.438 22.641 1 61.78 92 GLU B C 1
ATOM 2494 O O . GLU B 1 92 ? -2.24 42.438 22.016 1 61.78 92 GLU B O 1
ATOM 2499 N N . ARG B 1 93 ? -0.95 44.219 22.266 1 66.06 93 ARG B N 1
ATOM 2500 C CA . ARG B 1 93 ? -0.133 43.844 21.109 1 66.06 93 ARG B CA 1
ATOM 2501 C C . ARG B 1 93 ? 0.591 42.531 21.344 1 66.06 93 ARG B C 1
ATOM 2503 O O . ARG B 1 93 ? 0.707 41.719 20.438 1 66.06 93 ARG B O 1
ATOM 2510 N N . ALA B 1 94 ? 0.949 42.344 22.594 1 71.62 94 ALA B N 1
ATOM 2511 C CA . ALA B 1 94 ? 1.666 41.125 22.938 1 71.62 94 ALA B CA 1
ATOM 2512 C C . ALA B 1 94 ? 0.76 39.906 22.781 1 71.62 94 ALA B C 1
ATOM 2514 O O . ALA B 1 94 ? 1.195 38.844 22.312 1 71.62 94 ALA B O 1
ATOM 2515 N N . ALA B 1 95 ? -0.52 40.094 23.078 1 72 95 ALA B N 1
ATOM 2516 C CA . ALA B 1 95 ? -1.46 38.969 22.984 1 72 95 ALA B CA 1
ATOM 2517 C C . ALA B 1 95 ? -1.763 38.625 21.516 1 72 95 ALA B C 1
ATOM 2519 O O . ALA B 1 95 ? -1.829 37.469 21.141 1 72 95 ALA B O 1
ATOM 2520 N N . THR B 1 96 ? -1.874 39.656 20.688 1 77.62 96 THR B N 1
ATOM 2521 C CA . THR B 1 96 ? -2.137 39.438 19.266 1 77.62 96 THR B CA 1
ATOM 2522 C C . THR B 1 96 ? -0.93 38.781 18.578 1 77.62 96 THR B C 1
ATOM 2524 O O . THR B 1 96 ? -1.082 37.906 17.75 1 77.62 96 THR B O 1
ATOM 2527 N N . ASP B 1 97 ? 0.159 39.188 19.031 1 81.44 97 ASP B N 1
ATOM 2528 C CA . ASP B 1 97 ? 1.382 38.625 18.453 1 81.44 97 ASP B CA 1
ATOM 2529 C C . ASP B 1 97 ? 1.528 37.156 18.828 1 81.44 97 ASP B C 1
ATOM 2531 O O . ASP B 1 97 ? 1.962 36.344 18 1 81.44 97 ASP B O 1
ATOM 2535 N N . ALA B 1 98 ? 1.217 36.875 20.031 1 81.62 98 ALA B N 1
ATOM 2536 C CA . ALA B 1 98 ? 1.303 35.469 20.469 1 81.62 98 ALA B CA 1
ATOM 2537 C C . ALA B 1 98 ? 0.352 34.594 19.688 1 81.62 98 ALA B C 1
ATOM 2539 O O . ALA B 1 98 ? 0.713 33.469 19.297 1 81.62 98 ALA B O 1
ATOM 2540 N N . VAL B 1 99 ? -0.846 35.094 19.406 1 86.81 99 VAL B N 1
ATOM 2541 C CA . VAL B 1 99 ? -1.825 34.281 18.656 1 86.81 99 VAL B CA 1
ATOM 2542 C C . VAL B 1 99 ? -1.396 34.188 17.203 1 86.81 99 VAL B C 1
ATOM 2544 O O . VAL B 1 99 ? -1.578 33.125 16.578 1 86.81 99 VAL B O 1
ATOM 2547 N N . GLN B 1 100 ? -0.801 35.219 16.734 1 88.69 100 GLN B N 1
ATOM 2548 C CA . GLN B 1 100 ? -0.294 35.188 15.367 1 88.69 100 GLN B CA 1
ATOM 2549 C C . GLN B 1 100 ? 0.845 34.156 15.234 1 88.69 100 GLN B C 1
ATOM 2551 O O . GLN B 1 100 ? 0.966 33.5 14.211 1 88.69 100 GLN B O 1
ATOM 2556 N N . ASN B 1 101 ? 1.65 34.156 16.281 1 91.31 101 ASN B N 1
ATOM 2557 C CA . ASN B 1 101 ? 2.705 33.125 16.297 1 91.31 101 ASN B CA 1
ATOM 2558 C C . ASN B 1 101 ? 2.131 31.719 16.328 1 91.31 101 ASN B C 1
ATOM 2560 O O . ASN B 1 101 ? 2.678 30.812 15.719 1 91.31 101 ASN B O 1
ATOM 2564 N N . GLN B 1 102 ? 1.049 31.594 17.031 1 91.44 102 GLN B N 1
ATOM 2565 C CA . GLN B 1 102 ? 0.371 30.312 17.062 1 91.44 102 GLN B CA 1
ATOM 2566 C C . GLN B 1 102 ? -0.154 29.938 15.68 1 91.44 102 GLN B C 1
ATOM 2568 O O . GLN B 1 102 ? -0.068 28.766 15.266 1 91.44 102 GLN B O 1
ATOM 2573 N N . VAL B 1 103 ? -0.651 30.875 14.961 1 92.19 103 VAL B N 1
ATOM 2574 C CA . VAL B 1 103 ? -1.166 30.641 13.617 1 92.19 103 VAL B CA 1
ATOM 2575 C C . VAL B 1 103 ? -0.036 30.188 12.695 1 92.19 103 VAL B C 1
ATOM 2577 O O . VAL B 1 103 ? -0.186 29.203 11.969 1 92.19 103 VAL B O 1
ATOM 2580 N N . THR B 1 104 ? 1.062 30.828 12.836 1 93.38 104 THR B N 1
ATOM 2581 C CA . THR B 1 104 ? 2.207 30.484 12 1 93.38 104 THR B CA 1
ATOM 2582 C C . THR B 1 104 ? 2.699 29.062 12.32 1 93.38 104 THR B C 1
ATOM 2584 O O . THR B 1 104 ? 3.014 28.297 11.414 1 93.38 104 THR B O 1
ATOM 2587 N N . ALA B 1 105 ? 2.748 28.75 13.57 1 94.06 105 ALA B N 1
ATOM 2588 C CA . ALA B 1 105 ? 3.18 27.422 13.992 1 94.06 105 ALA B CA 1
ATOM 2589 C C . ALA B 1 105 ? 2.23 26.344 13.477 1 94.06 105 ALA B C 1
ATOM 2591 O O . ALA B 1 105 ? 2.67 25.297 13.016 1 94.06 105 ALA B O 1
ATOM 2592 N N . LEU B 1 106 ? 0.955 26.656 13.5 1 94.44 106 LEU B N 1
ATOM 2593 C CA . LEU B 1 106 ? -0.05 25.703 13.039 1 94.44 106 LEU B CA 1
ATOM 2594 C C . LEU B 1 106 ? 0.01 25.531 11.523 1 94.44 106 LEU B C 1
ATOM 2596 O O . LEU B 1 106 ? -0.154 24.422 11.008 1 94.44 106 LEU B O 1
ATOM 2600 N N . GLU B 1 107 ? 0.294 26.547 10.82 1 95.12 107 GLU B N 1
ATOM 2601 C CA . GLU B 1 107 ? 0.428 26.469 9.367 1 95.12 107 GLU B CA 1
ATOM 2602 C C . GLU B 1 107 ? 1.638 25.641 8.969 1 95.12 107 GLU B C 1
ATOM 2604 O O . GLU B 1 107 ? 1.569 24.859 8.016 1 95.12 107 GLU B O 1
ATOM 2609 N N . ASN B 1 108 ? 2.713 25.844 9.727 1 95.94 108 ASN B N 1
ATOM 2610 C CA . ASN B 1 108 ? 3.898 25.031 9.469 1 95.94 108 ASN B CA 1
ATOM 2611 C C . ASN B 1 108 ? 3.639 23.547 9.734 1 95.94 108 ASN B C 1
ATOM 2613 O O . ASN B 1 108 ? 4.07 22.688 8.969 1 95.94 108 ASN B O 1
ATOM 2617 N N . LYS B 1 109 ? 2.965 23.328 10.766 1 95.69 109 LYS B N 1
ATOM 2618 C CA . LYS B 1 109 ? 2.613 21.953 11.102 1 95.69 109 LYS B CA 1
ATOM 2619 C C . LYS B 1 109 ? 1.705 21.344 10.039 1 95.69 109 LYS B C 1
ATOM 2621 O O . LYS B 1 109 ? 1.867 20.172 9.664 1 95.69 109 LYS B O 1
ATOM 2626 N N . LEU B 1 110 ? 0.79 22.125 9.555 1 95.94 110 LEU B N 1
ATOM 2627 C CA . LEU B 1 110 ? -0.138 21.672 8.523 1 95.94 110 LEU B CA 1
ATOM 2628 C C . LEU B 1 110 ? 0.603 21.344 7.23 1 95.94 110 LEU B C 1
ATOM 2630 O O . LEU B 1 110 ? 0.312 20.344 6.582 1 95.94 110 LEU B O 1
ATOM 2634 N N . GLN B 1 111 ? 1.556 22.125 6.914 1 95.56 111 GLN B N 1
ATOM 2635 C CA . GLN B 1 111 ? 2.332 21.891 5.699 1 95.56 111 GLN B CA 1
ATOM 2636 C C . GLN B 1 111 ? 3.176 20.625 5.809 1 95.56 111 GLN B C 1
ATOM 2638 O O . GLN B 1 111 ? 3.256 19.844 4.863 1 95.56 111 GLN B O 1
ATOM 2643 N N . ALA B 1 112 ? 3.736 20.469 6.961 1 95.31 112 ALA B N 1
ATOM 2644 C CA . ALA B 1 112 ? 4.559 19.281 7.184 1 95.31 112 ALA B CA 1
ATOM 2645 C C . ALA B 1 112 ? 3.709 18.016 7.137 1 95.31 112 ALA B C 1
ATOM 2647 O O . ALA B 1 112 ? 4.105 17.016 6.535 1 95.31 112 ALA B O 1
ATOM 2648 N N . LEU B 1 113 ? 2.57 18.094 7.758 1 95.75 113 LEU B N 1
ATOM 2649 C CA . LEU B 1 113 ? 1.675 16.938 7.773 1 95.75 113 LEU B CA 1
ATOM 2650 C C . LEU B 1 113 ? 1.147 16.641 6.375 1 95.75 113 LEU B C 1
ATOM 2652 O O . LEU B 1 113 ? 1.023 15.477 5.984 1 95.75 113 LEU B O 1
ATOM 2656 N N . GLN B 1 114 ? 0.893 17.656 5.656 1 96.44 114 GLN B N 1
ATOM 2657 C CA . GLN B 1 114 ? 0.406 17.484 4.293 1 96.44 114 GLN B CA 1
ATOM 2658 C C . GLN B 1 114 ? 1.449 16.812 3.414 1 96.44 114 GLN B C 1
ATOM 2660 O O . GLN B 1 114 ? 1.109 15.969 2.578 1 96.44 114 GLN B O 1
ATOM 2665 N N . ALA B 1 115 ? 2.672 17.172 3.598 1 94.56 115 ALA B N 1
ATOM 2666 C CA . ALA B 1 115 ? 3.752 16.547 2.834 1 94.56 115 ALA B CA 1
ATOM 2667 C C . ALA B 1 115 ? 3.871 15.062 3.16 1 94.56 115 ALA B C 1
ATOM 2669 O O . ALA B 1 115 ? 4.02 14.234 2.26 1 94.56 115 ALA B O 1
ATOM 2670 N N . GLU B 1 116 ? 3.773 14.766 4.406 1 93.88 116 GLU B N 1
ATOM 2671 C CA . GLU B 1 116 ? 3.83 13.367 4.828 1 93.88 116 GLU B CA 1
ATOM 2672 C C . GLU B 1 116 ? 2.621 12.594 4.316 1 93.88 116 GLU B C 1
ATOM 2674 O O . GLU B 1 116 ? 2.762 11.469 3.828 1 93.88 116 GLU B O 1
ATOM 2679 N N . PHE B 1 117 ? 1.493 13.227 4.406 1 96.44 117 PHE B N 1
ATOM 2680 C CA . PHE B 1 117 ? 0.251 12.633 3.932 1 96.44 117 PHE B CA 1
ATOM 2681 C C . PHE B 1 117 ? 0.35 12.281 2.451 1 96.44 117 PHE B C 1
ATOM 2683 O O . PHE B 1 117 ? -0.056 11.195 2.035 1 96.44 117 PHE B O 1
ATOM 2690 N N . ASN B 1 118 ? 0.939 13.109 1.747 1 95.75 118 ASN B N 1
ATOM 2691 C CA . ASN B 1 118 ? 1.044 12.906 0.306 1 95.75 118 ASN B CA 1
ATOM 2692 C C . ASN B 1 118 ? 1.929 11.711 -0.028 1 95.75 118 ASN B C 1
ATOM 2694 O O . ASN B 1 118 ? 1.65 10.977 -0.976 1 95.75 118 ASN B O 1
ATOM 2698 N N . LYS B 1 119 ? 2.934 11.5 0.696 1 93.56 119 LYS B N 1
ATOM 2699 C CA . LYS B 1 119 ? 3.809 10.352 0.467 1 93.56 119 LYS B CA 1
ATOM 2700 C C . LYS B 1 119 ? 3.045 9.039 0.623 1 93.56 119 LYS B C 1
ATOM 2702 O O . LYS B 1 119 ? 3.111 8.172 -0.249 1 93.56 119 LYS B O 1
ATOM 2707 N N . TYR B 1 120 ? 2.316 8.961 1.667 1 95.19 120 TYR B N 1
ATOM 2708 C CA . TYR B 1 120 ? 1.563 7.746 1.938 1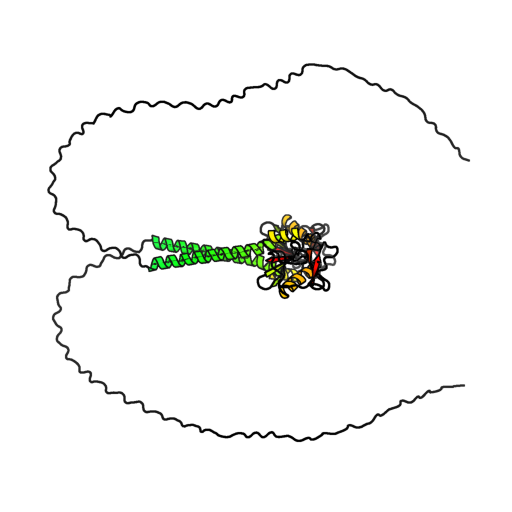 95.19 120 TYR B CA 1
ATOM 2709 C C . TYR B 1 120 ? 0.422 7.574 0.943 1 95.19 120 TYR B C 1
ATOM 2711 O O . TYR B 1 120 ? 0.154 6.465 0.48 1 95.19 120 TYR B O 1
ATOM 2719 N N . LYS B 1 121 ? -0.199 8.68 0.669 1 95.38 121 LYS B N 1
ATOM 2720 C CA . LYS B 1 121 ? -1.286 8.648 -0.306 1 95.38 121 LYS B CA 1
ATOM 2721 C C . LYS B 1 121 ? -0.791 8.164 -1.665 1 95.38 121 LYS B C 1
ATOM 2723 O O . LYS B 1 121 ? -1.444 7.344 -2.312 1 95.38 121 LYS B O 1
ATOM 2728 N N . ASN B 1 122 ? 0.376 8.57 -2.102 1 94.56 122 ASN B N 1
ATOM 2729 C CA . ASN B 1 122 ? 0.94 8.164 -3.387 1 94.56 122 ASN B CA 1
ATOM 2730 C C . ASN B 1 122 ? 1.238 6.672 -3.426 1 94.56 122 ASN B C 1
ATOM 2732 O O . ASN B 1 122 ? 1.026 6.02 -4.449 1 94.56 122 ASN B O 1
ATOM 2736 N N . VAL B 1 123 ? 1.695 6.145 -2.373 1 93.56 123 VAL B N 1
ATOM 2737 C CA . VAL B 1 123 ? 1.992 4.719 -2.293 1 93.56 123 VAL B CA 1
ATOM 2738 C C . VAL B 1 123 ? 0.703 3.914 -2.439 1 93.56 123 VAL B C 1
ATOM 2740 O O . VAL B 1 123 ? 0.649 2.949 -3.205 1 93.56 123 VAL B O 1
ATOM 2743 N N . VAL B 1 124 ? -0.296 4.34 -1.747 1 94.62 124 VAL B N 1
ATOM 2744 C CA . VAL B 1 124 ? -1.562 3.617 -1.775 1 94.62 124 VAL B CA 1
ATOM 2745 C C . VAL B 1 124 ? -2.176 3.703 -3.17 1 94.62 124 VAL B C 1
ATOM 2747 O O . VAL B 1 124 ? -2.748 2.729 -3.666 1 94.62 124 VAL B O 1
ATOM 2750 N N . LEU B 1 125 ? -1.987 4.812 -3.797 1 92.25 125 LEU B N 1
ATOM 2751 C CA . LEU B 1 125 ? -2.561 5.008 -5.125 1 92.25 125 LEU B CA 1
ATOM 2752 C C . LEU B 1 125 ? -1.809 4.184 -6.168 1 92.25 125 LEU B C 1
ATOM 2754 O O . LEU B 1 125 ? -2.348 3.887 -7.234 1 92.25 125 LEU B O 1
ATOM 2758 N N . LEU B 1 126 ? -0.609 3.865 -5.875 1 91.38 126 LEU B N 1
ATOM 2759 C CA . LEU B 1 126 ? 0.177 3.021 -6.77 1 91.38 126 LEU B CA 1
ATOM 2760 C C . LEU B 1 126 ? -0.302 1.575 -6.715 1 91.38 126 LEU B C 1
ATOM 2762 O O . LEU B 1 126 ? -0.217 0.849 -7.707 1 91.38 126 LEU B O 1
ATOM 2766 N N . GLN B 1 127 ? -0.836 1.164 -5.598 1 91 127 GLN B N 1
ATOM 2767 C CA . GLN B 1 127 ? -1.142 -0.245 -5.371 1 91 127 GLN B CA 1
ATOM 2768 C C . GLN B 1 127 ? -2.648 -0.484 -5.348 1 91 127 GLN B C 1
ATOM 2770 O O . GLN B 1 127 ? -3.113 -1.583 -5.656 1 91 127 GLN B O 1
ATOM 2775 N N . GLY B 1 128 ? -3.363 0.563 -4.914 1 94.25 128 GLY B N 1
ATOM 2776 C CA . GLY B 1 128 ? -4.805 0.456 -4.75 1 94.25 128 GLY B CA 1
ATOM 2777 C C . GLY B 1 128 ? -5.582 1.075 -5.898 1 94.25 128 GLY B C 1
ATOM 2778 O O . GLY B 1 128 ? -4.992 1.581 -6.852 1 94.25 128 GLY B O 1
ATOM 2779 N N . LEU B 1 129 ? -6.926 0.913 -5.844 1 96.81 129 LEU B N 1
ATOM 2780 C CA . LEU B 1 129 ? -7.844 1.49 -6.82 1 96.81 129 LEU B CA 1
ATOM 2781 C C . LEU B 1 129 ? -8.93 2.312 -6.129 1 96.81 129 LEU B C 1
ATOM 2783 O O . LEU B 1 129 ? -9.547 1.847 -5.172 1 96.81 129 LEU B O 1
ATOM 2787 N N . THR B 1 130 ? -9.086 3.49 -6.695 1 97.5 130 THR B N 1
ATOM 2788 C CA . THR B 1 130 ? -10.039 4.398 -6.07 1 97.5 130 THR B CA 1
ATOM 2789 C C . THR B 1 130 ? -11.258 4.602 -6.969 1 97.5 130 THR B C 1
ATOM 2791 O O . THR B 1 130 ? -11.117 4.812 -8.172 1 97.5 130 THR B O 1
ATOM 2794 N N . VAL B 1 131 ? -12.398 4.441 -6.387 1 98.25 131 VAL B N 1
ATOM 2795 C CA . VAL B 1 131 ? -13.68 4.727 -7.02 1 98.25 131 VAL B CA 1
ATOM 2796 C C . VAL B 1 131 ? -14.484 5.688 -6.148 1 98.25 131 VAL B C 1
ATOM 2798 O O . VAL B 1 131 ? -14.938 5.324 -5.059 1 98.25 131 VAL B O 1
ATOM 2801 N N . GLY B 1 132 ? -14.609 6.891 -6.703 1 96.44 132 GLY B N 1
ATOM 2802 C CA . GLY B 1 132 ? -15.219 7.895 -5.844 1 96.44 132 GLY B CA 1
ATOM 2803 C C . GLY B 1 132 ? -14.406 8.18 -4.594 1 96.44 132 GLY B C 1
ATOM 2804 O O . GLY B 1 132 ? -13.227 8.516 -4.676 1 96.44 132 GLY B O 1
ATOM 2805 N N . GLN B 1 133 ? -15.039 7.945 -3.451 1 93.81 133 GLN B N 1
ATOM 2806 C CA . GLN B 1 133 ? -14.383 8.242 -2.186 1 93.81 133 GLN B CA 1
ATOM 2807 C C . GLN B 1 133 ? -13.812 6.973 -1.553 1 93.81 133 GLN B C 1
ATOM 2809 O O . GLN B 1 133 ? -13.234 7.023 -0.466 1 93.81 133 GLN B O 1
ATOM 2814 N N . LYS B 1 134 ? -13.914 5.875 -2.271 1 96.62 134 LYS B N 1
ATOM 2815 C CA . LYS B 1 134 ? -13.445 4.613 -1.713 1 96.62 134 LYS B CA 1
ATOM 2816 C C . LYS B 1 134 ? -12.148 4.16 -2.383 1 96.62 134 LYS B C 1
ATOM 2818 O O . LYS B 1 134 ? -12 4.289 -3.6 1 96.62 134 LYS B O 1
ATOM 2823 N N . THR B 1 135 ? -11.297 3.762 -1.574 1 97.56 135 THR B N 1
ATOM 2824 C CA . THR B 1 135 ? -10.07 3.139 -2.068 1 97.56 135 THR B CA 1
ATOM 2825 C C . THR B 1 135 ? -10.031 1.658 -1.699 1 97.56 135 THR B C 1
ATOM 2827 O O . THR B 1 135 ? -10.227 1.297 -0.537 1 97.56 135 THR B O 1
ATOM 2830 N N . PHE B 1 136 ? -9.852 0.848 -2.75 1 98.44 136 PHE B N 1
ATOM 2831 C CA . PHE B 1 136 ? -9.727 -0.595 -2.584 1 98.44 136 PHE B CA 1
ATOM 2832 C C . PHE B 1 136 ? -8.266 -1.025 -2.691 1 98.44 136 PHE B C 1
ATOM 2834 O O . PHE B 1 136 ? -7.523 -0.519 -3.535 1 98.44 136 PHE B O 1
ATOM 2841 N N . PHE B 1 137 ? -7.84 -1.952 -1.799 1 96.44 137 PHE B N 1
ATOM 2842 C CA . PHE B 1 137 ? -6.453 -2.404 -1.856 1 96.44 137 PHE B CA 1
ATOM 2843 C C . PHE B 1 137 ? -6.34 -3.857 -1.408 1 96.44 137 PHE B C 1
ATOM 2845 O O . PHE B 1 137 ? -7.105 -4.312 -0.555 1 96.44 137 PHE B O 1
ATOM 2852 N N . SER B 1 138 ? -5.465 -4.566 -2.002 1 95.88 138 SER B N 1
ATOM 2853 C CA . SER B 1 138 ? -5.203 -5.957 -1.643 1 95.88 138 SER B CA 1
ATOM 2854 C C . SER B 1 138 ? -4.195 -6.055 -0.504 1 95.88 138 SER B C 1
ATOM 2856 O O . SER B 1 138 ? -3.178 -5.352 -0.507 1 95.88 138 SER B O 1
ATOM 2858 N N . THR B 1 139 ? -4.488 -6.918 0.463 1 94 139 THR B N 1
ATOM 2859 C CA . THR B 1 139 ? -3.531 -7.172 1.534 1 94 139 THR B CA 1
ATOM 2860 C C . THR B 1 139 ? -2.523 -8.242 1.116 1 94 139 THR B C 1
ATOM 2862 O O . THR B 1 139 ? -1.506 -8.438 1.784 1 94 139 THR B O 1
ATOM 2865 N N . ARG B 1 140 ? -2.846 -8.977 0.112 1 89.56 140 ARG B N 1
ATOM 2866 C CA . ARG B 1 140 ? -2.07 -10.094 -0.43 1 89.56 140 ARG B CA 1
ATOM 2867 C C . ARG B 1 140 ? -2.078 -11.281 0.524 1 89.56 140 ARG B C 1
ATOM 2869 O O . ARG B 1 140 ? -1.37 -12.266 0.303 1 89.56 140 ARG B O 1
ATOM 2876 N N . ARG B 1 141 ? -2.836 -11.172 1.466 1 92.75 141 ARG B N 1
ATOM 2877 C CA . ARG B 1 141 ? -2.969 -12.281 2.412 1 92.75 141 ARG B CA 1
ATOM 2878 C C . ARG B 1 141 ? -4.195 -13.125 2.098 1 92.75 141 ARG B C 1
ATOM 2880 O O . ARG B 1 141 ? -5.195 -12.617 1.587 1 92.75 141 ARG B O 1
ATOM 2887 N N . HIS B 1 142 ? -4.02 -14.422 2.34 1 96.62 142 HIS B N 1
ATOM 2888 C CA . HIS B 1 142 ? -5.098 -15.398 2.209 1 96.62 142 HIS B CA 1
ATOM 2889 C C . HIS B 1 142 ? -5.523 -15.93 3.572 1 96.62 142 HIS B C 1
ATOM 2891 O O . HIS B 1 142 ? -4.707 -16.5 4.305 1 96.62 142 HIS B O 1
ATOM 2897 N N . ASP B 1 143 ? -6.754 -15.703 3.865 1 98.25 143 ASP B N 1
ATOM 2898 C CA . ASP B 1 143 ? -7.23 -16.125 5.18 1 98.25 143 ASP B CA 1
ATOM 2899 C C . ASP B 1 143 ? -8.734 -16.391 5.156 1 98.25 143 ASP B C 1
ATOM 2901 O O . ASP B 1 143 ? -9.375 -16.266 4.117 1 98.25 143 ASP B O 1
ATOM 2905 N N . THR B 1 144 ? -9.273 -16.859 6.289 1 98.81 144 THR B N 1
ATOM 2906 C CA . THR B 1 144 ? -10.711 -17.062 6.426 1 98.81 144 THR B CA 1
ATOM 2907 C C . THR B 1 144 ? -11.445 -15.727 6.414 1 98.81 144 THR B C 1
ATOM 2909 O O . THR B 1 144 ? -10.828 -14.664 6.52 1 98.81 144 THR B O 1
ATOM 2912 N N . PHE B 1 145 ? -12.773 -15.836 6.262 1 98.81 145 PHE B N 1
ATOM 2913 C CA . PHE B 1 145 ? -13.609 -14.641 6.215 1 98.81 145 PHE B CA 1
ATOM 2914 C C . PHE B 1 145 ? -13.445 -13.82 7.484 1 98.81 145 PHE B C 1
ATOM 2916 O O . PHE B 1 145 ? -13.195 -12.609 7.422 1 98.81 145 PHE B O 1
ATOM 2923 N N . ALA B 1 146 ? -13.547 -14.461 8.656 1 98.62 146 ALA B N 1
ATOM 2924 C CA . ALA B 1 146 ? -13.484 -13.773 9.945 1 98.62 146 ALA B CA 1
ATOM 2925 C C . ALA B 1 146 ? -12.117 -13.133 10.156 1 98.62 146 ALA B C 1
ATOM 2927 O O . ALA B 1 146 ? -12.023 -11.977 10.578 1 98.62 146 ALA B O 1
ATOM 2928 N N . ASN B 1 147 ? -11.094 -13.852 9.852 1 98.69 147 ASN B N 1
ATOM 2929 C CA . ASN B 1 147 ? -9.742 -13.32 9.992 1 98.69 147 ASN B CA 1
ATOM 2930 C C . ASN B 1 147 ? -9.484 -12.164 9.023 1 98.69 147 ASN B C 1
ATOM 2932 O O . ASN B 1 147 ? -8.766 -11.219 9.344 1 98.69 147 ASN B O 1
ATOM 2936 N N . GLY B 1 148 ? -10.062 -12.297 7.801 1 98.62 148 GLY B N 1
ATOM 2937 C CA . GLY B 1 148 ? -9.922 -11.227 6.828 1 98.62 148 GLY B CA 1
ATOM 2938 C C . GLY B 1 148 ? -10.57 -9.93 7.27 1 98.62 148 GLY B C 1
ATOM 2939 O O . GLY B 1 148 ? -9.992 -8.852 7.125 1 98.62 148 GLY B O 1
ATOM 2940 N N . ARG B 1 149 ? -11.703 -10.086 7.879 1 98.31 149 ARG B N 1
ATOM 2941 C CA . ARG B 1 149 ? -12.375 -8.906 8.414 1 98.31 149 ARG B CA 1
ATOM 2942 C C . ARG B 1 149 ? -11.547 -8.25 9.508 1 98.31 149 ARG B C 1
ATOM 2944 O O . ARG B 1 149 ? -11.422 -7.02 9.555 1 98.31 149 ARG B O 1
ATOM 2951 N N . ALA B 1 150 ? -11.008 -9.039 10.336 1 98.12 150 ALA B N 1
ATOM 2952 C CA . ALA B 1 150 ? -10.188 -8.531 11.43 1 98.12 150 ALA B CA 1
ATOM 2953 C C . ALA B 1 150 ? -8.93 -7.844 10.898 1 98.12 150 ALA B C 1
ATOM 2955 O O . ALA B 1 150 ? -8.5 -6.816 11.43 1 98.12 150 ALA B O 1
ATOM 2956 N N . LEU B 1 151 ? -8.383 -8.391 9.883 1 97.56 151 LEU B N 1
ATOM 2957 C CA . LEU B 1 151 ? -7.18 -7.828 9.273 1 97.56 151 LEU B CA 1
ATOM 2958 C C . LEU B 1 151 ? -7.453 -6.426 8.734 1 97.56 151 LEU B C 1
ATOM 2960 O O . LEU B 1 151 ? -6.668 -5.504 8.961 1 97.56 151 LEU B O 1
ATOM 2964 N N . CYS B 1 152 ? -8.539 -6.281 7.996 1 98.06 152 CYS B N 1
ATOM 2965 C CA . CYS B 1 152 ? -8.898 -4.973 7.461 1 98.06 152 CYS B CA 1
ATOM 2966 C C . CYS B 1 152 ? -9.195 -3.99 8.586 1 98.06 152 CYS B C 1
ATOM 2968 O O . CYS B 1 152 ? -8.797 -2.828 8.523 1 98.06 152 CYS B O 1
ATOM 2970 N N . ALA B 1 153 ? -9.789 -4.445 9.625 1 96.81 153 ALA B N 1
ATOM 2971 C CA . ALA B 1 153 ? -10.141 -3.588 10.758 1 96.81 153 ALA B CA 1
ATOM 2972 C C . ALA B 1 153 ? -8.891 -3.07 11.461 1 96.81 153 ALA B C 1
ATOM 2974 O O . ALA B 1 153 ? -8.859 -1.933 11.93 1 96.81 153 ALA B O 1
ATOM 2975 N N . LYS B 1 154 ? -7.879 -3.844 11.516 1 93.81 154 LYS B N 1
ATOM 2976 C CA . LYS B 1 154 ? -6.621 -3.438 12.133 1 93.81 154 LYS B CA 1
ATOM 2977 C C . LYS B 1 154 ? -6.023 -2.229 11.422 1 93.81 154 LYS B C 1
ATOM 2979 O O . LYS B 1 154 ? -5.352 -1.402 12.039 1 93.81 154 LYS B O 1
ATOM 2984 N N . ALA B 1 155 ? -6.363 -2.145 10.172 1 93.06 155 ALA B N 1
ATOM 2985 C CA . ALA B 1 155 ? -5.871 -1.021 9.383 1 93.06 155 ALA B CA 1
ATOM 2986 C C . ALA B 1 155 ? -6.895 0.11 9.336 1 93.06 155 ALA B C 1
ATOM 2988 O O . ALA B 1 155 ? -6.801 1.007 8.492 1 93.06 155 ALA B O 1
ATOM 2989 N N . GLU B 1 156 ? -7.871 -0.007 10.18 1 94.5 156 GLU B N 1
ATOM 2990 C CA . GLU B 1 156 ? -8.961 0.964 10.219 1 94.5 156 GLU B CA 1
ATOM 2991 C C . GLU B 1 156 ? -9.688 1.03 8.875 1 94.5 156 GLU B C 1
ATOM 2993 O O . GLU B 1 156 ? -10.094 2.107 8.438 1 94.5 156 GLU B O 1
ATOM 2998 N N . ALA B 1 157 ? -9.711 -0.071 8.211 1 97.06 157 ALA B N 1
ATOM 2999 C CA . ALA B 1 157 ? -10.453 -0.297 6.973 1 97.06 157 ALA B CA 1
ATOM 3000 C C . ALA B 1 157 ? -11.477 -1.416 7.148 1 97.06 157 ALA B C 1
ATOM 3002 O O . ALA B 1 157 ? -11.672 -1.918 8.258 1 97.06 157 ALA B O 1
ATOM 3003 N N . THR B 1 158 ? -12.25 -1.636 6.109 1 97.94 158 THR B N 1
ATOM 3004 C CA . THR B 1 158 ? -13.188 -2.75 6.094 1 97.94 158 THR B CA 1
ATOM 3005 C C . THR B 1 158 ? -12.922 -3.662 4.898 1 97.94 158 THR B C 1
ATOM 3007 O O . THR B 1 158 ? -12.258 -3.266 3.941 1 97.94 158 THR B O 1
ATOM 3010 N N . MET B 1 159 ? -13.391 -4.867 5.035 1 98.62 159 MET B N 1
ATOM 3011 C CA . MET B 1 159 ? -13.297 -5.754 3.879 1 98.62 159 MET B CA 1
ATOM 3012 C C . MET B 1 159 ? -14.109 -5.211 2.709 1 98.62 159 MET B C 1
ATOM 3014 O O . MET B 1 159 ? -15.148 -4.574 2.91 1 98.62 159 MET B O 1
ATOM 3018 N N . ALA B 1 160 ? -13.617 -5.457 1.521 1 98.81 160 ALA B N 1
ATOM 3019 C CA . ALA B 1 160 ? -14.203 -4.898 0.305 1 98.81 160 ALA B CA 1
ATOM 3020 C C . ALA B 1 160 ? -15.664 -5.305 0.163 1 98.81 160 ALA B C 1
ATOM 3022 O O . ALA B 1 160 ? -16.016 -6.469 0.371 1 98.81 160 ALA B O 1
ATOM 3023 N N . CYS B 1 161 ? -16.5 -4.371 -0.162 1 98.56 161 CYS B N 1
ATOM 3024 C CA . CYS B 1 161 ? -17.938 -4.547 -0.36 1 98.56 161 CYS B CA 1
ATOM 3025 C C . CYS B 1 161 ? -18.438 -3.633 -1.468 1 98.56 161 CYS B C 1
ATOM 3027 O O . CYS B 1 161 ? -18.953 -2.543 -1.194 1 98.56 161 CYS B O 1
ATOM 3029 N N . PRO B 1 162 ? -18.328 -4.098 -2.686 1 98.38 162 PRO B N 1
ATOM 3030 C CA . PRO B 1 162 ? -18.766 -3.232 -3.789 1 98.38 162 PRO B CA 1
ATOM 3031 C C . PRO B 1 162 ? -20.266 -2.971 -3.787 1 98.38 162 PRO B C 1
ATOM 3033 O O . PRO B 1 162 ? -21.062 -3.889 -3.553 1 98.38 162 PRO B O 1
ATOM 3036 N N . LYS B 1 163 ? -20.578 -1.72 -4.078 1 97.88 163 LYS B N 1
ATOM 3037 C CA . LYS B 1 163 ? -21.984 -1.319 -4.043 1 97.88 163 LYS B CA 1
ATOM 3038 C C . LYS B 1 163 ? -22.469 -0.919 -5.43 1 97.88 163 LYS B C 1
ATOM 3040 O O . LYS B 1 163 ? -23.625 -0.509 -5.59 1 97.88 163 LYS B O 1
ATOM 3045 N N . ASN B 1 164 ? -21.641 -0.968 -6.387 1 98.19 164 ASN B N 1
ATOM 3046 C CA . ASN B 1 164 ? -21.984 -0.704 -7.781 1 98.19 164 ASN B CA 1
ATOM 3047 C C . ASN B 1 164 ? -20.984 -1.344 -8.734 1 98.19 164 ASN B C 1
ATOM 3049 O O . ASN B 1 164 ? -19.984 -1.922 -8.297 1 98.19 164 ASN B O 1
ATOM 3053 N N . ALA B 1 165 ? -21.266 -1.259 -9.969 1 98.56 165 ALA B N 1
ATOM 3054 C CA . ALA B 1 165 ? -20.469 -1.949 -10.984 1 98.56 165 ALA B CA 1
ATOM 3055 C C . ALA B 1 165 ? -19.031 -1.426 -11.008 1 98.56 165 ALA B C 1
ATOM 3057 O O . ALA B 1 165 ? -18.094 -2.193 -11.203 1 98.56 165 ALA B O 1
ATOM 3058 N N . ALA B 1 166 ? -18.875 -0.131 -10.844 1 98.75 166 ALA B N 1
ATOM 3059 C CA . ALA B 1 166 ? -17.547 0.463 -10.859 1 98.75 166 ALA B CA 1
ATOM 3060 C C . ALA B 1 166 ? -16.703 -0.054 -9.703 1 98.75 166 ALA B C 1
ATOM 3062 O O . ALA B 1 166 ? -15.531 -0.395 -9.883 1 98.75 166 ALA B O 1
ATOM 3063 N N . GLU B 1 167 ? -17.281 -0.099 -8.539 1 98.69 167 GLU B N 1
ATOM 3064 C CA . GLU B 1 167 ? -16.578 -0.632 -7.379 1 98.69 167 GLU B CA 1
ATOM 3065 C C . GLU B 1 167 ? -16.266 -2.113 -7.555 1 98.69 167 GLU B C 1
ATOM 3067 O O . GLU B 1 167 ? -15.164 -2.562 -7.207 1 98.69 167 GLU B O 1
ATOM 3072 N N . ASN B 1 168 ? -17.188 -2.848 -8.133 1 98.88 168 ASN B N 1
ATOM 3073 C CA . ASN B 1 168 ? -16.953 -4.262 -8.398 1 98.88 168 ASN B CA 1
ATOM 3074 C C . ASN B 1 168 ? -15.797 -4.457 -9.375 1 98.88 168 ASN B C 1
ATOM 3076 O O . ASN B 1 168 ? -14.984 -5.375 -9.203 1 98.88 168 ASN B O 1
ATOM 3080 N N . ALA B 1 169 ? -15.758 -3.646 -10.328 1 98.81 169 ALA B N 1
ATOM 3081 C CA . ALA B 1 169 ? -14.672 -3.723 -11.297 1 98.81 169 ALA B CA 1
ATOM 3082 C C . ALA B 1 169 ? -13.328 -3.461 -10.641 1 98.81 169 ALA B C 1
ATOM 3084 O O . ALA B 1 169 ? -12.32 -4.086 -10.984 1 98.81 169 ALA B O 1
ATOM 3085 N N . ALA B 1 170 ? -13.305 -2.535 -9.727 1 98.56 170 ALA B N 1
ATOM 3086 C CA . ALA B 1 170 ? -12.07 -2.24 -9 1 98.56 170 ALA B CA 1
ATOM 3087 C C . ALA B 1 170 ? -11.609 -3.447 -8.188 1 98.56 170 ALA B C 1
ATOM 3089 O O . ALA B 1 170 ? -10.43 -3.814 -8.227 1 98.56 170 ALA B O 1
ATOM 3090 N N . VAL B 1 171 ? -12.531 -4.023 -7.523 1 98.81 171 VAL B N 1
ATOM 3091 C CA . VAL B 1 171 ? -12.195 -5.199 -6.723 1 98.81 171 VAL B CA 1
ATOM 3092 C C . VAL B 1 171 ? -11.758 -6.336 -7.641 1 98.81 171 VAL B C 1
ATOM 3094 O O . VAL B 1 171 ? -10.773 -7.023 -7.363 1 98.81 171 VAL B O 1
ATOM 3097 N N . HIS B 1 172 ? -12.453 -6.496 -8.742 1 98.81 172 HIS B N 1
ATOM 3098 C CA . HIS B 1 172 ? -12.125 -7.52 -9.727 1 98.81 172 HIS B CA 1
ATOM 3099 C C . HIS B 1 172 ? -10.703 -7.352 -10.242 1 98.81 172 HIS B C 1
ATOM 3101 O O . HIS B 1 172 ? -9.953 -8.32 -10.328 1 98.81 172 HIS B O 1
ATOM 3107 N N . GLU B 1 173 ? -10.367 -6.145 -10.547 1 97.94 173 GLU B N 1
ATOM 3108 C CA . GLU B 1 173 ? -9.023 -5.879 -11.047 1 97.94 173 GLU B CA 1
ATOM 3109 C C . GLU B 1 173 ? -7.961 -6.305 -10.039 1 97.94 173 GLU B C 1
ATOM 3111 O O . GLU B 1 173 ? -6.926 -6.859 -10.414 1 97.94 173 GLU B O 1
ATOM 3116 N N . LEU B 1 174 ? -8.195 -6.059 -8.797 1 96.75 174 LEU B N 1
ATOM 3117 C CA . LEU B 1 174 ? -7.25 -6.438 -7.758 1 96.75 174 LEU B CA 1
ATOM 3118 C C . LEU B 1 174 ? -7.133 -7.957 -7.656 1 96.75 174 LEU B C 1
ATOM 3120 O O . LEU B 1 174 ? -6.047 -8.484 -7.422 1 96.75 174 LEU B O 1
ATOM 3124 N N . THR B 1 175 ? -8.258 -8.664 -7.867 1 97.88 175 THR B N 1
ATOM 3125 C CA . THR B 1 175 ? -8.211 -10.125 -7.855 1 97.88 175 THR B CA 1
ATOM 3126 C C . THR B 1 175 ? -7.387 -10.648 -9.031 1 97.88 175 THR B C 1
ATOM 3128 O O . THR B 1 175 ? -6.691 -11.664 -8.906 1 97.88 175 THR B O 1
ATOM 3131 N N . LYS B 1 176 ? -7.512 -10 -10.109 1 95.88 176 LYS B N 1
ATOM 3132 C CA . LYS B 1 176 ? -6.754 -10.406 -11.289 1 95.88 176 LYS B CA 1
ATOM 3133 C C . LYS B 1 176 ? -5.254 -10.273 -11.055 1 95.88 176 LYS B C 1
ATOM 3135 O O . LYS B 1 176 ? -4.48 -11.148 -11.453 1 95.88 176 LYS B O 1
ATOM 3140 N N . ARG B 1 177 ? -4.914 -9.203 -10.422 1 89.75 177 ARG B N 1
ATOM 3141 C CA . ARG B 1 177 ? -3.504 -8.953 -10.148 1 89.75 177 ARG B CA 1
ATOM 3142 C C . ARG B 1 177 ? -2.904 -10.078 -9.312 1 89.75 177 ARG B C 1
ATOM 3144 O O . ARG B 1 177 ? -1.749 -10.461 -9.516 1 89.75 177 ARG B O 1
ATOM 3151 N N . ASP B 1 178 ? -3.686 -10.594 -8.391 1 89.94 178 ASP B N 1
ATOM 3152 C CA . ASP B 1 178 ? -3.207 -11.641 -7.492 1 89.94 178 ASP B CA 1
ATOM 3153 C C . ASP B 1 178 ? -3.576 -13.023 -8.016 1 89.94 178 ASP B C 1
ATOM 3155 O O . ASP B 1 178 ? -3.102 -14.039 -7.492 1 89.94 178 ASP B O 1
ATOM 3159 N N . SER B 1 179 ? -4.406 -13.102 -9.055 1 93.12 179 SER B N 1
ATOM 3160 C CA . SER B 1 179 ? -4.922 -14.344 -9.625 1 93.12 179 SER B CA 1
ATOM 3161 C C . SER B 1 179 ? -5.555 -15.227 -8.547 1 93.12 179 SER B C 1
ATOM 3163 O O . SER B 1 179 ? -5.289 -16.422 -8.492 1 93.12 179 SER B O 1
ATOM 3165 N N . LYS B 1 180 ? -6.332 -14.594 -7.711 1 95.44 180 LYS B N 1
ATOM 3166 C CA . LYS B 1 180 ? -6.996 -15.281 -6.605 1 95.44 180 LYS B CA 1
ATOM 3167 C C . LYS B 1 180 ? -8.422 -14.766 -6.422 1 95.44 180 LYS B C 1
ATOM 3169 O O . LYS B 1 180 ? -8.695 -13.578 -6.621 1 95.44 180 LYS B O 1
ATOM 3174 N N . PHE B 1 181 ? -9.297 -15.648 -6.02 1 97.81 181 PHE B N 1
ATOM 3175 C CA . PHE B 1 181 ? -10.602 -15.156 -5.586 1 97.81 181 PHE B CA 1
ATOM 3176 C C . PHE B 1 181 ? -10.492 -14.438 -4.25 1 97.81 181 PHE B C 1
ATOM 3178 O O . PHE B 1 181 ? -9.594 -14.727 -3.453 1 97.81 181 PHE B O 1
ATOM 3185 N N . ALA B 1 182 ? -11.414 -13.492 -4.027 1 98.88 182 ALA B N 1
ATOM 3186 C CA . ALA B 1 182 ? -11.352 -12.672 -2.824 1 98.88 182 ALA B CA 1
ATOM 3187 C C . ALA B 1 182 ? -12.711 -12.625 -2.125 1 98.88 182 ALA B C 1
ATOM 3189 O O . ALA B 1 182 ? -13.75 -12.625 -2.781 1 98.88 182 ALA B O 1
ATOM 3190 N N . TYR B 1 183 ? -12.625 -12.578 -0.86 1 98.94 183 TYR B N 1
ATOM 3191 C CA . TYR B 1 183 ? -13.844 -12.406 -0.08 1 98.94 183 TYR B CA 1
ATOM 3192 C C . TYR B 1 183 ? -14.438 -11.016 -0.294 1 98.94 183 TYR B C 1
ATOM 3194 O O . TYR B 1 183 ? -13.695 -10.039 -0.437 1 98.94 183 TYR B O 1
ATOM 3202 N N . LEU B 1 184 ? -15.727 -10.93 -0.25 1 98.94 184 LEU B N 1
ATOM 3203 C CA . LEU B 1 184 ? -16.5 -9.703 -0.105 1 98.94 184 LEU B CA 1
ATOM 3204 C C . LEU B 1 184 ? -17.188 -9.648 1.255 1 98.94 184 LEU B C 1
ATOM 3206 O O . LEU B 1 184 ? -17.578 -10.68 1.794 1 98.94 184 LEU B O 1
ATOM 3210 N N . ASP B 1 185 ? -17.344 -8.477 1.782 1 98.88 185 ASP B N 1
ATOM 3211 C CA . ASP B 1 185 ? -17.953 -8.336 3.105 1 98.88 185 ASP B CA 1
ATOM 3212 C C . ASP B 1 185 ? -19.469 -8.492 3.043 1 98.88 185 ASP B C 1
ATOM 3214 O O . ASP B 1 185 ? -20.203 -7.582 3.43 1 98.88 185 ASP B O 1
ATOM 3218 N N . ILE B 1 186 ? -19.891 -9.555 2.611 1 98.75 186 ILE B N 1
ATOM 3219 C CA . ILE B 1 186 ? -21.281 -9.938 2.412 1 98.75 186 ILE B CA 1
ATOM 3220 C C . ILE B 1 186 ? -21.516 -11.344 2.943 1 98.75 186 ILE B C 1
ATOM 3222 O O . ILE B 1 186 ? -20.719 -12.258 2.672 1 98.75 186 ILE B O 1
ATOM 3226 N N . THR B 1 187 ? -22.578 -11.547 3.746 1 98.75 187 THR B N 1
ATOM 3227 C CA . THR B 1 187 ? -22.844 -12.875 4.285 1 98.75 187 THR B CA 1
ATOM 3228 C C . THR B 1 187 ? -24.344 -13.125 4.398 1 98.75 187 THR B C 1
ATOM 3230 O O . THR B 1 187 ? -25.141 -12.188 4.309 1 98.75 187 THR B O 1
ATOM 3233 N N . ASP B 1 188 ? -24.703 -14.359 4.555 1 98.56 188 ASP B N 1
ATOM 3234 C CA . ASP B 1 188 ? -26.062 -14.734 4.945 1 98.56 188 ASP B CA 1
ATOM 3235 C C . ASP B 1 188 ? -26.047 -15.578 6.219 1 98.56 188 ASP B C 1
ATOM 3237 O O . ASP B 1 188 ? -26.922 -16.422 6.406 1 98.56 188 ASP B O 1
ATOM 3241 N N . ILE B 1 189 ? -25.094 -15.297 7.066 1 96.94 189 ILE B N 1
ATOM 3242 C CA . ILE B 1 189 ? -24.891 -16.062 8.289 1 96.94 189 ILE B CA 1
ATOM 3243 C C . ILE B 1 189 ? -26.094 -15.875 9.219 1 96.94 189 ILE B C 1
ATOM 3245 O O . ILE B 1 189 ? -26.516 -16.812 9.898 1 96.94 189 ILE B O 1
ATOM 3249 N N . GLN B 1 190 ? -26.625 -14.68 9.266 1 95.88 190 GLN B N 1
ATOM 3250 C CA . GLN B 1 190 ? -27.734 -14.375 10.172 1 95.88 190 GLN B CA 1
ATOM 3251 C C . GLN B 1 190 ? -29 -15.109 9.75 1 95.88 190 GLN B C 1
ATOM 3253 O O . GLN B 1 190 ? -29.719 -15.656 10.586 1 95.88 190 GLN B O 1
ATOM 3258 N N . THR B 1 191 ? -29.312 -15.008 8.492 1 97.12 191 THR B N 1
ATOM 3259 C CA . THR B 1 191 ? -30.453 -15.703 7.895 1 97.12 191 THR B CA 1
ATOM 3260 C C . THR B 1 191 ? -30.047 -16.359 6.574 1 97.12 191 THR B C 1
ATOM 3262 O O . THR B 1 191 ? -29.812 -15.672 5.578 1 97.12 191 THR B O 1
ATOM 3265 N N . GLU B 1 192 ? -30.094 -17.734 6.594 1 97.12 192 GLU B N 1
ATOM 3266 C CA . GLU B 1 192 ? -29.703 -18.469 5.398 1 97.12 192 GLU B CA 1
ATOM 3267 C C . GLU B 1 192 ? -30.516 -18.047 4.188 1 97.12 192 GLU B C 1
ATOM 3269 O O . GLU B 1 192 ? -31.75 -17.969 4.266 1 97.12 192 GLU B O 1
ATOM 3274 N N . GLY B 1 193 ? -29.812 -17.719 3.121 1 97.06 193 GLY B N 1
ATOM 3275 C CA . GLY B 1 193 ? -30.469 -17.344 1.882 1 97.06 193 GLY B CA 1
ATOM 3276 C C . GLY B 1 193 ? -30.641 -15.844 1.735 1 97.06 193 GLY B C 1
ATOM 3277 O O . GLY B 1 193 ? -30.938 -15.352 0.646 1 97.06 193 GLY B O 1
ATOM 3278 N N . ARG B 1 194 ? -30.406 -15.141 2.785 1 98 194 ARG B N 1
ATOM 3279 C CA . ARG B 1 194 ? -30.531 -13.688 2.754 1 98 194 ARG B CA 1
ATOM 3280 C C . ARG B 1 194 ? -29.172 -13.023 2.973 1 98 194 ARG B C 1
ATOM 3282 O O . ARG B 1 194 ? -28.781 -12.758 4.109 1 98 194 ARG B O 1
ATOM 3289 N N . PHE B 1 195 ? -28.578 -12.719 1.879 1 98.69 195 PHE B N 1
ATOM 3290 C CA . PHE B 1 195 ? -27.266 -12.07 1.962 1 98.69 195 PHE B CA 1
ATOM 3291 C C . PHE B 1 195 ? -27.422 -10.586 2.275 1 98.69 195 PHE B C 1
ATOM 3293 O O . PHE B 1 195 ? -28.266 -9.906 1.684 1 98.69 195 PHE B O 1
ATOM 3300 N N . VAL B 1 196 ? -26.578 -10.094 3.244 1 98.56 196 VAL B N 1
ATOM 3301 C CA . VAL B 1 196 ? -26.688 -8.719 3.711 1 98.56 196 VAL B CA 1
ATOM 3302 C C . VAL B 1 196 ? -25.297 -8.102 3.848 1 98.56 196 VAL B C 1
ATOM 3304 O O . VAL B 1 196 ? -24.297 -8.82 3.863 1 98.56 196 VAL B O 1
ATOM 3307 N N . TYR B 1 197 ? -25.328 -6.82 3.959 1 97.75 197 TYR B N 1
ATOM 3308 C CA . TYR B 1 197 ? -24.094 -6.102 4.305 1 97.75 197 TYR B CA 1
ATOM 3309 C C . TYR B 1 197 ? -23.766 -6.281 5.777 1 97.75 197 TYR B C 1
ATOM 3311 O O . TYR B 1 197 ? -24.547 -6.836 6.543 1 97.75 197 TYR B O 1
ATOM 3319 N N . ALA B 1 198 ? -22.609 -5.762 6.121 1 95.69 198 ALA B N 1
ATOM 3320 C CA . ALA B 1 198 ? -22.125 -5.922 7.488 1 95.69 198 ALA B CA 1
ATOM 3321 C C . ALA B 1 198 ? -23.078 -5.281 8.492 1 95.69 198 ALA B C 1
ATOM 3323 O O . ALA B 1 198 ? -23.219 -5.766 9.617 1 95.69 198 ALA B O 1
ATOM 3324 N N . ASN B 1 199 ? -23.703 -4.301 8.039 1 94.56 199 ASN B N 1
ATOM 3325 C CA . ASN B 1 199 ? -24.609 -3.592 8.945 1 94.56 199 ASN B CA 1
ATOM 3326 C C . ASN B 1 199 ? -26 -4.207 8.938 1 94.56 199 ASN B C 1
ATOM 3328 O O . ASN B 1 199 ? -26.922 -3.678 9.57 1 94.56 199 ASN B O 1
ATOM 3332 N N . GLY B 1 200 ? -26.203 -5.18 8.188 1 96.12 200 GLY B N 1
ATOM 3333 C CA . GLY B 1 200 ? -27.469 -5.891 8.164 1 96.12 200 GLY B CA 1
ATOM 3334 C C . GLY B 1 200 ? -28.391 -5.426 7.051 1 96.12 200 GLY B C 1
ATOM 3335 O O . GLY B 1 200 ? -29.438 -6.043 6.797 1 96.12 200 GLY B O 1
ATOM 3336 N N . ALA B 1 201 ? -28.047 -4.383 6.363 1 96.94 201 ALA B N 1
ATOM 3337 C CA . ALA B 1 201 ? -28.875 -3.873 5.277 1 96.94 201 ALA B CA 1
ATOM 3338 C C . ALA B 1 201 ? -28.875 -4.828 4.086 1 96.94 201 ALA B C 1
ATOM 3340 O O . ALA B 1 201 ? -27.875 -5.512 3.834 1 96.94 201 ALA B O 1
ATOM 3341 N N . PRO B 1 202 ? -30 -4.793 3.393 1 97.31 202 PRO B N 1
ATOM 3342 C CA . PRO B 1 202 ? -30.031 -5.617 2.184 1 97.31 202 PRO B CA 1
ATOM 3343 C C . PRO B 1 202 ? -29.078 -5.117 1.105 1 97.31 202 PRO B C 1
ATOM 3345 O O . PRO B 1 202 ? -28.719 -3.936 1.083 1 97.31 202 PRO B O 1
ATOM 3348 N N . LEU B 1 203 ? -28.719 -6.027 0.224 1 98.19 203 LEU B N 1
ATOM 3349 C CA . LEU B 1 203 ? -27.797 -5.66 -0.854 1 98.19 203 LEU B CA 1
ATOM 3350 C C . LEU B 1 203 ? -28.5 -4.762 -1.872 1 98.19 203 LEU B C 1
ATOM 3352 O O . LEU B 1 203 ? -29.641 -5.023 -2.262 1 98.19 203 LEU B O 1
ATOM 3356 N N . SER B 1 204 ? -27.781 -3.713 -2.256 1 96.81 204 SER B N 1
ATOM 3357 C CA . SER B 1 204 ? -28.281 -2.834 -3.307 1 96.81 204 SER B CA 1
ATOM 3358 C C . SER B 1 204 ? -27.641 -3.152 -4.652 1 96.81 204 SER B C 1
ATOM 3360 O O . SER B 1 204 ? -28.062 -2.625 -5.684 1 96.81 204 SER B O 1
ATOM 3362 N N . TYR B 1 205 ? -26.703 -3.924 -4.664 1 98.31 205 TYR B N 1
ATOM 3363 C CA . TYR B 1 205 ? -25.953 -4.363 -5.84 1 98.31 205 TYR B CA 1
ATOM 3364 C C . TYR B 1 205 ? -25.484 -5.801 -5.684 1 98.31 205 TYR B C 1
ATOM 3366 O O . TYR B 1 205 ? -25.031 -6.203 -4.602 1 98.31 205 TYR B O 1
ATOM 3374 N N . THR B 1 206 ? -25.625 -6.582 -6.719 1 98.56 206 THR B N 1
ATOM 3375 C CA . THR B 1 206 ? -25.078 -7.938 -6.746 1 98.56 206 THR B CA 1
ATOM 3376 C C . THR B 1 206 ? -24.5 -8.258 -8.125 1 98.56 206 THR B C 1
ATOM 3378 O O . THR B 1 206 ? -24.828 -7.586 -9.109 1 98.56 206 THR B O 1
ATOM 3381 N N . ASN B 1 207 ? -23.625 -9.203 -8.18 1 98.81 207 ASN B N 1
ATOM 3382 C CA . ASN B 1 207 ? -23.062 -9.68 -9.43 1 98.81 207 ASN B CA 1
ATOM 3383 C C . ASN B 1 207 ? -22.828 -11.188 -9.406 1 98.81 207 ASN B C 1
ATOM 3385 O O . ASN B 1 207 ? -21.719 -11.656 -9.688 1 98.81 207 ASN B O 1
ATOM 3389 N N . TRP B 1 208 ? -23.875 -11.883 -9.234 1 98.81 208 TRP B N 1
ATOM 3390 C CA . TRP B 1 208 ? -23.828 -13.328 -9.031 1 98.81 208 TRP B CA 1
ATOM 3391 C C . TRP B 1 208 ? -23.516 -14.047 -10.344 1 98.81 208 TRP B C 1
ATOM 3393 O O . TRP B 1 208 ? -24.031 -13.68 -11.398 1 98.81 208 TRP B O 1
ATOM 3403 N N . LYS B 1 209 ? -22.75 -15.039 -10.203 1 98.69 209 LYS B N 1
ATOM 3404 C CA . LYS B 1 209 ? -22.625 -16 -11.305 1 98.69 209 LYS B CA 1
ATOM 3405 C C . LYS B 1 209 ? -23.938 -16.766 -11.508 1 98.69 209 LYS B C 1
ATOM 3407 O O . LYS B 1 209 ? -24.672 -17.016 -10.547 1 98.69 209 LYS B O 1
ATOM 3412 N N . GLY B 1 210 ? -24.172 -17.109 -12.758 1 98 210 GLY B N 1
ATOM 3413 C CA . GLY B 1 210 ? -25.344 -17.938 -13.016 1 98 210 GLY B CA 1
ATOM 3414 C C . GLY B 1 210 ? -25.391 -19.188 -12.156 1 98 210 GLY B C 1
ATOM 3415 O O . GLY B 1 210 ? -24.406 -19.922 -12.055 1 98 210 GLY B O 1
ATOM 3416 N N . GLY B 1 211 ? -26.547 -19.438 -11.484 1 98.31 211 GLY B N 1
ATOM 3417 C CA . GLY B 1 211 ? -26.703 -20.594 -10.625 1 98.31 211 GLY B CA 1
ATOM 3418 C C . GLY B 1 211 ? -26.266 -20.344 -9.195 1 98.31 211 GLY B C 1
ATOM 3419 O O . GLY B 1 211 ? -26.406 -21.234 -8.344 1 98.31 211 GLY B O 1
ATOM 3420 N N . GLU B 1 212 ? -25.75 -19.188 -8.969 1 98.25 212 GLU B N 1
ATOM 3421 C CA . GLU B 1 212 ? -25.328 -18.812 -7.629 1 98.25 212 GLU B CA 1
ATOM 3422 C C . GLU B 1 212 ? -26.234 -17.734 -7.043 1 98.25 212 GLU B C 1
ATOM 3424 O O . GLU B 1 212 ? -26.859 -16.969 -7.781 1 98.25 212 GLU B O 1
ATOM 3429 N N . PRO B 1 213 ? -26.25 -17.531 -5.785 1 98.38 213 PRO B N 1
ATOM 3430 C CA . PRO B 1 213 ? -25.688 -18.438 -4.77 1 98.38 213 PRO B CA 1
ATOM 3431 C C . PRO B 1 213 ? -26.438 -19.766 -4.691 1 98.38 213 PRO B C 1
ATOM 3433 O O . PRO B 1 213 ? -27.672 -19.797 -4.848 1 98.38 213 PRO B O 1
ATOM 3436 N N . ASN B 1 214 ? -25.719 -20.906 -4.422 1 98.38 214 ASN B N 1
ATOM 3437 C CA . ASN B 1 214 ? -26.375 -22.219 -4.445 1 98.38 214 ASN B CA 1
ATOM 3438 C C . ASN B 1 214 ? -26.188 -22.953 -3.127 1 98.38 214 ASN B C 1
ATOM 3440 O O . ASN B 1 214 ? -26.688 -24.078 -2.963 1 98.38 214 ASN B O 1
ATOM 3444 N N . ASN B 1 215 ? -25.469 -22.359 -2.191 1 98.5 215 ASN B N 1
ATOM 3445 C CA . ASN B 1 215 ? -25.234 -22.969 -0.884 1 98.5 215 ASN B CA 1
ATOM 3446 C C . ASN B 1 215 ? -24.75 -24.406 -1.014 1 98.5 215 ASN B C 1
ATOM 3448 O O . ASN B 1 215 ? -25.266 -25.312 -0.34 1 98.5 215 ASN B O 1
ATOM 3452 N N . TYR B 1 216 ? -23.75 -24.609 -1.852 1 97.25 216 TYR B N 1
ATOM 3453 C CA . TYR B 1 216 ? -23.234 -25.953 -2.09 1 97.25 216 TYR B CA 1
ATOM 3454 C C . TYR B 1 216 ? -22.922 -26.656 -0.775 1 97.25 216 TYR B C 1
ATOM 3456 O O . TYR B 1 216 ? -22.25 -26.094 0.09 1 97.25 216 TYR B O 1
ATOM 3464 N N . ASN B 1 217 ? -23.531 -27.859 -0.512 1 97.31 217 ASN B N 1
ATOM 3465 C CA . ASN B 1 217 ? -23.391 -28.719 0.663 1 97.31 217 ASN B CA 1
ATOM 3466 C C . ASN B 1 217 ? -23.969 -28.047 1.91 1 97.31 217 ASN B C 1
ATOM 3468 O O . ASN B 1 217 ? -23.719 -28.5 3.029 1 97.31 217 ASN B O 1
ATOM 3472 N N . GLY B 1 218 ? -24.562 -26.938 1.767 1 97.38 218 GLY B N 1
ATOM 3473 C CA . GLY B 1 218 ? -25.266 -26.281 2.863 1 97.38 218 GLY B CA 1
ATOM 3474 C C . GLY B 1 218 ? -24.328 -25.531 3.795 1 97.38 218 GLY B C 1
ATOM 3475 O O . GLY B 1 218 ? -24.672 -25.266 4.949 1 97.38 218 GLY B O 1
ATOM 3476 N N . ILE B 1 219 ? -23.047 -25.172 3.279 1 97.56 219 ILE B N 1
ATOM 3477 C CA . ILE B 1 219 ? -22.078 -24.625 4.23 1 97.56 219 ILE B CA 1
ATOM 3478 C C . ILE B 1 219 ? -21.547 -23.297 3.711 1 97.56 219 ILE B C 1
ATOM 3480 O O . ILE B 1 219 ? -20.594 -22.75 4.262 1 97.56 219 ILE B O 1
ATOM 3484 N N . GLU B 1 220 ? -22.156 -22.75 2.631 1 98.62 220 GLU B N 1
ATOM 3485 C CA . GLU B 1 220 ? -21.625 -21.531 2.029 1 98.62 220 GLU B CA 1
ATOM 3486 C C . GLU B 1 220 ? -22.391 -20.312 2.512 1 98.62 220 GLU B C 1
ATOM 3488 O O . GLU B 1 220 ? -23.547 -20.094 2.121 1 98.62 220 GLU B O 1
ATOM 3493 N N . ASP B 1 221 ? -21.734 -19.5 3.33 1 98.75 221 ASP B N 1
ATOM 3494 C CA . ASP B 1 221 ? -22.406 -18.359 3.92 1 98.75 221 ASP B CA 1
ATOM 3495 C C . ASP B 1 221 ? -21.656 -17.062 3.604 1 98.75 221 ASP B C 1
ATOM 3497 O O . ASP B 1 221 ? -22.078 -15.977 4.035 1 98.75 221 ASP B O 1
ATOM 3501 N N . CYS B 1 222 ? -20.562 -17.172 2.928 1 98.88 222 CYS B N 1
ATOM 3502 C CA . CYS B 1 222 ? -19.781 -16 2.535 1 98.88 222 CYS B CA 1
ATOM 3503 C C . CYS B 1 222 ? -19.734 -15.859 1.019 1 98.88 222 CYS B C 1
ATOM 3505 O O . CYS B 1 222 ? -20.281 -16.703 0.295 1 98.88 222 CYS B O 1
ATOM 3507 N N . VAL B 1 223 ? -19.203 -14.727 0.561 1 98.94 223 VAL B N 1
ATOM 3508 C CA . VAL B 1 223 ? -19.219 -14.422 -0.865 1 98.94 223 VAL B CA 1
ATOM 3509 C C . VAL B 1 223 ? -17.797 -14.164 -1.35 1 98.94 223 VAL B C 1
ATOM 3511 O O . VAL B 1 223 ? -17.016 -13.484 -0.675 1 98.94 223 VAL B O 1
ATOM 3514 N N . ILE B 1 224 ? -17.469 -14.758 -2.486 1 98.88 224 ILE B N 1
ATOM 3515 C CA . ILE B 1 224 ? -16.188 -14.477 -3.123 1 98.88 224 ILE B CA 1
ATOM 3516 C C . ILE B 1 224 ? -16.422 -13.922 -4.523 1 98.88 224 ILE B C 1
ATOM 3518 O O . ILE B 1 224 ? -17.469 -14.172 -5.137 1 98.88 224 ILE B O 1
ATOM 3522 N N . ILE B 1 225 ? -15.547 -13.141 -4.965 1 98.88 225 ILE B N 1
ATOM 3523 C CA . ILE B 1 225 ? -15.469 -12.672 -6.344 1 98.88 225 ILE B CA 1
ATOM 3524 C C . ILE B 1 225 ? -14.352 -13.414 -7.078 1 98.88 225 ILE B C 1
ATOM 3526 O O . ILE B 1 225 ? -13.266 -13.609 -6.527 1 98.88 225 ILE B O 1
ATOM 3530 N N . VAL B 1 226 ? -14.625 -13.82 -8.227 1 98.38 226 VAL B N 1
ATOM 3531 C CA . VAL B 1 226 ? -13.672 -14.672 -8.93 1 98.38 226 VAL B CA 1
ATOM 3532 C C . VAL B 1 226 ? -12.891 -13.844 -9.945 1 98.38 226 VAL B C 1
ATOM 3534 O O . VAL B 1 226 ? -13.453 -12.984 -10.625 1 98.38 226 VAL B O 1
ATOM 3537 N N . PRO B 1 227 ? -11.562 -14.078 -10.094 1 98.12 227 PRO B N 1
ATOM 3538 C CA . PRO B 1 227 ? -10.695 -13.242 -10.93 1 98.12 227 PRO B CA 1
ATOM 3539 C C . PRO B 1 227 ? -10.977 -13.414 -12.422 1 98.12 227 PRO B C 1
ATOM 3541 O O . PRO B 1 227 ? -10.695 -12.508 -13.211 1 98.12 227 PRO B O 1
ATOM 3544 N N . GLU B 1 228 ? -11.57 -14.461 -12.797 1 97.94 228 GLU B N 1
ATOM 3545 C CA . GLU B 1 228 ? -11.742 -14.773 -14.211 1 97.94 228 GLU B CA 1
ATOM 3546 C C . GLU B 1 228 ? -12.773 -13.852 -14.852 1 97.94 228 GLU B C 1
ATOM 3548 O O . GLU B 1 228 ? -12.602 -13.406 -15.984 1 97.94 228 GLU B O 1
ATOM 3553 N N . ASN B 1 229 ? -13.836 -13.523 -14.117 1 98.19 229 ASN B N 1
ATOM 3554 C CA . ASN B 1 229 ? -14.906 -12.789 -14.773 1 98.19 229 ASN B CA 1
ATOM 3555 C C . ASN B 1 229 ? -15.516 -11.734 -13.852 1 98.19 229 ASN B C 1
ATOM 3557 O O . ASN B 1 229 ? -16.359 -10.945 -14.273 1 98.19 229 ASN B O 1
ATOM 3561 N N . GLY B 1 230 ? -15.109 -11.727 -12.617 1 98.62 230 GLY B N 1
ATOM 3562 C CA . GLY B 1 230 ? -15.57 -10.703 -11.695 1 98.62 230 GLY B CA 1
ATOM 3563 C C . GLY B 1 230 ? -16.938 -11.016 -11.094 1 98.62 230 GLY B C 1
ATOM 3564 O O . GLY B 1 230 ? -17.547 -10.156 -10.453 1 98.62 230 GLY B O 1
ATOM 3565 N N . LEU B 1 231 ? -17.422 -12.242 -11.297 1 98.88 231 LEU B N 1
ATOM 3566 C CA . LEU B 1 231 ? -18.719 -12.641 -10.781 1 98.88 231 LEU B CA 1
ATOM 3567 C C . LEU B 1 231 ? -18.594 -13.234 -9.383 1 98.88 231 LEU B C 1
ATOM 3569 O O . LEU B 1 231 ? -17.484 -13.547 -8.93 1 98.88 231 LEU B O 1
ATOM 3573 N N . TRP B 1 232 ? -19.781 -13.328 -8.742 1 98.94 232 TRP B N 1
ATOM 3574 C CA . TRP B 1 232 ? -19.797 -13.711 -7.336 1 98.94 232 TRP B CA 1
ATOM 3575 C C . TRP B 1 232 ? -20.203 -15.172 -7.172 1 98.94 232 TRP B C 1
ATOM 3577 O O . TRP B 1 232 ? -20.969 -15.703 -7.988 1 98.94 232 TRP B O 1
ATOM 3587 N N . ASN B 1 233 ? -19.656 -15.781 -6.18 1 98.81 233 ASN B N 1
ATOM 3588 C CA . ASN B 1 233 ? -20.016 -17.125 -5.75 1 98.81 233 ASN B CA 1
ATOM 3589 C C . ASN B 1 233 ? -20.109 -17.219 -4.23 1 98.81 233 ASN B C 1
ATOM 3591 O O . ASN B 1 233 ? -19.266 -16.688 -3.52 1 98.81 233 ASN B O 1
ATOM 3595 N N . ASP B 1 234 ? -21.203 -17.828 -3.742 1 98.81 234 ASP B N 1
ATOM 3596 C CA . ASP B 1 234 ? -21.203 -18.094 -2.307 1 98.81 234 ASP B CA 1
ATOM 3597 C C . ASP B 1 234 ? -20.203 -19.203 -1.962 1 98.81 234 ASP B C 1
ATOM 3599 O O . ASP B 1 234 ? -19.953 -20.109 -2.766 1 98.81 234 ASP B O 1
ATOM 3603 N N . TYR B 1 235 ? -19.625 -19.078 -0.836 1 98.62 235 TYR B N 1
ATOM 3604 C CA . TYR B 1 235 ? -18.422 -19.844 -0.487 1 98.62 235 TYR B CA 1
ATOM 3605 C C . TYR B 1 235 ? -18.391 -20.141 1.006 1 98.62 235 TYR B C 1
ATOM 3607 O O . TYR B 1 235 ? -19.125 -19.531 1.79 1 98.62 235 TYR B O 1
ATOM 3615 N N . ASN B 1 236 ? -17.672 -21.219 1.354 1 98.75 236 ASN B N 1
ATOM 3616 C CA . ASN B 1 236 ? -17.469 -21.578 2.754 1 98.75 236 ASN B CA 1
ATOM 3617 C C . ASN B 1 236 ? -16.594 -20.562 3.473 1 98.75 236 ASN B C 1
ATOM 3619 O O . ASN B 1 236 ? -15.438 -20.344 3.084 1 98.75 236 ASN B O 1
ATOM 3623 N N . CYS B 1 237 ? -17.062 -20.016 4.602 1 98.75 237 CYS B N 1
ATOM 3624 C CA . CYS B 1 237 ? -16.406 -18.906 5.293 1 98.75 237 CYS B CA 1
ATOM 3625 C C . CYS B 1 237 ? -15.109 -19.359 5.945 1 98.75 237 CYS B C 1
ATOM 3627 O O . CYS B 1 237 ? -14.273 -18.531 6.32 1 98.75 237 CYS B O 1
ATOM 3629 N N . ASP B 1 238 ? -14.922 -20.594 6.074 1 98.5 238 ASP B N 1
ATOM 3630 C CA . ASP B 1 238 ? -13.773 -21.125 6.801 1 98.5 238 ASP B CA 1
ATOM 3631 C C . ASP B 1 238 ? -12.609 -21.406 5.852 1 98.5 238 ASP B C 1
ATOM 3633 O O . ASP B 1 238 ? -11.5 -21.703 6.293 1 98.5 238 ASP B O 1
ATOM 3637 N N . GLN B 1 239 ? -12.93 -21.344 4.539 1 98.31 239 GLN B N 1
ATOM 3638 C CA . GLN B 1 239 ? -11.867 -21.516 3.561 1 98.31 239 GLN B CA 1
ATOM 3639 C C . GLN B 1 239 ? -11.055 -20.234 3.395 1 98.31 239 GLN B C 1
ATOM 3641 O O . GLN B 1 239 ? -11.562 -19.125 3.637 1 98.31 239 GLN B O 1
ATOM 3646 N N . LYS B 1 240 ? -9.812 -20.391 3.002 1 98.38 240 LYS B N 1
ATOM 3647 C CA . LYS B 1 240 ? -8.961 -19.219 2.826 1 98.38 240 LYS B CA 1
ATOM 3648 C C . LYS B 1 240 ? -9.156 -18.594 1.446 1 98.38 240 LYS B C 1
ATOM 3650 O O . LYS B 1 240 ? -9.305 -19.312 0.453 1 98.38 240 LYS B O 1
ATOM 3655 N N . SER B 1 241 ? -9.219 -17.312 1.403 1 98.5 241 SER B N 1
ATOM 3656 C CA . SER B 1 241 ? -9.305 -16.516 0.183 1 98.5 241 SER B CA 1
ATOM 3657 C C . SER B 1 241 ? -8.547 -15.203 0.33 1 98.5 241 SER B C 1
ATOM 3659 O O . SER B 1 241 ? -8.156 -14.82 1.437 1 98.5 241 SER B O 1
ATOM 3661 N N . LEU B 1 242 ? -8.312 -14.586 -0.777 1 98.25 242 LEU B N 1
ATOM 3662 C CA . LEU B 1 242 ? -7.641 -13.289 -0.771 1 98.25 242 LEU B CA 1
ATOM 3663 C C . LEU B 1 242 ? -8.453 -12.258 0.012 1 98.25 242 LEU B C 1
ATOM 3665 O O . LEU B 1 242 ? -9.68 -12.211 -0.1 1 98.25 242 LEU B O 1
ATOM 3669 N N . ILE B 1 243 ? -7.703 -11.438 0.726 1 98.5 243 ILE B N 1
ATOM 3670 C CA . ILE B 1 243 ? -8.344 -10.391 1.515 1 98.5 243 ILE B CA 1
ATOM 3671 C C . ILE B 1 243 ? -8.109 -9.031 0.859 1 98.5 243 ILE B C 1
ATOM 3673 O O . ILE B 1 243 ? -6.973 -8.562 0.791 1 98.5 243 ILE B O 1
ATOM 3677 N N . ILE B 1 244 ? -9.172 -8.445 0.365 1 98.56 244 ILE B N 1
ATOM 3678 C CA . ILE B 1 244 ? -9.18 -7.094 -0.175 1 98.56 244 ILE B CA 1
ATOM 3679 C C . ILE B 1 244 ? -9.953 -6.168 0.761 1 98.56 244 ILE B C 1
ATOM 3681 O O . ILE B 1 244 ? -11.031 -6.523 1.241 1 98.56 244 ILE B O 1
ATOM 3685 N N . CYS B 1 245 ? -9.344 -5.051 1.044 1 98.62 245 CYS B N 1
ATOM 3686 C CA . CYS B 1 245 ? -9.953 -4.094 1.957 1 98.62 245 CYS B CA 1
ATOM 3687 C C . CYS B 1 245 ? -10.352 -2.82 1.222 1 98.62 245 CYS B C 1
ATOM 3689 O O . CYS B 1 245 ? -9.977 -2.619 0.067 1 98.62 245 CYS B O 1
ATOM 3691 N N . GLU B 1 246 ? -11.188 -2.023 1.983 1 98.31 246 GLU B N 1
ATOM 3692 C CA . GLU B 1 246 ? -11.562 -0.704 1.481 1 98.31 246 GLU B CA 1
ATOM 3693 C C . GLU B 1 246 ? -11.609 0.323 2.609 1 98.31 246 GLU B C 1
ATOM 3695 O O . GLU B 1 246 ? -11.789 -0.035 3.775 1 98.31 246 GLU B O 1
ATOM 3700 N N . PHE B 1 247 ? -11.352 1.576 2.166 1 96.56 247 PHE B N 1
ATOM 3701 C CA . PHE B 1 247 ? -11.547 2.674 3.105 1 96.56 247 PHE B CA 1
ATOM 3702 C C . PHE B 1 247 ? -12.016 3.93 2.377 1 96.56 247 PHE B C 1
ATOM 3704 O O . PHE B 1 247 ? -11.859 4.043 1.16 1 96.56 247 PHE B O 1
#

Radius of gyration: 51.57 Å; Cα contacts (8 Å, |Δi|>4): 595; chains: 2; bounding box: 72×187×155 Å

Sequence (494 aa):
MYLLQLFTALVMGTSLVCVVVSEVSSPETNTCSMVACGIPGLPGRDGRDGTKGEKGDQGVGLKGYQGSPGKAGPPGPFGMQGPPGEKGQKGERAATDAVQNQVTALENKLQALQAEFNKYKNVVLLQGLTVGQKTFFSTRRHDTFANGRALCAKAEATMACPKNAAENAAVHELTKRDSKFAYLDITDIQTEGRFVYANGAPLSYTNWKGGEPNNYNGIEDCVIIVPENGLWNDYNCDQKSLIICEFMYLLQLFTALVMGTSLVCVVVSEVSSPETNTCSMVACGIPGLPGRDGRDGTKGEKGDQGVGLKGYQGSPGKAGPPGPFGMQGPPGEKGQKGERAATDAVQNQVTALENKLQALQAEFNKYKNVVLLQGLTVGQKTFFSTRRHDTFANGRALCAKAEATMACPKNAAENAAVHELTKRDSKFAYLDITDIQTEGRFVYANGAPLSYTNWKGGEPNNYNGIEDCVIIVPENGLWNDYNCDQKSLIICEF

Foldseek 3Di:
DCPPVPCVDDPPPPPVDDDPDDDPDDDDDPCPDPDPDDDPPDPPDDPDPPDPPDPPDPPDPPPPDPPDDPDPDDPDPDPDDDPPDDPDDPVVVVVVVVVVVVVVVVVVVVVVVVVVVVVVVVVQVVAWDDDVPKIKHFPLDWFFQVVLQVVQVVVVWGFQADQDDVSLVRVLVNCLVSQWKEWHQWWCPVPPPFIPHPVRHGHNDFFADPPPPPCVVVQFTTWIAHNPPSHIYGHHRHGITTTMTMD/DDDDDDPDDDDDDDDDDPDDDDDDDDDDCPCPDDDDPPPDDDPDDDPDDDDDDDPPDPPPPPPPDPPDPPDDDPDDPDDPPDPPDDPDPPPVVVVVVVVVVVVVVVVVVVVVVVVVVVVVVVVQVVAWDDDVPKIKHFPLDWFFQVVLQVVQVVVVWGFQADQDDVSLVRVLVNCLVSQWKEWHQWWCVVPPPFIPHPVRHGHNDFFADPCPPPCVVVQFTTWIAHNPPSHIYGHHRHGITTTMTMD

Organism: Gekko japonicus (NCBI:txid146911)

Secondary structure (DSSP, 8-state):
---------------------------------------------------------------------------------PPP-----HHHHHHHHHHHHHHHHHHHHHHHHHHHHHHHHHHHHHHSEEETTEEEEEEEEEE-HHHHHHHHHHTT-EE----SHHHHHHHHHHHHHHTS-EEEEEE-SSSTT--B-TTSPBPS---BPTT----GGG-EEEEEE-TTT--EEEEETTS-EEEEEE-/-----------------------------------------------------------------------------------------HHHHHHHHHHHHHHHHHHHHHHHHHHHHHHHHHHHHHHSEEETTEEEEEEEEEE-HHHHHHHHHHTT-EE----SHHHHHHHHHHHHHHTS-EEEEEE-SSSTT--B-TTSPBPS---BPTT----GGG-EEEEEE-TTT--EEEEETTS-EEEEEE-

Nearest PDB structures (foldseek):
  2ria-assembly1_C  TM=8.856E-01  e=2.636E-18  Homo sapiens
  3g84-assembly1_C  TM=8.542E-01  e=1.145E-18  Homo sapiens
  3dbz-assembly1_B  TM=8.574E-01  e=1.737E-18  Homo sapiens
  4m18-assembly2_D  TM=8.920E-01  e=6.842E-18  Homo sapiens
  4m17-assembly4_L  TM=9.139E-01  e=3.222E-17  Homo sapiens